Protein AF-A0A6P2AE71-F1 (afdb_monomer)

Secondary structure (DSSP, 8-state):
----PPP-----------------PPPPPPSS-SS-----TT--HHHHHHHT------TTHHHHHHHHHHHHHHH---HHHHHHHHHHHHHHH-TTSEEEEE-SSEE-----B-GGG-BPPPB-TTS-B-B-HHHHHHHHHHHHHHHHHHHH---HHHHHHHTHHHH--TT-SSGGGSS-SEEEPPBEEPS-SSTTEEEEEEEEEEEEETTEEEEEEEEEEEEEEES-EEEEEEEE-TT---HHHHHHHHHHHHHHHHH--SS-GGGTTT--EETT----PPEEEEEEEEEEES--EEEEEEEEEEEEGGGTEEEEEEEEEE---HHHHHHHHHHHHHHHHTTTS-HHHHHHHHHHHH-BTTTTB--SEEEEEEEEEEE---SSS--EEEEEEEEEE-TTS-GGGHHHHHHHHHHHHHHHHHH--SGGGTTSB-EE-SSSSSEESEEEEES-GGGSPPSSHHHHHHHHHHHHHHHHHHHHHHHSS---GGG----S--BTTB--S--STT-EEEEEE---SSSS-HHHHHHTSGGGEETTEE-HHHH-B-SSS-B--SEEEEE-SS-EEEEETTTTSTTHHHHHHHHHHH-SEEEE--

Nearest PDB structures (foldseek):
  6xn5-assembly1_H  TM=6.788E-01  e=1.755E-05  Lactococcus lactis subsp. lactis
  6mut-assembly1_D  TM=5.157E-01  e=2.675E-04  Thermococcus onnurineus
  5u0a-assembly1_D  TM=4.906E-01  e=8.165E-03  Thermobifida fusca YX
  9fsm-assembly1_A  TM=2.146E-01  e=4.485E-01  Klebsiella pneumoniae
  6nhj-assembly1_l  TM=3.425E-01  e=9.421E+00  Murine cytomegalovirus (strain Smith)

pLDDT: mean 85.98, std 15.95, range [23.61, 98.5]

Structure (mmCIF, N/CA/C/O backbone):
data_AF-A0A6P2AE71-F1
#
_entry.id   AF-A0A6P2AE71-F1
#
loop_
_atom_site.group_PDB
_atom_site.id
_atom_site.type_symbol
_atom_site.label_atom_id
_atom_site.label_alt_id
_atom_site.label_comp_id
_atom_site.label_asym_id
_atom_site.label_entity_id
_atom_site.label_seq_id
_atom_site.pdbx_PDB_ins_code
_atom_site.Cartn_x
_atom_site.Cartn_y
_atom_site.Cartn_z
_atom_site.occupancy
_atom_site.B_iso_or_equiv
_atom_site.auth_seq_id
_atom_site.auth_comp_id
_atom_site.auth_asym_id
_atom_site.auth_atom_id
_atom_site.pdbx_PDB_model_num
ATOM 1 N N . MET A 1 1 ? 74.178 -79.874 13.890 1.00 30.52 1 MET A N 1
ATOM 2 C CA . MET A 1 1 ? 74.142 -79.750 12.417 1.00 30.52 1 MET A CA 1
ATOM 3 C C . MET A 1 1 ? 72.837 -79.069 12.035 1.00 30.52 1 MET A C 1
ATOM 5 O O . MET A 1 1 ? 71.819 -79.560 12.491 1.00 30.52 1 MET A O 1
ATOM 9 N N . ARG A 1 2 ? 72.932 -77.932 11.316 1.00 27.02 2 ARG A N 1
ATOM 10 C CA . ARG A 1 2 ? 72.074 -77.404 10.220 1.00 27.02 2 ARG A CA 1
ATOM 11 C C . ARG A 1 2 ? 70.569 -77.739 10.261 1.00 27.02 2 ARG A C 1
ATOM 13 O O . ARG A 1 2 ? 70.217 -78.895 10.385 1.00 27.02 2 ARG A O 1
ATOM 20 N N . ASP A 1 3 ? 69.608 -76.858 10.015 1.00 23.61 3 ASP A N 1
ATOM 21 C CA . ASP A 1 3 ? 69.561 -75.462 9.588 1.00 23.61 3 ASP A CA 1
ATOM 22 C C . ASP A 1 3 ? 68.072 -75.042 9.630 1.00 23.61 3 ASP A C 1
ATOM 24 O O . ASP A 1 3 ? 67.204 -75.838 9.278 1.00 23.61 3 ASP A O 1
ATOM 28 N N . ARG A 1 4 ? 67.832 -73.760 9.939 1.00 24.44 4 ARG A N 1
ATOM 29 C CA . ARG A 1 4 ? 66.648 -72.927 9.613 1.00 24.44 4 ARG A CA 1
ATOM 30 C C . ARG A 1 4 ? 65.330 -73.092 10.399 1.00 24.44 4 ARG A C 1
ATOM 32 O O . ARG A 1 4 ? 64.983 -74.177 10.851 1.00 24.44 4 ARG A O 1
ATOM 39 N N . PRO A 1 5 ? 64.613 -71.966 10.620 1.00 25.52 5 PRO A N 1
ATOM 40 C CA . PRO A 1 5 ? 63.839 -71.759 11.832 1.00 25.52 5 PRO A CA 1
ATOM 41 C C . PRO A 1 5 ? 62.343 -72.024 11.672 1.00 25.52 5 PRO A C 1
ATOM 43 O O . PRO A 1 5 ? 61.733 -71.828 10.623 1.00 25.52 5 PRO A O 1
ATOM 46 N N . ILE A 1 6 ? 61.789 -72.434 12.807 1.00 25.22 6 ILE A N 1
ATOM 47 C CA . ILE A 1 6 ? 60.415 -72.842 13.072 1.00 25.22 6 ILE A CA 1
ATOM 48 C C . ILE A 1 6 ? 59.479 -71.616 13.097 1.00 25.22 6 ILE A C 1
ATOM 50 O O . ILE A 1 6 ? 59.783 -70.643 13.793 1.00 25.22 6 ILE A O 1
ATOM 54 N N . PRO A 1 7 ? 58.314 -71.663 12.426 1.00 24.38 7 PRO A N 1
ATOM 55 C CA . PRO A 1 7 ? 57.261 -70.667 12.572 1.00 24.38 7 PRO A CA 1
ATOM 56 C C . PRO A 1 7 ? 56.466 -70.938 13.858 1.00 24.38 7 PRO A C 1
ATOM 58 O O . PRO A 1 7 ? 56.039 -72.064 14.113 1.00 24.38 7 PRO A O 1
ATOM 61 N N . ARG A 1 8 ? 56.233 -69.905 14.675 1.00 25.14 8 ARG A N 1
ATOM 62 C CA . ARG A 1 8 ? 55.285 -69.988 15.793 1.00 25.14 8 ARG A CA 1
ATOM 63 C C . ARG A 1 8 ? 53.935 -69.446 15.364 1.00 25.14 8 ARG A C 1
ATOM 65 O O . ARG A 1 8 ? 53.761 -68.251 15.154 1.00 25.14 8 ARG A O 1
ATOM 72 N N . ASN A 1 9 ? 52.999 -70.375 15.269 1.00 24.73 9 ASN A N 1
ATOM 73 C CA . ASN A 1 9 ? 51.580 -70.123 15.188 1.00 24.73 9 ASN A CA 1
ATOM 74 C C . ASN A 1 9 ? 51.004 -70.185 16.610 1.00 24.73 9 ASN A C 1
ATOM 76 O O . ASN A 1 9 ? 51.245 -71.159 17.323 1.00 24.73 9 ASN A O 1
ATOM 80 N N . SER A 1 10 ? 50.216 -69.189 16.997 1.00 25.14 10 SER A N 1
ATOM 81 C CA . SER A 1 10 ? 49.169 -69.364 18.004 1.00 25.14 10 SER A CA 1
ATOM 82 C C . SER A 1 10 ? 48.076 -68.314 17.793 1.00 25.14 10 SER A C 1
ATOM 84 O O . SER A 1 10 ? 48.212 -67.167 18.215 1.00 25.14 10 SER A O 1
ATOM 86 N N . ASN A 1 11 ? 47.016 -68.728 17.088 1.00 24.11 11 ASN A N 1
ATOM 87 C CA . ASN A 1 11 ? 45.597 -68.612 17.467 1.00 24.11 11 ASN A CA 1
ATOM 88 C C . ASN A 1 11 ? 45.343 -67.919 18.825 1.00 24.11 11 ASN A C 1
ATOM 90 O O . ASN A 1 11 ? 46.024 -68.213 19.798 1.00 24.11 11 ASN A O 1
ATOM 94 N N . ASN A 1 12 ? 44.300 -67.130 19.062 1.00 25.11 12 ASN A N 1
ATOM 95 C CA . ASN A 1 12 ? 43.082 -66.793 18.334 1.00 25.11 12 ASN A CA 1
ATOM 96 C C . ASN A 1 12 ? 42.398 -65.712 19.191 1.00 25.11 12 ASN A C 1
ATOM 98 O O . ASN A 1 12 ? 42.308 -65.896 20.402 1.00 25.11 12 ASN A O 1
ATOM 102 N N . GLN A 1 13 ? 41.847 -64.658 18.588 1.00 25.47 13 GLN A N 1
ATOM 103 C CA . GLN A 1 13 ? 40.409 -64.362 18.675 1.00 25.47 13 GLN A CA 1
ATOM 104 C C . GLN A 1 13 ? 40.062 -63.146 17.790 1.00 25.47 13 GLN A C 1
ATOM 106 O O . GLN A 1 13 ? 40.727 -62.111 17.873 1.00 25.47 13 GLN A O 1
ATOM 111 N N . PRO A 1 14 ? 39.042 -63.257 16.920 1.00 25.36 14 PRO A N 1
ATOM 112 C CA . PRO A 1 14 ? 38.666 -62.205 15.987 1.00 25.36 14 PRO A CA 1
ATOM 113 C C . PRO A 1 14 ? 37.933 -61.079 16.719 1.00 25.36 14 PRO A C 1
ATOM 115 O O . PRO A 1 14 ? 36.871 -61.284 17.307 1.00 25.36 14 PRO A O 1
ATOM 118 N N . ARG A 1 15 ? 38.487 -59.863 16.646 1.00 24.81 15 ARG A N 1
ATOM 119 C CA . ARG A 1 15 ? 37.741 -58.648 16.974 1.00 24.81 15 ARG A CA 1
ATOM 120 C C . ARG A 1 15 ? 36.634 -58.493 15.938 1.00 24.81 15 ARG A C 1
ATOM 122 O O . ARG A 1 15 ? 36.887 -58.380 14.741 1.00 24.81 15 ARG A O 1
ATOM 129 N N . THR A 1 16 ? 35.420 -58.552 16.451 1.00 25.75 16 THR A N 1
ATOM 130 C CA . THR A 1 16 ? 34.153 -58.370 15.768 1.00 25.75 16 THR A CA 1
ATOM 131 C C . THR A 1 16 ? 34.168 -57.162 14.839 1.00 25.75 16 THR A C 1
ATOM 133 O O . THR A 1 16 ? 34.690 -56.092 15.149 1.00 25.75 16 THR A O 1
ATOM 136 N N . THR A 1 17 ? 33.560 -57.372 13.678 1.00 25.73 17 THR A N 1
ATOM 137 C CA . THR A 1 17 ? 33.103 -56.366 12.726 1.00 25.73 17 THR A CA 1
ATOM 138 C C . THR A 1 17 ? 32.528 -55.147 13.447 1.00 25.73 17 THR A C 1
ATOM 140 O O . THR A 1 17 ? 31.428 -55.216 13.998 1.00 25.73 17 THR A O 1
ATOM 143 N N . ASN A 1 18 ? 33.239 -54.017 13.410 1.00 26.31 18 ASN A N 1
ATOM 144 C CA . ASN A 1 18 ? 32.604 -52.727 13.642 1.00 26.31 18 ASN A CA 1
ATOM 145 C C . ASN A 1 18 ? 31.688 -52.469 12.448 1.00 26.31 18 ASN A C 1
ATOM 147 O O . ASN A 1 18 ? 32.121 -52.015 11.390 1.00 26.31 18 ASN A O 1
ATOM 151 N N . SER A 1 19 ? 30.419 -52.815 12.638 1.00 29.47 19 SER A N 1
ATOM 152 C CA . SER A 1 19 ? 29.299 -52.275 11.890 1.00 29.47 19 SER A CA 1
ATOM 153 C C . SER A 1 19 ? 29.471 -50.761 11.791 1.00 29.47 19 SER A C 1
ATOM 155 O O . SER A 1 19 ? 29.346 -50.047 12.790 1.00 29.47 19 SER A O 1
ATOM 157 N N . SER A 1 20 ? 29.772 -50.270 10.594 1.00 32.22 20 SER A N 1
ATOM 158 C CA . SER A 1 20 ? 29.526 -48.885 10.239 1.00 32.22 20 SER A CA 1
ATOM 159 C C . SER A 1 20 ? 28.033 -48.638 10.438 1.00 32.22 20 SER A C 1
ATOM 161 O O . SER A 1 20 ? 27.193 -49.106 9.672 1.00 32.22 20 SER A O 1
ATOM 163 N N . LEU A 1 21 ? 27.710 -47.957 11.539 1.00 31.47 21 LEU A N 1
ATOM 164 C CA . LEU A 1 21 ? 26.388 -47.404 11.797 1.00 31.47 21 LEU A CA 1
ATOM 165 C C . LEU A 1 21 ? 25.917 -46.667 10.531 1.00 31.47 21 LEU A C 1
ATOM 167 O O . LEU A 1 21 ? 26.726 -45.960 9.918 1.00 31.47 21 LEU A O 1
ATOM 171 N N . PRO A 1 22 ? 24.641 -46.802 10.125 1.00 35.44 22 PRO A N 1
ATOM 172 C CA . PRO A 1 22 ? 24.100 -45.983 9.051 1.00 35.44 22 PRO A CA 1
ATOM 173 C C . PRO A 1 22 ? 24.358 -44.521 9.415 1.00 35.44 22 PRO A C 1
ATOM 175 O O . PRO A 1 22 ? 24.043 -44.122 10.537 1.00 35.44 22 PRO A O 1
ATOM 178 N N . MET A 1 23 ? 24.939 -43.732 8.502 1.00 35.78 23 MET A N 1
ATOM 179 C CA . MET A 1 23 ? 24.963 -42.277 8.651 1.00 35.78 23 MET A CA 1
ATOM 180 C C . MET A 1 23 ? 23.518 -41.829 8.860 1.00 35.78 23 MET A C 1
ATOM 182 O O . MET A 1 23 ? 22.715 -41.825 7.927 1.00 35.78 23 MET A O 1
ATOM 186 N N . THR A 1 24 ? 23.169 -41.522 10.105 1.00 45.81 24 THR A N 1
ATOM 187 C CA . THR A 1 24 ? 21.868 -40.988 10.461 1.00 45.81 24 THR A CA 1
ATOM 188 C C . THR A 1 24 ? 21.757 -39.647 9.760 1.00 45.81 24 THR A C 1
ATOM 190 O O . THR A 1 24 ? 22.484 -38.702 10.063 1.00 45.81 24 THR A O 1
ATOM 193 N N . THR A 1 25 ? 20.872 -39.560 8.767 1.00 50.56 25 THR A N 1
ATOM 194 C CA . THR A 1 25 ? 20.444 -38.263 8.245 1.00 50.56 25 THR A CA 1
ATOM 195 C C . THR A 1 25 ? 20.054 -37.400 9.445 1.00 50.56 25 THR A C 1
ATOM 197 O O . THR A 1 25 ? 19.239 -37.864 10.252 1.00 50.56 25 THR A O 1
ATOM 200 N N . PRO A 1 26 ? 20.616 -36.189 9.604 1.00 62.56 26 PRO A N 1
ATOM 201 C CA . PRO A 1 26 ? 20.255 -35.315 10.710 1.00 62.56 26 PRO A CA 1
ATOM 202 C C . PRO A 1 26 ? 18.735 -35.146 10.773 1.00 62.56 26 PRO A C 1
ATOM 204 O O . PRO A 1 26 ? 18.074 -35.026 9.732 1.00 62.56 26 PRO A O 1
ATOM 207 N N . SER A 1 27 ? 18.172 -35.143 11.982 1.00 65.38 27 SER A N 1
ATOM 208 C CA . SER A 1 27 ? 16.741 -34.906 12.184 1.00 65.38 27 SER A CA 1
ATOM 209 C C . SER A 1 27 ? 16.332 -33.588 11.524 1.00 65.38 27 SER A C 1
ATOM 211 O O . SER A 1 27 ? 17.051 -32.591 11.629 1.00 65.38 27 SER A O 1
ATOM 213 N N . SER A 1 28 ? 15.186 -33.573 10.837 1.00 68.94 28 SER A N 1
ATOM 214 C CA . SER A 1 28 ? 14.637 -32.346 10.252 1.00 68.94 28 SER A CA 1
ATOM 215 C C . SER A 1 28 ? 14.516 -31.237 11.303 1.00 68.94 28 SER A C 1
ATOM 217 O O . SER A 1 28 ? 14.263 -31.563 12.466 1.00 68.94 28 SER A O 1
ATOM 219 N N . PRO A 1 29 ? 14.636 -29.949 10.924 1.00 75.88 29 PRO A N 1
ATOM 220 C CA . PRO A 1 29 ? 14.502 -28.847 11.867 1.00 75.88 29 PRO A CA 1
ATOM 221 C C . PRO A 1 29 ? 13.204 -28.973 12.667 1.00 75.88 29 PRO A C 1
ATOM 223 O O . PRO A 1 29 ? 12.122 -29.050 12.085 1.00 75.88 29 PRO A O 1
ATOM 226 N N . ASN A 1 30 ? 13.315 -29.018 13.995 1.00 71.25 30 ASN A N 1
ATOM 227 C CA . ASN A 1 30 ? 12.156 -29.070 14.874 1.00 71.25 30 ASN A CA 1
ATOM 228 C C . ASN A 1 30 ? 11.626 -27.643 15.074 1.00 71.25 30 ASN A C 1
ATOM 230 O O . ASN A 1 30 ? 12.385 -26.766 15.495 1.00 71.25 30 ASN A O 1
ATOM 234 N N . PRO A 1 31 ? 10.347 -27.368 14.768 1.00 68.94 31 PRO A N 1
ATOM 235 C CA . PRO A 1 31 ? 9.771 -26.064 15.045 1.00 68.94 31 PRO A CA 1
ATOM 236 C C . PRO A 1 31 ? 9.661 -25.737 16.540 1.00 68.94 31 PRO A C 1
ATOM 238 O O . PRO A 1 31 ? 9.607 -24.549 16.878 1.00 68.94 31 PRO A O 1
ATOM 241 N N . TRP A 1 32 ? 9.613 -26.762 17.392 1.00 68.00 32 TRP A N 1
ATOM 242 C CA . TRP A 1 32 ? 9.432 -26.677 18.839 1.00 68.00 32 TRP A CA 1
ATOM 243 C C . TRP A 1 32 ? 10.764 -26.702 19.592 1.00 68.00 32 TRP A C 1
ATOM 245 O O . TRP A 1 32 ? 11.802 -27.070 19.043 1.00 68.00 32 TRP A O 1
ATOM 255 N N . LEU A 1 33 ? 10.724 -26.332 20.872 1.00 63.41 33 LEU A N 1
ATOM 256 C CA . LEU A 1 33 ? 11.846 -26.528 21.782 1.00 63.41 33 LEU A CA 1
ATOM 257 C C . LEU A 1 33 ? 12.185 -28.011 21.945 1.00 63.41 33 LEU A C 1
ATOM 259 O O . LEU A 1 33 ? 11.301 -28.862 22.003 1.00 63.41 33 LEU A O 1
ATOM 263 N N . ASN A 1 34 ? 13.485 -28.296 22.021 1.00 58.34 34 ASN A N 1
ATOM 264 C CA . ASN A 1 34 ? 14.011 -29.651 22.196 1.00 58.34 34 ASN A CA 1
ATOM 265 C C . ASN A 1 34 ? 13.997 -30.116 23.666 1.00 58.34 34 ASN A C 1
ATOM 267 O O . ASN A 1 34 ? 14.315 -31.270 23.928 1.00 58.34 34 ASN A O 1
ATOM 271 N N . GLU A 1 35 ? 13.610 -29.248 24.605 1.00 58.88 35 GLU A N 1
ATOM 272 C CA . GLU A 1 35 ? 13.419 -29.583 26.019 1.00 58.88 35 GLU A CA 1
ATOM 273 C C . GLU A 1 35 ? 11.944 -29.416 26.410 1.00 58.88 35 GLU A C 1
ATOM 275 O O . GLU A 1 35 ? 11.287 -28.493 25.913 1.00 58.88 35 GLU A O 1
ATOM 280 N N . PRO A 1 36 ? 11.399 -30.281 27.286 1.00 53.72 36 PRO A N 1
ATOM 281 C CA . PRO A 1 36 ? 10.049 -30.110 27.793 1.00 53.72 36 PRO A CA 1
ATOM 282 C C . PRO A 1 36 ? 9.993 -28.829 28.620 1.00 53.72 36 PRO A C 1
ATOM 284 O O . PRO A 1 36 ? 10.553 -28.734 29.710 1.00 53.72 36 PRO A O 1
ATOM 287 N N . ILE A 1 37 ? 9.283 -27.834 28.104 1.00 57.59 37 ILE A N 1
ATOM 288 C CA . ILE A 1 37 ? 8.813 -26.741 28.941 1.00 57.59 37 ILE A CA 1
ATOM 289 C C . ILE A 1 37 ? 7.615 -27.293 29.694 1.00 57.59 37 ILE A C 1
ATOM 291 O O . ILE A 1 37 ? 6.676 -27.784 29.068 1.00 57.59 37 ILE A O 1
ATOM 295 N N . ASN A 1 38 ? 7.639 -27.183 31.015 1.00 60.19 38 ASN A N 1
ATOM 296 C CA . ASN A 1 38 ? 6.450 -27.322 31.841 1.00 60.19 38 ASN A CA 1
ATOM 297 C C . ASN A 1 38 ? 5.892 -25.911 32.058 1.00 60.19 38 ASN A C 1
ATOM 299 O O . ASN A 1 38 ? 6.269 -25.273 33.044 1.00 60.19 38 ASN A O 1
ATOM 303 N N . PRO A 1 39 ? 5.092 -25.360 31.118 1.00 57.53 39 PRO A N 1
ATOM 304 C CA . PRO A 1 39 ? 4.430 -24.090 31.358 1.00 57.53 39 PRO A CA 1
ATOM 305 C C . PRO A 1 39 ? 3.572 -24.227 32.613 1.00 57.53 39 PRO A C 1
ATOM 307 O O . PRO A 1 39 ? 2.950 -25.270 32.834 1.00 57.53 39 PRO A O 1
ATOM 310 N N . ASP A 1 40 ? 3.542 -23.177 33.427 1.00 60.19 40 ASP A N 1
ATOM 311 C CA . ASP A 1 40 ? 2.611 -23.108 34.547 1.00 60.19 40 ASP A CA 1
ATOM 312 C C . ASP A 1 40 ? 1.180 -23.328 34.020 1.00 60.19 40 ASP A C 1
ATOM 314 O O . ASP A 1 40 ? 0.819 -22.838 32.946 1.00 60.19 40 ASP A O 1
ATOM 318 N N . ASN A 1 41 ? 0.360 -24.091 34.740 1.00 63.19 41 ASN A N 1
ATOM 319 C CA . ASN A 1 41 ? -1.009 -24.401 34.317 1.00 63.19 41 ASN A CA 1
ATOM 320 C C . ASN A 1 41 ? -1.918 -23.157 34.264 1.00 63.19 41 ASN A C 1
ATOM 322 O O . ASN A 1 41 ? -2.997 -23.213 33.674 1.00 63.19 41 ASN A O 1
ATOM 326 N N . THR A 1 42 ? -1.481 -22.041 34.847 1.00 60.75 42 THR A N 1
ATOM 327 C CA . THR A 1 42 ? -2.138 -20.731 34.780 1.00 60.75 42 THR A CA 1
ATOM 328 C C . THR A 1 42 ? -1.640 -19.848 33.634 1.00 60.75 42 THR A C 1
ATOM 330 O O . THR A 1 42 ? -2.182 -18.761 33.422 1.00 60.75 42 THR A O 1
ATOM 333 N N . ALA A 1 43 ? -0.639 -20.299 32.875 1.00 56.97 43 ALA A N 1
ATOM 334 C CA . ALA A 1 43 ? -0.025 -19.498 31.832 1.00 56.97 43 ALA A CA 1
ATOM 335 C C . ALA A 1 43 ? -0.996 -19.154 30.698 1.00 56.97 43 ALA A C 1
ATOM 337 O O . ALA A 1 43 ? -1.683 -20.004 30.127 1.00 56.97 43 ALA A O 1
ATOM 338 N N . SER A 1 44 ? -0.995 -17.881 30.320 1.00 59.03 44 SER A N 1
ATOM 339 C CA . SER A 1 44 ? -1.756 -17.370 29.187 1.00 59.03 44 SER A CA 1
ATOM 340 C C . SER A 1 44 ? -1.196 -17.865 27.851 1.00 59.03 44 SER A C 1
ATOM 342 O O . SER A 1 44 ? -0.010 -18.174 27.711 1.00 59.03 44 SER A O 1
ATOM 344 N N . PHE A 1 45 ? -2.023 -17.840 26.802 1.00 64.31 45 PHE A N 1
ATOM 345 C CA . PHE A 1 45 ? -1.569 -18.129 25.435 1.00 64.31 45 PHE A CA 1
ATOM 346 C C . PHE A 1 45 ? -0.366 -17.265 25.006 1.00 64.31 45 PHE A C 1
ATOM 348 O O . PHE A 1 45 ? 0.525 -17.727 24.295 1.00 64.31 45 PHE A O 1
ATOM 355 N N . VAL A 1 46 ? -0.307 -16.008 25.453 1.00 59.34 46 VAL A N 1
ATOM 356 C CA . VAL A 1 46 ? 0.798 -15.091 25.135 1.00 59.34 46 VAL A CA 1
ATOM 357 C C . VAL A 1 46 ? 2.096 -15.515 25.834 1.00 59.34 46 VAL A C 1
ATOM 359 O O . VAL A 1 46 ? 3.170 -15.403 25.239 1.00 59.34 46 VAL A O 1
ATOM 362 N N . GLU A 1 47 ? 2.016 -16.033 27.059 1.00 59.34 47 GLU A N 1
ATOM 363 C CA . GLU A 1 47 ? 3.159 -16.620 27.774 1.00 59.34 47 GLU A CA 1
ATOM 364 C C . GLU A 1 47 ? 3.604 -17.930 27.126 1.00 59.34 47 GLU A C 1
ATOM 366 O O . GLU A 1 47 ? 4.795 -18.108 26.877 1.00 59.34 47 GLU A O 1
ATOM 371 N N . TYR A 1 48 ? 2.655 -18.767 26.701 1.00 63.62 48 TYR A N 1
ATOM 372 C CA . TYR A 1 48 ? 2.949 -19.957 25.908 1.00 63.62 48 TYR A CA 1
ATOM 373 C C . TYR A 1 48 ? 3.707 -19.612 24.618 1.00 63.62 48 TYR A C 1
ATOM 375 O O . TYR A 1 48 ? 4.736 -20.221 24.328 1.00 63.62 48 TYR A O 1
ATOM 383 N N . LEU A 1 49 ? 3.275 -18.577 23.878 1.00 62.59 49 LEU A N 1
ATOM 384 C CA . LEU A 1 49 ? 3.995 -18.095 22.696 1.00 62.59 49 LEU A CA 1
ATOM 385 C C . LEU A 1 49 ? 5.431 -17.678 23.037 1.00 62.59 49 LEU A C 1
ATOM 387 O O . LEU A 1 49 ? 6.342 -18.051 22.301 1.00 62.59 49 LEU A O 1
ATOM 391 N N . ARG A 1 50 ? 5.654 -16.941 24.137 1.00 57.97 50 ARG A N 1
ATOM 392 C CA . ARG A 1 50 ? 7.005 -16.531 24.575 1.00 57.97 50 ARG A CA 1
ATOM 393 C C . ARG A 1 50 ? 7.922 -17.720 24.810 1.00 57.97 50 ARG A C 1
ATOM 395 O O . ARG A 1 50 ? 9.107 -17.624 24.506 1.00 57.97 50 ARG A O 1
ATOM 402 N N . TRP A 1 51 ? 7.377 -18.817 25.318 1.00 56.84 51 TRP A N 1
ATOM 403 C CA . TRP A 1 51 ? 8.158 -20.002 25.613 1.00 56.84 51 TRP A CA 1
ATOM 404 C C . TRP A 1 51 ? 8.411 -20.879 24.408 1.00 56.84 51 TRP A C 1
ATOM 406 O O . TRP A 1 51 ? 9.343 -21.644 24.478 1.00 56.84 51 TRP A O 1
ATOM 416 N N . MET A 1 52 ? 7.715 -20.763 23.276 1.00 59.75 52 MET A N 1
ATOM 417 C CA . MET A 1 52 ? 7.917 -21.713 22.171 1.00 59.75 52 MET A CA 1
ATOM 418 C C . MET A 1 52 ? 9.349 -21.761 21.588 1.00 59.75 52 MET A C 1
ATOM 420 O O . MET A 1 52 ? 9.600 -22.666 20.789 1.00 59.75 52 MET A O 1
ATOM 424 N N . ARG A 1 53 ? 10.276 -20.829 21.917 1.00 58.09 53 ARG A N 1
ATOM 425 C CA . ARG A 1 53 ? 11.661 -20.800 21.381 1.00 58.09 53 ARG A CA 1
ATOM 426 C C . ARG A 1 53 ? 12.712 -20.175 22.314 1.00 58.09 53 ARG A C 1
ATOM 428 O O . ARG A 1 53 ? 12.444 -19.120 22.882 1.00 58.09 53 ARG A O 1
ATOM 435 N N . PRO A 1 54 ? 13.951 -20.709 22.363 1.00 49.03 54 PRO A N 1
ATOM 436 C CA . PRO A 1 54 ? 15.100 -20.000 22.925 1.00 49.03 54 PRO A CA 1
ATOM 437 C C . PRO A 1 54 ? 15.621 -18.971 21.904 1.00 49.03 54 PRO A C 1
ATOM 439 O O . PRO A 1 54 ? 15.412 -19.142 20.706 1.00 49.03 54 PRO A O 1
ATOM 442 N N . TYR A 1 55 ? 16.332 -17.920 22.312 1.00 45.56 55 TYR A N 1
ATOM 443 C CA . TYR A 1 55 ? 17.032 -16.995 21.397 1.00 45.56 55 TYR A CA 1
ATOM 444 C C . TYR A 1 55 ? 18.344 -17.626 20.865 1.00 45.56 55 TYR A C 1
ATOM 446 O O . TYR A 1 55 ? 19.100 -18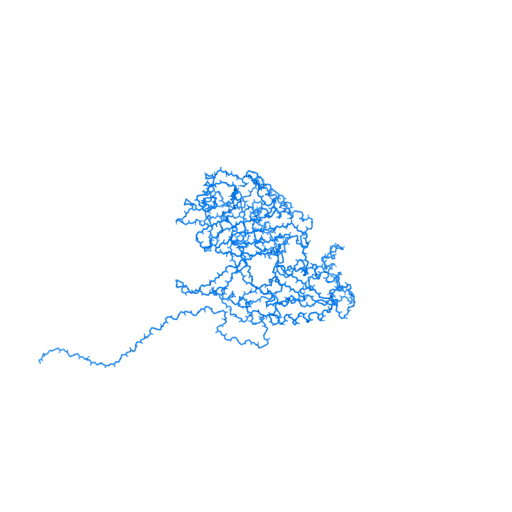.184 21.650 1.00 45.56 55 TYR A O 1
ATOM 454 N N . SER A 1 56 ? 18.616 -17.591 19.552 1.00 50.88 56 SER A N 1
ATOM 455 C CA . SER A 1 56 ? 19.892 -17.996 18.912 1.00 50.88 56 SER A CA 1
ATOM 456 C C . SER A 1 56 ? 19.982 -17.446 17.478 1.00 50.88 56 SER A C 1
ATOM 458 O O . SER A 1 56 ? 18.961 -17.196 16.845 1.00 50.88 56 SER A O 1
ATOM 460 N N . ASP A 1 57 ? 21.193 -17.279 16.948 1.00 51.88 57 ASP A N 1
ATOM 461 C CA . ASP A 1 57 ? 21.472 -16.641 15.644 1.00 51.88 57 ASP A CA 1
ATOM 462 C C . ASP A 1 57 ? 21.375 -17.587 14.418 1.00 51.88 57 ASP A C 1
ATOM 464 O O . ASP A 1 57 ? 22.014 -17.367 13.389 1.00 51.88 57 ASP A O 1
ATOM 468 N N . ASP A 1 58 ? 20.609 -18.683 14.494 1.00 56.78 58 ASP A N 1
ATOM 469 C CA . ASP A 1 58 ? 20.662 -19.740 13.469 1.00 56.78 58 ASP A CA 1
ATOM 470 C C . ASP A 1 58 ? 19.799 -19.472 12.209 1.00 56.78 58 ASP A C 1
ATOM 472 O O . ASP A 1 58 ? 18.652 -19.021 12.282 1.00 56.78 58 ASP A O 1
ATOM 476 N N . LYS A 1 59 ? 20.326 -19.851 11.033 1.00 53.00 59 LYS A N 1
ATOM 477 C CA . LYS A 1 59 ? 19.749 -19.640 9.687 1.00 53.00 59 LYS A CA 1
ATOM 478 C C . LYS A 1 59 ? 18.414 -20.364 9.457 1.00 53.00 59 LYS A C 1
ATOM 480 O O . LYS A 1 59 ? 17.677 -20.001 8.542 1.00 53.00 59 LYS A O 1
ATOM 485 N N . TYR A 1 60 ? 18.085 -21.386 10.252 1.00 50.91 60 TYR A N 1
ATOM 486 C CA . TYR A 1 60 ? 16.850 -22.174 10.102 1.00 50.91 60 TYR A CA 1
ATOM 487 C C . TYR A 1 60 ? 15.614 -21.552 10.779 1.00 50.91 60 TYR A C 1
ATOM 489 O O . TYR A 1 60 ? 14.489 -22.000 10.534 1.00 50.91 60 TYR A O 1
ATOM 497 N N . ARG A 1 61 ? 15.786 -20.510 11.604 1.00 59.19 61 ARG A N 1
ATOM 498 C CA . ARG A 1 61 ? 14.713 -19.952 12.448 1.00 59.19 61 ARG A CA 1
ATOM 499 C C . ARG A 1 61 ? 13.566 -19.316 11.679 1.00 59.19 61 ARG A C 1
ATOM 501 O O . ARG A 1 61 ? 12.413 -19.486 12.072 1.00 59.19 61 ARG A O 1
ATOM 508 N N . GLU A 1 62 ? 13.846 -18.651 10.559 1.00 68.31 62 GLU A N 1
ATOM 509 C CA . GLU A 1 62 ? 12.791 -18.050 9.732 1.00 68.31 62 GLU A CA 1
ATOM 510 C C . GLU A 1 62 ? 11.826 -19.112 9.183 1.00 68.31 62 GLU A C 1
ATOM 512 O O . GLU A 1 62 ? 10.608 -18.919 9.191 1.00 68.31 62 GLU A O 1
ATOM 517 N N . GLY A 1 63 ? 12.355 -20.268 8.770 1.00 78.06 63 GLY A N 1
ATOM 518 C CA . GLY A 1 63 ? 11.548 -21.359 8.229 1.00 78.06 63 GLY A CA 1
ATOM 519 C C . GLY A 1 63 ? 10.731 -22.084 9.287 1.00 78.06 63 GLY A C 1
ATOM 520 O O . GLY A 1 63 ? 9.541 -22.322 9.082 1.00 78.06 63 GLY A O 1
ATOM 521 N N . THR A 1 64 ? 11.320 -22.371 10.450 1.00 76.75 64 THR A N 1
ATOM 522 C CA . THR A 1 64 ? 10.573 -23.010 11.540 1.00 76.75 64 THR A CA 1
ATOM 523 C C . THR A 1 64 ? 9.511 -22.062 12.085 1.00 76.75 64 THR A C 1
ATOM 525 O O . THR A 1 64 ? 8.452 -22.507 12.525 1.00 76.75 64 THR A O 1
ATOM 528 N N . LYS A 1 65 ? 9.774 -20.748 12.101 1.00 78.56 65 LYS A N 1
ATOM 529 C CA . LYS A 1 65 ? 8.825 -19.720 12.558 1.00 78.56 65 LYS A CA 1
ATOM 530 C C . LYS A 1 65 ? 7.603 -19.708 11.660 1.00 78.56 65 LYS A C 1
ATOM 532 O O . LYS A 1 65 ? 6.481 -19.801 12.150 1.00 78.56 65 LYS A O 1
ATOM 537 N N . LEU A 1 66 ? 7.832 -19.672 10.349 1.00 83.25 66 LEU A N 1
ATOM 538 C CA . LEU A 1 66 ? 6.772 -19.773 9.357 1.00 83.25 66 LEU A CA 1
ATOM 539 C C . LEU A 1 66 ? 5.952 -21.063 9.527 1.00 83.25 66 LEU A C 1
ATOM 541 O O . LEU A 1 66 ? 4.724 -21.004 9.494 1.00 83.25 66 LEU A O 1
ATOM 545 N N . GLU A 1 67 ? 6.611 -22.201 9.763 1.00 85.62 67 GLU A N 1
ATOM 546 C CA . GLU A 1 67 ? 5.948 -23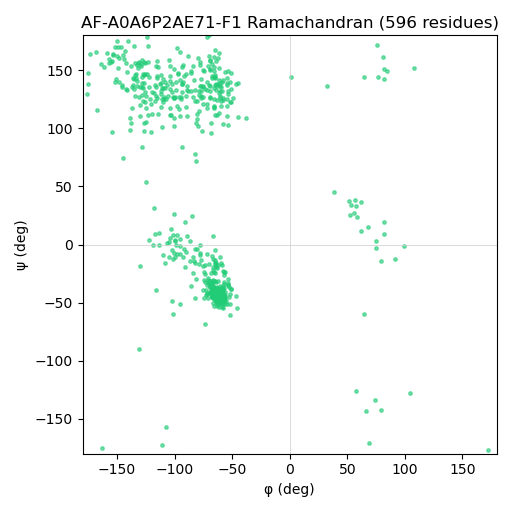.491 9.986 1.00 85.62 67 GLU A CA 1
ATOM 547 C C . GLU A 1 67 ? 4.988 -23.461 11.187 1.00 85.62 67 GLU A C 1
ATOM 549 O O . GLU A 1 67 ? 3.821 -23.834 11.043 1.00 85.62 67 GLU A O 1
ATOM 554 N N . ILE A 1 68 ? 5.440 -22.986 12.358 1.00 80.75 68 ILE A N 1
ATOM 555 C CA . ILE A 1 68 ? 4.578 -22.867 13.550 1.00 80.75 68 ILE A CA 1
ATOM 556 C C . ILE A 1 68 ? 3.428 -21.917 13.290 1.00 80.75 68 ILE A C 1
ATOM 558 O O . ILE A 1 68 ? 2.283 -22.235 13.610 1.00 80.75 68 ILE A O 1
ATOM 562 N N . MET A 1 69 ? 3.725 -20.751 12.717 1.00 84.12 69 MET A N 1
ATOM 563 C CA . MET A 1 69 ? 2.692 -19.752 12.513 1.00 84.12 69 MET A CA 1
ATOM 564 C C . MET A 1 69 ? 1.592 -20.274 11.587 1.00 84.12 69 MET A C 1
ATOM 566 O O . MET A 1 69 ? 0.402 -20.072 11.829 1.00 84.12 69 MET A O 1
ATOM 570 N N . GLN A 1 70 ? 1.981 -21.019 10.555 1.00 88.00 70 GLN A N 1
ATOM 571 C CA . GLN A 1 70 ? 1.045 -21.680 9.661 1.00 88.00 70 GLN A CA 1
ATOM 572 C C . GLN A 1 70 ? 0.248 -22.790 10.353 1.00 88.00 70 GLN A C 1
ATOM 574 O O . GLN A 1 70 ? -0.956 -22.892 10.123 1.00 88.00 70 GLN A O 1
ATOM 579 N N . LYS A 1 71 ? 0.887 -23.608 11.201 1.00 85.19 71 LYS A N 1
ATOM 580 C CA . LYS A 1 71 ? 0.202 -24.640 11.997 1.00 85.19 71 LYS A CA 1
ATOM 581 C C . LYS A 1 71 ? -0.861 -24.026 12.910 1.00 85.19 71 LYS A C 1
ATOM 583 O O . LYS A 1 71 ? -1.978 -24.531 12.944 1.00 85.19 71 LYS A O 1
ATOM 588 N N . ALA A 1 72 ? -0.552 -22.913 13.575 1.00 82.94 72 ALA A N 1
ATOM 589 C CA . ALA A 1 72 ? -1.502 -22.212 14.437 1.00 82.94 72 ALA A CA 1
ATOM 590 C C . ALA A 1 72 ? -2.735 -21.722 13.662 1.00 82.94 72 ALA A C 1
ATOM 592 O O . ALA A 1 72 ? -3.855 -21.931 14.110 1.00 82.94 72 ALA A O 1
ATOM 593 N N . VAL A 1 73 ? -2.549 -21.136 12.472 1.00 86.81 73 VAL A N 1
ATOM 594 C CA . VAL A 1 73 ? -3.671 -20.690 11.624 1.00 86.81 73 VAL A CA 1
ATOM 595 C C . VAL A 1 73 ? -4.494 -21.872 11.104 1.00 86.81 73 VAL A C 1
ATOM 597 O O . VAL A 1 73 ? -5.719 -21.815 11.144 1.00 86.81 73 VAL A O 1
ATOM 600 N N . LYS A 1 74 ? -3.842 -22.943 10.623 1.00 87.50 74 LYS A N 1
ATOM 601 C CA . LYS A 1 74 ? -4.526 -24.118 10.049 1.00 87.50 74 LYS A CA 1
ATOM 602 C C . LYS A 1 74 ? -5.342 -24.897 11.085 1.00 87.50 74 LYS A C 1
ATOM 604 O O . LYS A 1 74 ? -6.380 -25.446 10.730 1.00 87.50 74 LYS A O 1
ATOM 609 N N . ASN A 1 75 ? -4.888 -24.921 12.336 1.00 85.50 75 ASN A N 1
ATOM 610 C CA . ASN A 1 75 ? -5.511 -25.697 13.409 1.00 85.50 75 ASN A CA 1
ATOM 611 C C . ASN A 1 75 ? -6.432 -24.867 14.320 1.00 85.50 75 ASN A C 1
ATOM 613 O O . ASN A 1 75 ? -6.988 -25.419 15.266 1.00 85.50 75 ASN A O 1
ATOM 617 N N . ALA A 1 76 ? -6.584 -23.559 14.086 1.00 85.12 76 ALA A N 1
ATOM 618 C CA . ALA A 1 76 ? -7.448 -22.727 14.919 1.00 85.12 76 ALA A CA 1
ATOM 619 C C . ALA A 1 76 ? -8.929 -23.078 14.700 1.00 85.12 76 ALA A C 1
ATOM 621 O O . ALA A 1 76 ? -9.394 -23.126 13.560 1.00 85.12 76 ALA A O 1
ATOM 622 N N . ASP A 1 77 ? -9.676 -23.261 15.790 1.00 89.44 77 ASP A N 1
ATOM 623 C CA . ASP A 1 77 ? -11.138 -23.304 15.781 1.00 89.44 77 ASP A CA 1
ATOM 624 C C . ASP A 1 77 ? -11.704 -22.531 16.977 1.00 89.44 77 ASP A C 1
ATOM 626 O O . ASP A 1 77 ? -11.651 -22.979 18.121 1.00 89.44 77 ASP A O 1
ATOM 630 N N . TYR A 1 78 ? -12.229 -21.338 16.711 1.00 90.12 78 TYR A N 1
ATOM 631 C CA . TYR A 1 78 ? -12.768 -20.429 17.717 1.00 90.12 78 TYR A CA 1
ATOM 632 C C . TYR A 1 78 ? -14.301 -20.382 17.724 1.00 90.12 78 TYR A C 1
ATOM 634 O O . TYR A 1 78 ? -14.866 -19.627 18.513 1.00 90.12 78 TYR A O 1
ATOM 642 N N . ARG A 1 79 ? -14.999 -21.163 16.881 1.00 93.50 79 ARG A N 1
ATOM 643 C CA . ARG A 1 79 ? -16.453 -21.014 16.633 1.00 93.50 79 ARG A CA 1
ATOM 644 C C . ARG A 1 79 ? -17.286 -20.983 17.910 1.00 93.50 79 ARG A C 1
ATOM 646 O O . ARG A 1 79 ? -17.901 -19.962 18.205 1.00 93.50 79 ARG A O 1
ATOM 653 N N . GLN A 1 80 ? -17.228 -22.057 18.696 1.00 94.00 80 GLN A N 1
ATOM 654 C CA . GLN A 1 80 ? -18.030 -22.217 19.914 1.00 94.00 80 GLN A CA 1
ATOM 655 C C . GLN A 1 80 ? -17.774 -21.092 20.924 1.00 94.00 80 GLN A C 1
ATOM 657 O O . GLN A 1 80 ? -18.680 -20.582 21.585 1.00 94.00 80 GLN A O 1
ATOM 662 N N . ARG A 1 81 ? -16.513 -20.672 21.055 1.00 93.25 81 ARG A N 1
ATOM 663 C CA . ARG A 1 81 ? -16.156 -19.625 22.005 1.00 93.25 81 ARG A CA 1
ATOM 664 C C . ARG A 1 81 ? -16.579 -18.240 21.512 1.00 93.25 81 ARG A C 1
ATOM 666 O O . ARG A 1 81 ? -17.062 -17.445 22.318 1.00 93.25 81 ARG A O 1
ATOM 673 N N . LEU A 1 82 ? -16.442 -17.956 20.218 1.00 95.38 82 LEU A N 1
ATOM 674 C CA . LEU A 1 82 ? -16.920 -16.712 19.614 1.00 95.38 82 LEU A CA 1
ATOM 675 C C . LEU A 1 82 ? -18.452 -16.605 19.658 1.00 95.38 82 LEU A C 1
ATOM 677 O O . LEU A 1 82 ? -18.960 -15.493 19.801 1.00 95.38 82 LEU A O 1
ATOM 681 N N . GLU A 1 83 ? -19.191 -17.719 19.598 1.00 96.88 83 GLU A N 1
ATOM 682 C CA . GLU A 1 83 ? -20.650 -17.747 19.814 1.00 96.88 83 GLU A CA 1
ATOM 683 C C . GLU A 1 83 ? -20.989 -17.274 21.226 1.00 96.88 83 GLU A C 1
ATOM 685 O O . GLU A 1 83 ? -21.696 -16.280 21.400 1.00 96.88 83 GLU A O 1
ATOM 690 N N . LEU A 1 84 ? -20.374 -17.903 22.233 1.00 96.50 84 LEU A N 1
ATOM 691 C CA . LEU A 1 84 ? -20.549 -17.524 23.633 1.00 96.50 84 LEU A CA 1
ATOM 692 C C . LEU A 1 84 ? -20.207 -16.046 23.880 1.00 96.50 84 LEU A C 1
ATOM 694 O O . LEU A 1 84 ? -20.923 -15.352 24.604 1.00 96.50 84 LEU A O 1
ATOM 698 N N . LEU A 1 85 ? -19.105 -15.556 23.307 1.00 96.12 85 LEU A N 1
ATOM 699 C CA . LEU A 1 85 ? -18.686 -14.160 23.448 1.00 96.12 85 LEU A CA 1
ATOM 700 C C . LEU A 1 85 ? -19.643 -13.201 22.739 1.00 96.12 85 LEU A C 1
ATOM 702 O O . LEU A 1 85 ? -19.980 -12.162 23.303 1.00 96.12 85 LEU A O 1
ATOM 706 N N . SER A 1 86 ? -20.133 -13.563 21.554 1.00 96.56 86 SER A N 1
ATOM 707 C CA . SER A 1 86 ? -21.121 -12.768 20.821 1.00 96.56 86 SER A CA 1
ATOM 708 C C . SER A 1 86 ? -22.415 -12.621 21.620 1.00 96.56 86 SER A C 1
ATOM 710 O O . SER A 1 86 ? -22.936 -11.512 21.754 1.00 96.56 86 SER A O 1
ATOM 712 N N . ASP A 1 87 ? -22.905 -13.711 22.208 1.00 97.38 87 ASP A N 1
ATOM 713 C CA . ASP A 1 87 ? -24.116 -13.700 23.027 1.00 97.38 87 ASP A CA 1
ATOM 714 C C . ASP A 1 87 ? -23.934 -12.895 24.313 1.00 97.38 87 ASP A C 1
ATOM 716 O O . ASP A 1 87 ? -24.815 -12.119 24.692 1.00 97.38 87 ASP A O 1
ATOM 720 N N . ARG A 1 88 ? -22.771 -13.016 24.966 1.00 96.88 88 ARG A N 1
ATOM 721 C CA . ARG A 1 88 ? -22.419 -12.185 26.128 1.00 96.88 88 ARG A CA 1
ATOM 722 C C . ARG A 1 88 ? -22.396 -10.703 25.767 1.00 96.88 88 ARG A C 1
ATOM 724 O O . ARG A 1 88 ? -23.002 -9.910 26.482 1.00 96.88 88 ARG A O 1
ATOM 731 N N . THR A 1 89 ? -21.769 -10.327 24.654 1.00 97.62 89 THR A N 1
ATOM 732 C CA . THR A 1 89 ? -21.720 -8.932 24.191 1.00 97.62 89 THR A CA 1
ATOM 733 C C . THR A 1 89 ? -23.118 -8.371 23.949 1.00 97.62 89 THR A C 1
ATOM 735 O O . THR A 1 89 ? -23.415 -7.281 24.437 1.00 97.62 89 THR A O 1
ATOM 738 N N . LYS A 1 90 ? -24.007 -9.115 23.273 1.00 97.62 90 LYS A N 1
ATOM 739 C CA . LYS A 1 90 ? -25.405 -8.693 23.057 1.00 97.62 90 LYS A CA 1
ATOM 740 C C . LYS A 1 90 ? -26.153 -8.502 24.377 1.00 97.62 90 LYS A C 1
ATOM 742 O O . LYS A 1 90 ? -26.800 -7.475 24.560 1.00 97.62 90 LYS A O 1
ATOM 747 N N . LYS A 1 91 ? -26.029 -9.457 25.308 1.00 97.50 91 LYS A N 1
ATOM 748 C CA . LYS A 1 91 ? -26.683 -9.403 26.628 1.00 97.50 91 LYS A CA 1
ATOM 749 C C . LYS A 1 91 ? -26.198 -8.219 27.467 1.00 97.50 91 LYS A C 1
ATOM 751 O O . LYS A 1 91 ? -27.014 -7.543 28.078 1.00 97.50 91 LYS A O 1
ATOM 756 N N . ILE A 1 92 ? -24.889 -7.954 27.484 1.00 96.75 92 ILE A N 1
ATOM 757 C CA . ILE A 1 92 ? -24.307 -6.856 28.271 1.00 96.75 92 ILE A CA 1
ATOM 758 C C . ILE A 1 92 ? -24.644 -5.494 27.652 1.00 96.75 92 ILE A C 1
ATOM 760 O O . ILE A 1 92 ? -24.962 -4.562 28.388 1.00 96.75 92 ILE A O 1
ATOM 764 N N . ALA A 1 93 ? -24.558 -5.353 26.326 1.00 96.44 93 ALA A N 1
ATOM 765 C CA . ALA A 1 93 ? -24.859 -4.092 25.645 1.00 96.44 93 ALA A CA 1
ATOM 766 C C . ALA A 1 93 ? -26.356 -3.733 25.714 1.00 96.44 93 ALA A C 1
ATOM 768 O O . ALA A 1 93 ? -26.709 -2.557 25.838 1.00 96.44 93 ALA A O 1
ATOM 769 N N . GLY A 1 94 ? -27.226 -4.744 25.664 1.00 94.06 94 GLY A N 1
ATOM 770 C CA . GLY A 1 94 ? -28.665 -4.570 25.509 1.00 94.06 94 GLY A CA 1
ATOM 771 C C . GLY A 1 94 ? -29.066 -4.342 24.050 1.00 94.06 94 GLY A C 1
ATOM 772 O O . GLY A 1 94 ? -28.244 -4.011 23.188 1.00 94.06 94 GLY A O 1
ATOM 773 N N . GLU A 1 95 ? -30.347 -4.551 23.762 1.00 91.50 95 GLU A N 1
ATOM 774 C CA . GLU A 1 95 ? -30.909 -4.395 22.421 1.00 91.50 95 GLU A CA 1
ATOM 775 C C . GLU A 1 95 ? -30.704 -2.969 21.873 1.00 91.50 95 GLU A C 1
ATOM 777 O O . GLU A 1 95 ? -30.753 -1.988 22.612 1.00 91.50 95 GLU A O 1
ATOM 782 N N . GLY A 1 96 ? -30.386 -2.848 20.578 1.00 89.06 96 GLY A N 1
ATOM 783 C CA . GLY A 1 96 ? -30.104 -1.566 19.909 1.00 89.06 96 GLY A CA 1
ATOM 784 C C . GLY A 1 96 ? -28.701 -0.975 20.144 1.00 89.06 96 GLY A C 1
ATOM 785 O O . GLY A 1 96 ? -28.246 -0.114 19.373 1.00 89.06 96 GLY A O 1
ATOM 786 N N . ASN A 1 97 ? -27.959 -1.476 21.136 1.00 94.94 97 ASN A N 1
ATOM 787 C CA . ASN A 1 97 ? -26.662 -0.922 21.544 1.00 94.94 97 ASN A CA 1
ATOM 788 C C . ASN A 1 97 ? -25.444 -1.722 21.053 1.00 94.94 97 ASN A C 1
ATOM 790 O O . ASN A 1 97 ? -24.309 -1.490 21.479 1.00 94.94 97 ASN A O 1
ATOM 794 N N . TYR A 1 98 ? -25.662 -2.639 20.116 1.00 96.56 98 TYR A N 1
ATOM 795 C CA . TYR A 1 98 ? -24.604 -3.345 19.407 1.00 96.56 98 TYR A CA 1
ATOM 796 C C . TYR A 1 98 ? -24.765 -3.203 17.894 1.00 96.56 98 TYR A C 1
ATOM 798 O O . TYR A 1 98 ? -25.850 -2.918 17.386 1.00 96.56 98 TYR A O 1
ATOM 806 N N . PHE A 1 99 ? -23.667 -3.362 17.163 1.00 96.56 99 PHE A N 1
ATOM 807 C CA . PHE A 1 99 ? -23.649 -3.323 15.703 1.00 96.56 99 PHE A CA 1
ATOM 808 C C . PHE A 1 99 ? -22.460 -4.116 15.160 1.00 96.56 99 PHE A C 1
ATOM 810 O O . PHE A 1 99 ? -21.473 -4.345 15.862 1.00 96.56 99 PHE A O 1
ATOM 817 N N . GLN A 1 100 ? -22.568 -4.561 13.909 1.00 96.88 100 GLN A N 1
ATOM 818 C CA . GLN A 1 100 ? -21.502 -5.299 13.242 1.00 96.88 100 GLN A CA 1
ATOM 819 C C . GLN A 1 100 ? -20.689 -4.382 12.336 1.00 96.88 100 GLN A C 1
ATOM 821 O O . GLN A 1 100 ? -21.242 -3.553 11.611 1.00 96.88 100 GLN A O 1
ATOM 826 N N . VAL A 1 101 ? -19.376 -4.581 12.337 1.00 95.88 101 VAL A N 1
ATOM 827 C CA . VAL A 1 101 ? -18.450 -3.912 11.422 1.00 95.88 101 VAL A CA 1
ATOM 828 C C . VAL A 1 101 ? -17.569 -4.929 10.721 1.00 95.88 101 VAL A C 1
ATOM 830 O O . VAL A 1 101 ? -17.099 -5.884 11.331 1.00 95.88 101 VAL A O 1
ATOM 833 N N . LYS A 1 102 ? -17.328 -4.725 9.433 1.00 93.94 102 LYS A N 1
ATOM 834 C CA . LYS A 1 102 ? -16.542 -5.604 8.577 1.00 93.94 102 LYS A CA 1
ATOM 835 C C . LYS A 1 102 ? -15.248 -4.923 8.163 1.00 93.94 102 LYS A C 1
ATOM 837 O O . LYS A 1 102 ? -15.252 -3.788 7.687 1.00 93.94 102 LYS A O 1
ATOM 842 N N . CYS A 1 103 ? -14.145 -5.650 8.294 1.00 91.62 103 CYS A N 1
ATOM 843 C CA . CYS A 1 103 ? -12.880 -5.269 7.691 1.00 91.62 103 CYS A CA 1
ATOM 844 C C . CYS A 1 103 ? -12.883 -5.681 6.210 1.00 91.62 103 CYS A C 1
ATOM 846 O O . CYS A 1 103 ? -13.082 -6.863 5.920 1.00 91.62 103 CYS A O 1
ATOM 848 N N . PRO A 1 104 ? -12.670 -4.763 5.249 1.00 88.88 104 PRO A N 1
ATOM 849 C CA . PRO A 1 104 ? -12.678 -5.112 3.829 1.00 88.88 104 PRO A CA 1
ATOM 850 C C . PRO A 1 104 ? -11.421 -5.882 3.398 1.00 88.88 104 PRO A C 1
ATOM 852 O O . PRO A 1 104 ? -11.475 -6.655 2.439 1.00 88.88 104 PRO A O 1
ATOM 855 N N . TRP A 1 105 ? -10.303 -5.704 4.111 1.00 91.56 105 TRP A N 1
ATOM 856 C CA . TRP A 1 105 ? -9.024 -6.326 3.773 1.00 91.56 105 TRP A CA 1
ATOM 857 C C . TRP A 1 105 ? -8.369 -7.014 4.971 1.00 91.56 105 TRP A C 1
ATOM 859 O O . TRP A 1 105 ? -8.610 -8.203 5.183 1.00 91.56 105 TRP A O 1
ATOM 869 N N . ARG A 1 106 ? -7.538 -6.303 5.739 1.00 92.31 106 ARG A N 1
ATOM 870 C CA . ARG A 1 106 ? -6.806 -6.852 6.885 1.00 92.31 106 ARG A CA 1
ATOM 871 C C . ARG A 1 106 ? -6.755 -5.853 8.025 1.00 92.31 106 ARG A C 1
ATOM 873 O O . ARG A 1 106 ? -6.696 -4.650 7.798 1.00 92.31 106 ARG A O 1
ATOM 880 N N . ILE A 1 107 ? -6.733 -6.342 9.254 1.00 90.75 107 ILE A N 1
ATOM 881 C CA . ILE A 1 107 ? -6.631 -5.514 10.454 1.00 90.75 107 ILE A CA 1
ATOM 882 C C . ILE A 1 107 ? -5.590 -6.075 11.416 1.00 90.75 107 ILE A C 1
ATOM 884 O O . ILE A 1 107 ? -5.420 -7.288 11.554 1.00 90.75 107 ILE A O 1
ATOM 888 N N . ARG A 1 108 ? -4.874 -5.153 12.065 1.00 85.88 108 ARG A N 1
ATOM 889 C CA . ARG A 1 108 ? -3.906 -5.435 13.123 1.00 85.88 108 ARG A CA 1
ATOM 890 C C . ARG A 1 108 ? -4.056 -4.394 14.225 1.00 85.88 108 ARG A C 1
ATOM 892 O O . ARG A 1 108 ? -3.539 -3.282 14.103 1.00 85.88 108 ARG A O 1
ATOM 899 N N . VAL A 1 109 ? -4.774 -4.753 15.284 1.00 76.75 109 VAL A N 1
ATOM 900 C CA . VAL A 1 109 ? -5.043 -3.880 16.432 1.00 76.75 109 VAL A CA 1
ATOM 901 C C . VAL A 1 109 ? -4.387 -4.442 17.669 1.00 76.75 109 VAL A C 1
ATOM 903 O O . VAL A 1 109 ? -4.665 -5.583 18.022 1.00 76.75 109 VAL A O 1
ATOM 906 N N . GLY A 1 110 ? -3.575 -3.606 18.324 1.00 67.19 110 GLY A N 1
ATOM 907 C CA . GLY A 1 110 ? -2.841 -3.983 19.525 1.00 67.19 110 GLY A CA 1
ATOM 908 C C . GLY A 1 110 ? -1.819 -5.076 19.229 1.00 67.19 110 GLY A C 1
ATOM 909 O O . GLY A 1 110 ? -2.018 -5.930 18.377 1.00 67.19 110 GLY A O 1
ATOM 910 N N . GLY A 1 111 ? -0.677 -5.022 19.889 1.00 53.59 111 GLY A N 1
ATOM 911 C CA . GLY A 1 111 ? 0.313 -6.070 19.746 1.00 53.59 111 GLY A CA 1
ATOM 912 C C . GLY A 1 111 ? 1.355 -5.934 20.821 1.00 53.59 111 GLY A C 1
ATOM 913 O O . GLY A 1 111 ? 2.086 -4.946 20.862 1.00 53.59 111 GLY A O 1
ATOM 914 N N . HIS A 1 112 ? 1.428 -6.936 21.687 1.00 50.59 112 HIS A N 1
ATOM 915 C CA . HIS A 1 112 ? 2.652 -7.188 22.423 1.00 50.59 112 HIS A CA 1
ATOM 916 C C . HIS A 1 112 ? 3.722 -7.609 21.408 1.00 50.59 112 HIS A C 1
ATOM 918 O O . HIS A 1 112 ? 3.413 -8.295 20.427 1.00 50.59 112 HIS A O 1
ATOM 924 N N . ARG A 1 113 ? 4.985 -7.218 21.624 1.00 50.00 113 ARG A N 1
ATOM 925 C CA . ARG A 1 113 ? 6.082 -7.911 20.939 1.00 50.00 113 ARG A CA 1
ATOM 926 C C . ARG A 1 113 ? 6.034 -9.363 21.413 1.00 50.00 113 ARG A C 1
ATOM 928 O O . ARG A 1 113 ? 6.223 -9.627 22.600 1.00 50.00 113 ARG A O 1
ATOM 935 N N . GLY A 1 114 ? 5.706 -10.269 20.499 1.00 51.62 114 GLY A N 1
ATOM 936 C CA . GLY A 1 114 ? 5.835 -11.700 20.724 1.00 51.62 114 GLY A CA 1
ATOM 937 C C . GLY A 1 114 ? 7.311 -12.119 20.767 1.00 51.62 114 GLY A C 1
ATOM 938 O O . GLY A 1 114 ? 8.198 -11.275 20.579 1.00 51.62 114 GLY A O 1
ATOM 939 N N . PRO A 1 115 ? 7.598 -13.415 20.971 1.00 51.59 115 PRO A N 1
ATOM 940 C CA . PRO A 1 115 ? 8.953 -13.949 20.794 1.00 51.59 115 PRO A CA 1
ATOM 941 C C . PRO A 1 115 ? 9.522 -13.548 19.423 1.00 51.59 115 PRO A C 1
ATOM 943 O O . PRO A 1 115 ? 8.776 -13.400 18.452 1.00 51.59 115 PRO A O 1
ATOM 946 N N . GLU A 1 116 ? 10.840 -13.345 19.338 1.00 52.28 116 GLU A N 1
ATOM 947 C CA . GLU A 1 116 ? 11.538 -12.984 18.088 1.00 52.28 116 GLU A CA 1
ATOM 948 C C . GLU A 1 116 ? 10.942 -11.749 17.373 1.00 52.28 116 GLU A C 1
ATOM 950 O O . GLU A 1 116 ? 10.885 -11.684 16.142 1.00 52.28 116 GLU A O 1
ATOM 955 N N . SER A 1 117 ? 10.442 -10.776 18.147 1.00 55.69 117 SER A N 1
ATOM 956 C CA . SER A 1 117 ? 9.798 -9.551 17.648 1.00 55.69 117 SER A CA 1
ATOM 957 C C . SER A 1 117 ? 8.614 -9.795 16.697 1.00 55.69 117 SER A C 1
ATOM 959 O O . SER A 1 117 ? 8.303 -8.939 15.864 1.00 55.69 117 SER A O 1
ATOM 961 N N . ILE A 1 118 ? 7.924 -10.940 16.814 1.00 61.06 118 ILE A N 1
ATOM 962 C CA . ILE A 1 118 ? 6.684 -11.185 16.067 1.00 61.06 118 ILE A CA 1
ATOM 963 C C . ILE A 1 118 ? 5.656 -10.125 16.449 1.00 61.06 118 ILE A C 1
ATOM 965 O O . ILE A 1 118 ? 5.348 -9.918 17.623 1.00 61.06 118 ILE A O 1
ATOM 969 N N . LEU A 1 119 ? 5.100 -9.472 15.433 1.00 65.19 119 LEU A N 1
ATOM 970 C CA . LEU A 1 119 ? 3.984 -8.557 15.602 1.00 65.19 119 LEU A CA 1
ATOM 971 C C . LEU A 1 119 ? 2.697 -9.383 15.692 1.00 65.19 119 LEU A C 1
ATOM 973 O O . LEU A 1 119 ? 2.260 -9.972 14.704 1.00 65.19 119 LEU A O 1
ATOM 977 N N . LEU A 1 120 ? 2.115 -9.453 16.884 1.00 71.62 120 LEU A N 1
ATOM 978 C CA . LEU A 1 120 ? 0.856 -10.152 17.134 1.00 71.62 120 LEU A CA 1
ATOM 979 C C . LEU A 1 120 ? -0.310 -9.149 17.104 1.00 71.62 120 LEU A C 1
ATOM 981 O O . LEU A 1 120 ? -0.095 -7.998 17.484 1.00 71.62 120 LEU A O 1
ATOM 985 N N . PRO A 1 121 ? -1.523 -9.538 16.670 1.00 80.75 121 PRO A N 1
ATOM 986 C CA . PRO A 1 121 ? -2.736 -8.829 17.062 1.00 80.75 121 PRO A CA 1
ATOM 987 C C . PRO A 1 121 ? -2.960 -8.977 18.578 1.00 80.75 121 PRO A C 1
ATOM 989 O O . PRO A 1 121 ? -2.332 -9.816 19.229 1.00 80.75 121 PRO A O 1
ATOM 992 N N . ALA A 1 122 ? -3.868 -8.185 19.147 1.00 86.44 122 ALA A N 1
ATOM 993 C CA . ALA A 1 122 ? -4.303 -8.391 20.520 1.00 86.44 122 ALA A CA 1
ATOM 994 C C . ALA A 1 122 ? -4.999 -9.753 20.646 1.00 86.44 122 ALA A C 1
ATOM 996 O O . ALA A 1 122 ? -5.956 -10.036 19.923 1.00 86.44 122 ALA A O 1
ATOM 997 N N . PHE A 1 123 ? -4.500 -10.572 21.568 1.00 85.81 123 PHE A N 1
ATOM 998 C CA . PHE A 1 123 ? -5.086 -11.846 21.957 1.00 85.81 123 PHE A CA 1
ATOM 999 C C . PHE A 1 123 ? -5.588 -11.743 23.389 1.00 85.81 123 PHE A C 1
ATOM 1001 O O . PHE A 1 123 ? -4.908 -11.156 24.233 1.00 85.81 123 PHE A O 1
ATOM 1008 N N . ASP A 1 124 ? -6.769 -12.287 23.656 1.00 85.56 124 ASP A N 1
ATOM 1009 C CA . ASP A 1 124 ? -7.232 -12.446 25.028 1.00 85.56 124 ASP A CA 1
ATOM 1010 C C . ASP A 1 124 ? -6.435 -13.556 25.742 1.00 85.56 124 ASP A C 1
ATOM 1012 O O . ASP A 1 124 ? -5.557 -14.202 25.159 1.00 85.56 124 ASP A O 1
ATOM 1016 N N . ALA A 1 125 ? -6.736 -13.795 27.020 1.00 80.88 125 ALA A N 1
ATOM 1017 C CA . ALA A 1 125 ? -6.027 -14.796 27.820 1.00 80.88 125 ALA A CA 1
ATOM 1018 C C . ALA A 1 125 ? -6.075 -16.216 27.215 1.00 80.88 125 ALA A C 1
ATOM 1020 O O . ALA A 1 125 ? -5.157 -17.006 27.436 1.00 80.88 125 ALA A O 1
ATOM 1021 N N . LEU A 1 126 ? -7.112 -16.523 26.425 1.00 81.38 126 LEU A N 1
ATOM 1022 C CA . LEU A 1 126 ? -7.323 -17.819 25.776 1.00 81.38 126 LEU A CA 1
ATOM 1023 C C . LEU A 1 126 ? -6.790 -17.864 24.335 1.00 81.38 126 LEU A C 1
ATOM 1025 O O . LEU A 1 126 ? -6.986 -18.857 23.638 1.00 81.38 126 LEU A O 1
ATOM 1029 N N . GLY A 1 127 ? -6.121 -16.807 23.871 1.00 80.44 127 GLY A N 1
ATOM 1030 C CA . GLY A 1 127 ? -5.534 -16.760 22.536 1.00 80.44 127 GLY A CA 1
ATOM 1031 C C . GLY A 1 127 ? -6.513 -16.402 21.424 1.00 80.44 127 GLY A C 1
ATOM 1032 O O . GLY A 1 127 ? -6.222 -16.664 20.256 1.00 80.44 127 GLY A O 1
ATOM 1033 N N . MET A 1 128 ? -7.656 -15.788 21.742 1.00 86.06 128 MET A N 1
ATOM 1034 C CA . MET A 1 128 ? -8.584 -15.302 20.722 1.00 86.06 128 MET A CA 1
ATOM 1035 C C . MET A 1 128 ? -8.254 -13.883 20.295 1.00 86.06 128 MET A C 1
ATOM 1037 O O . MET A 1 128 ? -8.088 -13.005 21.146 1.00 86.06 128 MET A O 1
ATOM 1041 N N . PRO A 1 129 ? -8.192 -13.622 18.983 1.00 88.38 129 PRO A N 1
ATOM 1042 C CA . PRO A 1 129 ? -7.943 -12.281 18.505 1.00 88.38 129 PRO A CA 1
ATOM 1043 C C . PRO A 1 129 ? -9.148 -11.376 18.772 1.00 88.38 129 PRO A C 1
ATOM 1045 O O . PRO A 1 129 ? -10.291 -11.769 18.533 1.00 88.38 129 PRO A O 1
ATOM 1048 N N . TYR A 1 130 ? -8.901 -10.148 19.220 1.00 92.50 130 TYR A N 1
ATOM 1049 C CA . TYR A 1 130 ? -9.963 -9.188 19.522 1.00 92.50 130 TYR A CA 1
ATOM 1050 C C . TYR A 1 130 ? -9.507 -7.738 19.338 1.00 92.50 130 TYR A C 1
ATOM 1052 O O . TYR A 1 130 ? -8.330 -7.445 19.131 1.00 92.50 130 TYR A O 1
ATOM 1060 N N . ILE A 1 131 ? -10.461 -6.812 19.397 1.00 93.88 131 ILE A N 1
ATOM 1061 C CA . ILE A 1 131 ? -10.203 -5.377 19.486 1.00 93.88 131 ILE A CA 1
ATOM 1062 C C . ILE A 1 131 ? -10.476 -4.947 20.932 1.00 93.88 131 ILE A C 1
ATOM 1064 O O . ILE A 1 131 ? -11.628 -5.031 21.373 1.00 93.88 131 ILE A O 1
ATOM 1068 N N . PRO A 1 132 ? -9.465 -4.448 21.662 1.00 93.62 132 PRO A N 1
ATOM 1069 C CA . PRO A 1 132 ? -9.667 -3.964 23.018 1.00 93.62 132 PRO A CA 1
ATOM 1070 C C . PRO A 1 132 ? -10.660 -2.802 23.084 1.00 93.62 132 PRO A C 1
ATOM 1072 O O . PRO A 1 132 ? -10.593 -1.850 22.299 1.00 93.62 132 PRO A O 1
ATOM 1075 N N . SER A 1 133 ? -11.526 -2.827 24.091 1.00 95.19 133 SER A N 1
ATOM 1076 C CA . SER A 1 133 ? -12.457 -1.752 24.454 1.00 95.19 133 SER A CA 1
ATOM 1077 C C . SER A 1 133 ? -11.763 -0.396 24.595 1.00 95.19 133 SER A C 1
ATOM 1079 O O . SER A 1 133 ? -12.280 0.621 24.131 1.00 95.19 133 SER A O 1
ATOM 1081 N N . ALA A 1 134 ? -10.549 -0.371 25.154 1.00 93.25 134 ALA A N 1
ATOM 1082 C CA . ALA A 1 134 ? -9.722 0.830 25.247 1.00 93.25 134 ALA A CA 1
ATOM 1083 C C . ALA A 1 134 ? -9.361 1.410 23.866 1.00 93.25 134 ALA A C 1
ATOM 1085 O O . ALA A 1 134 ? -9.363 2.629 23.690 1.00 93.25 134 ALA A O 1
ATOM 1086 N N . THR A 1 135 ? -9.106 0.556 22.865 1.00 93.50 135 THR A N 1
ATOM 1087 C CA . THR A 1 135 ? -8.885 1.004 21.483 1.00 93.50 135 THR A CA 1
ATOM 1088 C C . THR A 1 135 ? -10.158 1.608 20.898 1.00 93.50 135 THR A C 1
ATOM 1090 O O . THR A 1 135 ? -10.097 2.701 20.339 1.00 93.50 135 THR A O 1
ATOM 1093 N N . LEU A 1 136 ? -11.315 0.960 21.071 1.00 96.19 136 LEU A N 1
ATOM 1094 C CA . LEU A 1 136 ? -12.601 1.496 20.601 1.00 96.19 136 LEU A CA 1
ATOM 1095 C C . LEU A 1 136 ? -12.915 2.852 21.246 1.00 96.19 136 LEU A C 1
ATOM 1097 O O . LEU A 1 136 ? -13.258 3.805 20.544 1.00 96.19 136 LEU A O 1
ATOM 1101 N N . LYS A 1 137 ? -12.714 2.968 22.566 1.00 96.44 137 LYS A N 1
ATOM 1102 C CA . LYS A 1 137 ? -12.848 4.232 23.299 1.00 96.44 137 LYS A CA 1
ATOM 1103 C C . LYS A 1 137 ? -11.921 5.300 22.723 1.00 96.44 137 LYS A C 1
ATOM 1105 O O . LYS A 1 137 ? -12.370 6.415 22.477 1.00 96.44 137 LYS A O 1
ATOM 1110 N N . GLY A 1 138 ? -10.649 4.971 22.493 1.00 93.94 138 GLY A N 1
ATOM 1111 C CA . GLY A 1 138 ? -9.660 5.897 21.935 1.00 93.94 138 GLY A CA 1
ATOM 1112 C C . GLY A 1 138 ? -10.033 6.411 20.543 1.00 93.94 138 GLY A C 1
ATOM 1113 O O . GLY A 1 138 ? -9.881 7.598 20.266 1.00 93.94 138 GLY A O 1
ATOM 1114 N N . ILE A 1 139 ? -10.587 5.548 19.690 1.00 93.69 139 ILE A N 1
ATOM 1115 C CA . ILE A 1 139 ? -11.055 5.925 18.350 1.00 93.69 139 ILE A CA 1
ATOM 1116 C C . ILE A 1 139 ? -12.248 6.875 18.427 1.00 93.69 139 ILE A C 1
ATOM 1118 O O . ILE A 1 139 ? -12.199 7.953 17.834 1.00 93.69 139 ILE A O 1
ATOM 1122 N N . ALA A 1 140 ? -13.273 6.528 19.208 1.00 96.94 140 ALA A N 1
ATOM 1123 C CA . ALA A 1 140 ? -14.431 7.398 19.402 1.00 96.94 140 ALA A CA 1
ATOM 1124 C C . ALA A 1 140 ? -14.022 8.755 20.003 1.00 96.94 140 ALA A C 1
ATOM 1126 O O . ALA A 1 140 ? -14.496 9.798 19.559 1.00 96.94 140 ALA A O 1
ATOM 1127 N N . ARG A 1 141 ? -13.093 8.750 20.968 1.00 96.62 141 ARG A N 1
ATOM 1128 C CA . ARG A 1 141 ? -12.545 9.957 21.598 1.00 96.62 141 ARG A CA 1
ATOM 1129 C C . ARG A 1 141 ? -11.824 10.848 20.586 1.00 96.62 141 ARG A C 1
ATOM 1131 O O . ARG A 1 141 ? -12.119 12.035 20.503 1.00 96.62 141 ARG A O 1
ATOM 1138 N N . ASN A 1 142 ? -10.913 10.284 19.794 1.00 94.06 142 ASN A N 1
ATOM 1139 C CA . ASN A 1 142 ? -10.168 11.033 18.781 1.00 94.06 142 ASN A CA 1
ATOM 1140 C C . ASN A 1 142 ? -11.088 11.603 17.698 1.00 94.06 142 ASN A C 1
ATOM 1142 O O . ASN A 1 142 ? -10.887 12.737 17.261 1.00 94.06 142 ASN A O 1
ATOM 1146 N N . GLN A 1 143 ? -12.108 10.850 17.283 1.00 95.12 143 GLN A N 1
ATOM 1147 C CA . GLN A 1 143 ? -13.096 11.349 16.332 1.00 95.12 143 GLN A CA 1
ATOM 1148 C C . GLN A 1 143 ? -13.928 12.491 16.928 1.00 95.12 143 GLN A C 1
ATOM 1150 O O . GLN A 1 143 ? -14.154 13.495 16.255 1.00 95.12 143 GLN A O 1
ATOM 1155 N N . ALA A 1 144 ? -14.307 12.398 18.205 1.00 96.69 144 ALA A N 1
ATOM 1156 C CA . ALA A 1 144 ? -14.997 13.475 18.909 1.00 96.69 144 ALA A CA 1
ATOM 1157 C C . ALA A 1 144 ? -14.158 14.764 18.965 1.00 96.69 144 ALA A C 1
ATOM 1159 O O . ALA A 1 144 ? -14.673 15.842 18.670 1.00 96.69 144 ALA A O 1
ATOM 1160 N N . ILE A 1 145 ? -12.859 14.656 19.277 1.00 95.44 145 ILE A N 1
ATOM 1161 C CA . ILE A 1 145 ? -11.924 15.796 19.277 1.00 95.44 145 ILE A CA 1
ATOM 1162 C C . ILE A 1 145 ? -11.882 16.442 17.892 1.00 95.44 145 ILE A C 1
ATOM 1164 O O . ILE A 1 145 ? -12.092 17.646 17.765 1.00 95.44 145 ILE A O 1
ATOM 1168 N N . ARG A 1 146 ? -11.688 15.645 16.835 1.00 91.62 146 ARG A N 1
ATOM 1169 C CA . ARG A 1 146 ? -11.669 16.142 15.449 1.00 91.62 146 ARG A CA 1
ATOM 1170 C C . ARG A 1 146 ? -12.972 16.842 15.069 1.00 91.62 146 ARG A C 1
ATOM 1172 O O . ARG A 1 146 ? -12.932 17.918 14.476 1.00 91.62 146 ARG A O 1
ATOM 1179 N N . ALA A 1 147 ? -14.116 16.268 15.441 1.00 93.50 147 ALA A N 1
ATOM 1180 C CA . ALA A 1 147 ? -15.418 16.875 15.202 1.00 93.50 147 ALA A CA 1
ATOM 1181 C C . ALA A 1 147 ? -15.545 18.234 15.910 1.00 93.50 147 ALA A C 1
ATOM 1183 O O . ALA A 1 147 ? -16.046 19.188 15.315 1.00 93.50 147 ALA A O 1
ATOM 1184 N N . LYS A 1 148 ? -15.047 18.361 17.148 1.00 94.44 148 LYS A N 1
ATOM 1185 C CA . LYS A 1 148 ? -15.040 19.627 17.899 1.00 94.44 148 LYS A CA 1
ATOM 1186 C C . LYS A 1 148 ? -14.109 20.673 17.293 1.00 94.44 148 LYS A C 1
ATOM 1188 O O . LYS A 1 148 ? -14.542 21.805 17.117 1.00 94.44 148 LYS A O 1
ATOM 1193 N N . ILE A 1 149 ? -12.896 20.294 16.893 1.00 92.69 149 ILE A N 1
ATOM 1194 C CA . ILE A 1 149 ? -11.975 21.187 16.169 1.00 92.69 149 ILE A CA 1
ATOM 1195 C C . ILE A 1 149 ? -12.662 21.738 14.916 1.00 92.69 149 ILE A C 1
ATOM 1197 O O . ILE A 1 149 ? -12.693 22.944 14.714 1.00 92.69 149 ILE A O 1
ATOM 1201 N N . LYS A 1 150 ? -13.283 20.867 14.111 1.00 89.00 150 LYS A N 1
ATOM 1202 C CA . LYS A 1 150 ? -13.923 21.272 12.854 1.00 89.00 150 LYS A CA 1
ATOM 1203 C C . LYS A 1 150 ? -15.156 22.156 13.054 1.00 89.00 150 LYS A C 1
ATOM 1205 O O . LYS A 1 150 ? -15.337 23.125 12.331 1.00 89.00 150 LYS A O 1
ATOM 1210 N N . THR A 1 151 ? -16.028 21.805 13.997 1.00 92.19 151 THR A N 1
ATOM 1211 C CA . THR A 1 151 ? -17.321 22.493 14.177 1.00 92.19 151 THR A CA 1
ATOM 1212 C C . THR A 1 151 ? -17.225 23.761 15.017 1.00 92.19 151 THR A C 1
ATOM 1214 O O . THR A 1 151 ? -18.074 24.634 14.883 1.00 92.19 151 THR A O 1
ATOM 1217 N N . GLN A 1 152 ? -16.219 23.863 15.888 1.00 92.44 152 GLN A N 1
ATOM 1218 C CA . GLN A 1 152 ? -16.085 24.953 16.861 1.00 92.44 152 GLN A CA 1
ATOM 1219 C C . GLN A 1 152 ? -14.759 25.720 16.725 1.00 92.44 152 GLN A C 1
ATOM 1221 O O . GLN A 1 152 ? -14.489 26.599 17.535 1.00 92.44 152 GLN A O 1
ATOM 1226 N N . ASN A 1 153 ? -13.932 25.391 15.724 1.00 90.12 153 ASN A N 1
ATOM 1227 C CA . ASN A 1 153 ? -12.615 25.990 15.478 1.00 90.12 153 ASN A CA 1
ATOM 1228 C C . ASN A 1 153 ? -11.697 25.998 16.719 1.00 90.12 153 ASN A C 1
ATOM 1230 O O . ASN A 1 153 ? -10.983 26.962 16.991 1.00 90.12 153 ASN A O 1
ATOM 1234 N N . LEU A 1 154 ? -11.760 24.926 17.513 1.00 93.06 154 LEU A N 1
ATOM 1235 C CA . LEU A 1 154 ? -10.984 24.788 18.745 1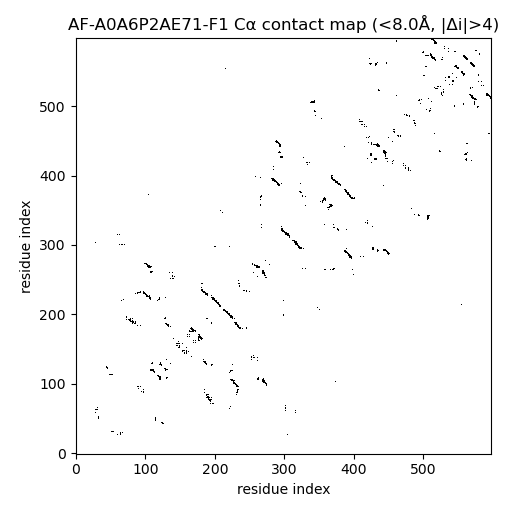.00 93.06 154 LEU A CA 1
ATOM 1236 C C . LEU A 1 154 ? -9.570 24.271 18.469 1.00 93.06 154 LEU A C 1
ATOM 1238 O O . LEU A 1 154 ? -9.344 23.509 17.529 1.00 93.06 154 LEU A O 1
ATOM 1242 N N . SER A 1 155 ? -8.631 24.598 19.360 1.00 93.69 155 SER A N 1
ATOM 1243 C CA . SER A 1 155 ? -7.364 23.867 19.449 1.00 93.69 155 SER A CA 1
ATOM 1244 C C . SER A 1 155 ? -7.606 22.425 19.912 1.00 93.69 155 SER A C 1
ATOM 1246 O O . SER A 1 155 ? -8.643 22.112 20.503 1.00 93.69 155 SER A O 1
ATOM 1248 N N . TRP A 1 156 ? -6.636 21.534 19.682 1.00 92.25 156 TRP A N 1
ATOM 1249 C CA . TRP A 1 156 ? -6.736 20.139 20.130 1.00 92.25 156 TRP A CA 1
ATOM 1250 C C . TRP A 1 156 ? -6.974 20.030 21.641 1.00 92.25 156 TRP A C 1
ATOM 1252 O O . TRP A 1 156 ? -7.863 19.301 22.073 1.00 92.25 156 TRP A O 1
ATOM 1262 N N . GLU A 1 157 ? -6.234 20.805 22.437 1.00 93.12 157 GLU A N 1
ATOM 1263 C CA . GLU A 1 157 ? -6.357 20.818 23.898 1.00 93.12 157 GLU A CA 1
ATOM 1264 C C . GLU A 1 157 ? -7.745 21.298 24.357 1.00 93.12 157 GLU A C 1
ATOM 1266 O O . GLU A 1 157 ? -8.374 20.688 25.224 1.00 93.12 157 GLU A O 1
ATOM 1271 N N . ALA A 1 158 ? -8.271 22.364 23.742 1.00 93.94 158 ALA A N 1
ATOM 1272 C CA . ALA A 1 158 ? -9.603 22.869 24.061 1.00 93.94 158 ALA A CA 1
ATOM 1273 C C . ALA A 1 158 ? -10.702 21.872 23.653 1.00 93.94 158 ALA A C 1
ATOM 1275 O O . ALA A 1 158 ? -11.651 21.645 24.405 1.00 93.94 158 ALA A O 1
ATOM 1276 N N . ALA A 1 159 ? -10.555 21.225 22.494 1.00 94.81 159 ALA A N 1
ATOM 1277 C CA . ALA A 1 159 ? -11.463 20.181 22.034 1.00 94.81 159 ALA A CA 1
ATOM 1278 C C . ALA A 1 159 ? -11.439 18.942 22.948 1.00 94.81 159 ALA A C 1
ATOM 1280 O O . ALA A 1 159 ? -12.491 18.358 23.210 1.00 94.81 159 ALA A O 1
ATOM 1281 N N . GLU A 1 160 ? -10.275 18.563 23.481 1.00 94.00 160 GLU A N 1
ATOM 1282 C CA . GLU A 1 160 ? -10.149 17.476 24.454 1.00 94.00 160 GLU A CA 1
ATOM 1283 C C . GLU A 1 160 ? -10.885 17.785 25.766 1.00 94.00 160 GLU A C 1
ATOM 1285 O O . GLU A 1 160 ? -11.605 16.927 26.283 1.00 94.00 160 GLU A O 1
ATOM 1290 N N . LYS A 1 161 ? -10.802 19.025 26.263 1.00 93.88 161 LYS A N 1
ATOM 1291 C CA . LYS A 1 161 ? -11.594 19.475 27.422 1.00 93.88 161 LYS A CA 1
ATOM 1292 C C . LYS A 1 161 ? -13.098 19.473 27.111 1.00 93.88 161 LYS A C 1
ATOM 1294 O O . LYS A 1 161 ? -13.899 19.031 27.935 1.00 93.88 161 LYS A O 1
ATOM 1299 N N . ALA A 1 162 ? -13.490 19.880 25.902 1.00 94.56 162 ALA A N 1
ATOM 1300 C CA . ALA A 1 162 ? -14.892 19.960 25.477 1.00 94.56 162 ALA A CA 1
ATOM 1301 C C . ALA A 1 162 ? -15.606 18.596 25.368 1.00 94.56 162 ALA A C 1
ATOM 1303 O O . ALA A 1 162 ? -16.838 18.544 25.383 1.00 94.56 162 ALA A O 1
ATOM 1304 N N . ILE A 1 163 ? -14.867 17.487 25.260 1.00 96.56 163 ILE A N 1
ATOM 1305 C CA . ILE A 1 163 ? -15.442 16.132 25.195 1.00 96.56 163 ILE A CA 1
ATOM 1306 C C . ILE A 1 163 ? -15.492 15.415 26.555 1.00 96.56 163 ILE A C 1
ATOM 1308 O O . ILE A 1 163 ? -16.005 14.292 26.630 1.00 96.56 163 ILE A O 1
ATOM 1312 N N . ALA A 1 164 ? -15.006 16.045 27.631 1.00 95.56 164 ALA A N 1
ATOM 1313 C CA . ALA A 1 164 ? -15.057 15.495 28.988 1.00 95.56 164 ALA A CA 1
ATOM 1314 C C . ALA A 1 164 ? -16.461 15.007 29.415 1.00 95.56 164 ALA A C 1
ATOM 1316 O O . ALA A 1 164 ? -16.531 13.918 29.990 1.00 95.56 164 ALA A O 1
ATOM 1317 N N . PRO A 1 165 ? -17.582 15.681 29.058 1.00 95.56 165 PRO A N 1
ATOM 1318 C CA . PRO A 1 165 ? -18.929 15.198 29.384 1.00 95.56 165 PRO A CA 1
ATOM 1319 C C . PRO A 1 165 ? -19.283 13.809 28.831 1.00 95.56 165 PRO A C 1
ATOM 1321 O O . PRO A 1 165 ? -20.230 13.190 29.302 1.00 95.56 165 PRO A O 1
ATOM 1324 N N . TYR A 1 166 ? -18.539 13.305 27.843 1.00 96.81 166 TYR A N 1
ATOM 1325 C CA . TYR A 1 166 ? -18.774 12.002 27.217 1.00 96.81 166 TYR A CA 1
ATOM 1326 C C . TYR A 1 166 ? -17.784 10.944 27.725 1.00 96.81 166 TYR A C 1
ATOM 1328 O O . TYR A 1 166 ? -18.179 9.837 28.101 1.00 96.81 166 TYR A O 1
ATOM 1336 N N . PHE A 1 167 ? -16.487 11.275 27.741 1.00 96.31 167 PHE A N 1
ATOM 1337 C CA . PHE A 1 167 ? -15.402 10.302 27.942 1.00 96.31 167 PHE A CA 1
ATOM 1338 C C . PHE A 1 167 ? -14.750 10.330 29.330 1.00 96.31 167 PHE A C 1
ATOM 1340 O O . PHE A 1 167 ? -14.014 9.385 29.654 1.00 96.31 167 PHE A O 1
ATOM 1347 N N . GLY A 1 168 ? -15.060 11.348 30.137 1.00 94.38 168 GLY A N 1
ATOM 1348 C CA . GLY A 1 168 ? -14.412 11.622 31.416 1.00 94.38 168 GLY A CA 1
ATOM 1349 C C . GLY A 1 168 ? -13.117 12.426 31.257 1.00 94.38 168 GLY A C 1
ATOM 1350 O O . GLY A 1 168 ? -12.429 12.28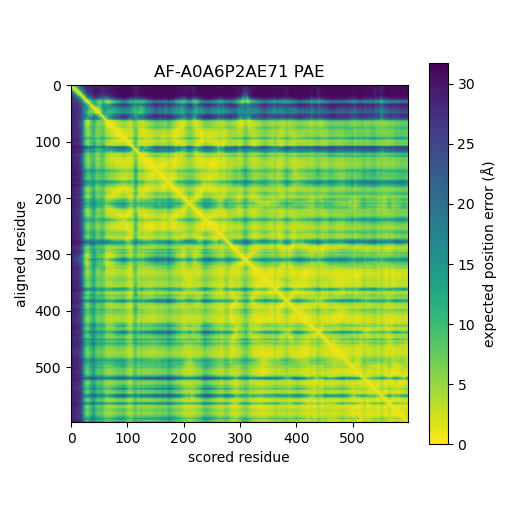8 30.243 1.00 94.38 168 GLY A O 1
ATOM 1351 N N . SER A 1 169 ? -12.771 13.243 32.253 1.00 93.00 169 SER A N 1
ATOM 1352 C CA . SER A 1 169 ? -11.451 13.878 32.386 1.00 93.00 169 SER A CA 1
ATOM 1353 C C . SER A 1 169 ? -11.123 14.145 33.856 1.00 93.00 169 SER A C 1
ATOM 1355 O O . SER A 1 169 ? -12.001 14.568 34.599 1.00 93.00 169 SER A O 1
ATOM 1357 N N . LEU A 1 170 ? -9.875 13.928 34.277 1.00 90.06 170 LEU A N 1
ATOM 1358 C CA . LEU A 1 170 ? -9.443 14.231 35.649 1.00 90.06 170 LEU A CA 1
ATOM 1359 C C . LEU A 1 170 ? -9.373 15.745 35.904 1.00 90.06 170 LEU A C 1
ATOM 1361 O O . LEU A 1 170 ? -9.710 16.198 36.992 1.00 90.06 170 LEU A O 1
ATOM 1365 N N . ASP A 1 171 ? -9.045 16.523 34.873 1.00 87.69 171 ASP A N 1
ATOM 1366 C CA . ASP A 1 171 ? -8.776 17.966 34.970 1.00 87.69 171 ASP A CA 1
ATOM 1367 C C . ASP A 1 171 ? -10.030 18.832 34.755 1.00 87.69 171 ASP A C 1
ATOM 1369 O O . ASP A 1 171 ? -9.954 20.003 34.377 1.00 87.69 171 ASP A O 1
ATOM 1373 N N . THR A 1 172 ? -11.223 18.254 34.912 1.00 87.75 172 THR A N 1
ATOM 1374 C CA . THR A 1 172 ? -12.483 18.979 34.722 1.00 87.75 172 THR A CA 1
ATOM 1375 C C . THR A 1 172 ? -12.954 19.638 36.018 1.00 87.75 172 THR A C 1
ATOM 1377 O O . THR A 1 172 ? -12.981 19.015 37.076 1.00 87.75 172 THR A O 1
ATOM 1380 N N . ALA A 1 173 ? -13.409 20.889 35.918 1.00 86.38 173 ALA A N 1
ATOM 1381 C CA . ALA A 1 173 ? -13.993 21.619 37.044 1.00 86.38 173 ALA A CA 1
ATOM 1382 C C . ALA A 1 173 ? -15.370 21.079 37.474 1.00 86.38 173 ALA A C 1
ATOM 1384 O O . ALA A 1 173 ? -15.832 21.393 38.565 1.00 86.38 173 ALA A O 1
ATOM 1385 N N . ASN A 1 174 ? -16.043 20.286 36.629 1.00 89.19 174 ASN A N 1
ATOM 1386 C CA . ASN A 1 174 ? -17.343 19.701 36.948 1.00 89.19 174 ASN A CA 1
ATOM 1387 C C . ASN A 1 174 ? -17.174 18.232 37.380 1.00 89.19 174 ASN A C 1
ATOM 1389 O O . ASN A 1 174 ? -16.957 17.385 36.507 1.00 89.19 174 ASN A O 1
ATOM 1393 N N . PRO A 1 175 ? -17.354 17.889 38.671 1.00 88.62 175 PRO A N 1
ATOM 1394 C CA . PRO A 1 175 ? -17.194 16.519 39.167 1.00 88.62 175 PRO A CA 1
ATOM 1395 C C . PRO A 1 175 ? -18.030 15.480 38.406 1.00 88.62 175 PRO A C 1
ATOM 1397 O O . PRO A 1 175 ? -17.602 14.340 38.227 1.00 88.62 175 PRO A O 1
ATOM 1400 N N . ALA A 1 176 ? -19.191 15.872 37.865 1.00 88.69 176 ALA A N 1
ATOM 1401 C CA . ALA A 1 176 ? -20.034 14.982 37.071 1.00 88.69 176 ALA A CA 1
ATOM 1402 C C . ALA A 1 176 ? -19.353 14.492 35.778 1.00 88.69 176 ALA A C 1
ATOM 1404 O O . ALA A 1 176 ? -19.761 13.461 35.242 1.00 88.69 176 ALA A O 1
ATOM 1405 N N . ASN A 1 177 ? -18.322 15.186 35.289 1.00 92.50 177 ASN A N 1
ATOM 1406 C CA . ASN A 1 177 ? -17.589 14.866 34.063 1.00 92.50 177 ASN A CA 1
ATOM 1407 C C . ASN A 1 177 ? -16.248 14.163 34.323 1.00 92.50 177 ASN A C 1
ATOM 1409 O O . ASN A 1 177 ? -15.468 13.989 33.388 1.00 92.50 177 ASN A O 1
ATOM 1413 N N . GLN A 1 178 ? -15.953 13.757 35.562 1.00 92.50 178 GLN A N 1
ATOM 1414 C CA . GLN A 1 178 ? -14.710 13.038 35.865 1.00 92.50 178 GLN A CA 1
ATOM 1415 C C . GLN A 1 178 ? -14.733 11.599 35.338 1.00 92.50 178 GLN A C 1
ATOM 1417 O O . GLN A 1 178 ? -13.753 11.114 34.772 1.00 92.50 178 GLN A O 1
ATOM 1422 N N . ALA A 1 179 ? -15.883 10.931 35.447 1.00 93.00 179 ALA A N 1
ATOM 1423 C CA . ALA A 1 179 ? -16.094 9.588 34.922 1.00 93.00 179 ALA A CA 1
ATOM 1424 C C . ALA A 1 179 ? -16.735 9.612 33.525 1.00 93.00 179 ALA A C 1
ATOM 1426 O O . ALA A 1 179 ? -17.652 10.390 33.250 1.00 93.00 179 ALA A O 1
ATOM 1427 N N . GLY A 1 180 ? -16.291 8.705 32.651 1.00 94.44 180 GLY A N 1
ATOM 1428 C CA . GLY A 1 180 ? -16.900 8.514 31.334 1.00 94.44 180 GLY A CA 1
ATOM 1429 C C . GLY A 1 180 ? -18.342 8.007 31.422 1.00 94.44 180 GLY A C 1
ATOM 1430 O O . GLY A 1 180 ? -18.689 7.226 32.306 1.00 94.44 180 GLY A O 1
ATOM 1431 N N . LYS A 1 181 ? -19.183 8.437 30.477 1.00 96.69 181 LYS A N 1
ATOM 1432 C CA . LYS A 1 181 ? -20.625 8.133 30.457 1.00 96.69 181 LYS A CA 1
ATOM 1433 C C . LYS A 1 181 ? -20.990 6.897 29.639 1.00 96.69 181 LYS A C 1
ATOM 1435 O O . LYS A 1 181 ? -22.121 6.425 29.724 1.00 96.69 181 LYS A O 1
ATOM 1440 N N . VAL A 1 182 ? -20.042 6.368 28.866 1.00 97.50 182 VAL A N 1
ATOM 1441 C CA . VAL A 1 182 ? -20.227 5.207 27.986 1.00 97.50 182 VAL A CA 1
ATOM 1442 C C . VAL A 1 182 ? -19.187 4.137 28.300 1.00 97.50 182 VAL A C 1
ATOM 1444 O O . VAL A 1 182 ? -17.989 4.415 28.379 1.00 97.50 182 VAL A O 1
ATOM 1447 N N . VAL A 1 183 ? -19.659 2.903 28.451 1.00 97.62 183 VAL A N 1
ATOM 1448 C CA . VAL A 1 183 ? -18.853 1.690 28.586 1.00 97.62 183 VAL A CA 1
ATOM 1449 C C . VAL A 1 183 ? -18.704 1.055 27.207 1.00 97.62 183 VAL A C 1
ATOM 1451 O O . VAL A 1 183 ? -19.696 0.786 26.529 1.00 97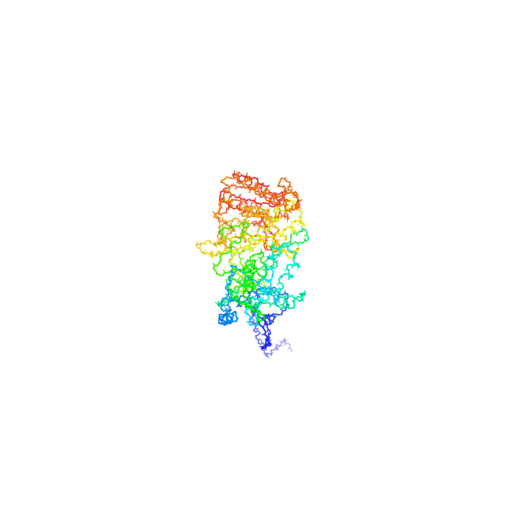.62 183 VAL A O 1
ATOM 1454 N N . PHE A 1 184 ? -17.461 0.800 26.812 1.00 98.12 184 PHE A N 1
ATOM 1455 C CA . PHE A 1 184 ? -17.111 0.072 25.595 1.00 98.12 184 PHE A CA 1
ATOM 1456 C C . PHE A 1 184 ? -16.801 -1.374 25.971 1.00 98.12 184 PHE A C 1
ATOM 1458 O O . PHE A 1 184 ? -16.061 -1.604 26.926 1.00 98.12 184 PHE A O 1
ATOM 1465 N N . LEU A 1 185 ? -17.355 -2.335 25.237 1.00 98.06 185 LEU A N 1
ATOM 1466 C CA . LEU A 1 185 ? -17.010 -3.746 25.394 1.00 98.06 185 LEU A CA 1
ATOM 1467 C C . LEU A 1 185 ? -15.884 -4.118 24.430 1.00 98.06 185 LEU A C 1
ATOM 1469 O O . LEU A 1 185 ? -15.715 -3.489 23.386 1.00 98.06 185 LEU A O 1
ATOM 1473 N N . ASP A 1 186 ? -15.116 -5.142 24.785 1.00 96.19 186 ASP A N 1
ATOM 1474 C CA . ASP A 1 186 ? -14.162 -5.752 23.864 1.00 96.19 186 ASP A CA 1
ATOM 1475 C C . ASP A 1 186 ? -14.909 -6.318 22.649 1.00 96.19 186 ASP A C 1
ATOM 1477 O O . ASP A 1 186 ? -15.965 -6.942 22.788 1.00 96.19 186 ASP A O 1
ATOM 1481 N N . ALA A 1 187 ? -14.372 -6.092 21.451 1.00 96.31 187 ALA A N 1
ATOM 1482 C CA . ALA A 1 187 ? -15.006 -6.540 20.219 1.00 96.31 187 ALA A CA 1
ATOM 1483 C C . ALA A 1 187 ? -14.285 -7.765 19.661 1.00 96.31 187 ALA A C 1
ATOM 1485 O O . ALA A 1 187 ? -13.154 -7.688 19.175 1.00 96.31 187 ALA A O 1
ATOM 1486 N N . TYR A 1 188 ? -14.978 -8.897 19.712 1.00 96.00 188 TYR A N 1
ATOM 1487 C CA . TYR A 1 188 ? -14.521 -10.161 19.153 1.00 96.00 188 TYR A CA 1
ATOM 1488 C C . TYR A 1 188 ? -15.052 -10.340 17.723 1.00 96.00 188 TYR A C 1
ATOM 1490 O O . TYR A 1 188 ? -16.112 -9.791 17.381 1.00 96.00 188 TYR A O 1
ATOM 1498 N N . PRO A 1 189 ? -14.336 -11.092 16.868 1.00 95.81 189 PRO A N 1
ATOM 1499 C CA . PRO A 1 189 ? -14.871 -11.530 15.590 1.00 95.81 189 PRO A CA 1
ATOM 1500 C C . PRO A 1 189 ? -16.181 -12.305 15.774 1.00 95.81 189 PRO A C 1
ATOM 1502 O O . PRO A 1 189 ? -16.362 -13.013 16.763 1.00 95.81 189 PRO A O 1
ATOM 1505 N N . ILE A 1 190 ? -17.087 -12.213 14.805 1.00 95.50 190 ILE A N 1
ATOM 1506 C CA . ILE A 1 190 ? -18.266 -13.082 14.765 1.00 95.50 190 ILE A CA 1
ATOM 1507 C C . ILE A 1 190 ? -17.840 -14.553 14.574 1.00 95.50 190 ILE A C 1
ATOM 1509 O O . ILE A 1 190 ? -16.747 -14.806 14.045 1.00 95.50 190 ILE A O 1
ATOM 1513 N N . PRO A 1 191 ? -18.690 -15.527 14.953 1.00 95.19 191 PRO A N 1
ATOM 1514 C CA . PRO A 1 191 ? -18.354 -16.946 14.891 1.00 95.19 191 PRO A CA 1
ATOM 1515 C C . PRO A 1 191 ? -17.898 -17.398 13.504 1.00 95.19 191 PRO A C 1
ATOM 1517 O O . PRO A 1 191 ? -18.662 -17.448 12.545 1.00 95.19 191 PRO A O 1
ATOM 1520 N N . THR A 1 192 ? -16.615 -17.725 13.411 1.00 92.06 192 THR A N 1
ATOM 1521 C CA . THR A 1 192 ? -15.953 -18.323 12.249 1.00 92.06 192 THR A CA 1
ATOM 1522 C C . THR A 1 192 ? -14.833 -19.216 12.767 1.00 92.06 192 THR A C 1
ATOM 1524 O O . THR A 1 192 ? -14.388 -19.039 13.901 1.00 92.06 192 THR A O 1
ATOM 1527 N N . GLN A 1 193 ? -14.363 -20.161 11.950 1.00 88.94 193 GLN A N 1
ATOM 1528 C CA . GLN A 1 193 ? -13.319 -21.105 12.359 1.00 88.94 193 GLN A CA 1
ATOM 1529 C C . GLN A 1 193 ? -12.090 -20.392 12.944 1.00 88.94 193 GLN A C 1
ATOM 1531 O O . GLN A 1 193 ? -11.699 -20.678 14.063 1.00 88.94 193 GLN A O 1
ATOM 1536 N N . THR A 1 194 ? -11.528 -19.393 12.265 1.00 89.81 194 THR A N 1
ATOM 1537 C CA . THR A 1 194 ? -10.291 -18.740 12.734 1.00 89.81 194 THR A CA 1
ATOM 1538 C C . THR A 1 194 ? -10.501 -17.340 13.315 1.00 89.81 194 THR A C 1
ATOM 1540 O O . THR A 1 194 ? -9.529 -16.657 13.630 1.00 89.81 194 THR A O 1
ATOM 1543 N N . GLY A 1 195 ? -11.738 -16.828 13.393 1.00 89.44 195 GLY A N 1
ATOM 1544 C CA . GLY A 1 195 ? -11.974 -15.397 13.667 1.00 89.44 195 GLY A CA 1
ATOM 1545 C C . GLY A 1 195 ? -11.387 -14.464 12.589 1.00 89.44 195 GLY A C 1
ATOM 1546 O O . GLY A 1 195 ? -11.281 -13.251 12.785 1.00 89.44 195 GLY A O 1
ATOM 1547 N N . GLY A 1 196 ? -10.965 -15.034 11.454 1.00 92.12 196 GLY A N 1
ATOM 1548 C CA . GLY A 1 196 ? -10.193 -14.392 10.393 1.00 92.12 196 GLY A CA 1
ATOM 1549 C C . GLY A 1 196 ? -8.684 -14.315 10.646 1.00 92.12 196 GLY A C 1
ATOM 1550 O O . GLY A 1 196 ? -7.993 -13.670 9.862 1.00 92.12 196 GLY A O 1
ATOM 1551 N N . LEU A 1 197 ? -8.146 -14.967 11.685 1.00 91.44 197 LEU A N 1
ATOM 1552 C CA . LEU A 1 197 ? -6.698 -15.094 11.881 1.00 91.44 197 LEU A CA 1
ATOM 1553 C C . LEU A 1 197 ? -6.041 -15.685 10.630 1.00 91.44 197 LEU A C 1
ATOM 1555 O O . LEU A 1 197 ? -6.442 -16.744 10.147 1.00 91.44 197 LEU A O 1
ATOM 1559 N N . ASN A 1 198 ? -5.041 -14.984 10.100 1.00 91.75 198 ASN A N 1
ATOM 1560 C CA . ASN A 1 198 ? -4.287 -15.412 8.934 1.00 91.75 198 ASN A CA 1
ATOM 1561 C C . ASN A 1 198 ? -2.841 -14.890 8.977 1.00 91.75 198 ASN A C 1
ATOM 1563 O O . ASN A 1 198 ? -2.514 -13.943 9.697 1.00 91.75 198 ASN A O 1
ATOM 1567 N N . LEU A 1 199 ? -1.973 -15.503 8.176 1.00 90.25 199 LEU A N 1
ATOM 1568 C CA . LEU A 1 199 ? -0.618 -15.031 7.940 1.00 90.25 199 LEU A CA 1
ATOM 1569 C C . LEU A 1 199 ? -0.608 -13.816 7.020 1.00 90.25 199 LEU A C 1
ATOM 1571 O O . LEU A 1 199 ? -1.448 -13.646 6.126 1.00 90.25 199 LEU A O 1
ATOM 1575 N N . ASP A 1 200 ? 0.393 -12.982 7.243 1.00 90.69 200 ASP A N 1
ATOM 1576 C CA . ASP A 1 200 ? 0.741 -11.846 6.413 1.00 90.69 200 ASP A CA 1
ATOM 1577 C C . ASP A 1 200 ? 2.250 -11.606 6.476 1.00 90.69 200 ASP A C 1
ATOM 1579 O O . ASP A 1 200 ? 2.959 -12.201 7.290 1.00 90.69 200 ASP A O 1
ATOM 1583 N N . MET A 1 201 ? 2.756 -10.732 5.615 1.00 86.81 201 MET A N 1
ATOM 1584 C CA . MET A 1 201 ? 4.178 -10.424 5.539 1.00 86.81 201 MET A CA 1
ATOM 1585 C C . MET A 1 201 ? 4.408 -8.942 5.261 1.00 86.81 201 MET A C 1
ATOM 1587 O O . MET A 1 201 ? 3.843 -8.371 4.327 1.00 86.81 201 MET A O 1
ATOM 1591 N N . ALA A 1 202 ? 5.318 -8.335 6.014 1.00 82.94 202 ALA A N 1
ATOM 1592 C CA . ALA A 1 202 ? 5.858 -7.015 5.728 1.00 82.94 202 ALA A CA 1
ATOM 1593 C C . ALA A 1 202 ? 7.274 -7.195 5.192 1.00 82.94 202 ALA A C 1
ATOM 1595 O O . ALA A 1 202 ? 8.080 -7.863 5.822 1.00 82.94 202 ALA A O 1
ATOM 1596 N N . ASN A 1 203 ? 7.592 -6.606 4.045 1.00 79.19 203 ASN A N 1
ATOM 1597 C CA . ASN A 1 203 ? 8.944 -6.656 3.503 1.00 79.19 203 ASN A CA 1
ATOM 1598 C C . ASN A 1 203 ? 9.452 -5.234 3.301 1.00 79.19 203 ASN A C 1
ATOM 1600 O O . ASN A 1 203 ? 8.944 -4.517 2.435 1.00 79.19 203 ASN A O 1
ATOM 1604 N N . ASN A 1 204 ? 10.439 -4.826 4.098 1.00 77.56 204 ASN A N 1
ATOM 1605 C CA . ASN A 1 204 ? 11.116 -3.565 3.847 1.00 77.56 204 ASN A CA 1
ATOM 1606 C C . ASN A 1 204 ? 12.147 -3.773 2.734 1.00 77.56 204 ASN A C 1
ATOM 1608 O O . ASN A 1 204 ? 13.199 -4.354 2.968 1.00 77.56 204 ASN A O 1
ATOM 1612 N N . ILE A 1 205 ? 11.821 -3.355 1.510 1.00 79.00 205 ILE A N 1
ATOM 1613 C CA . ILE A 1 205 ? 12.675 -3.588 0.333 1.00 79.00 205 ILE A CA 1
ATOM 1614 C C . ILE A 1 205 ? 13.913 -2.681 0.365 1.00 79.00 205 ILE A C 1
ATOM 1616 O O . ILE A 1 205 ? 14.976 -3.061 -0.132 1.00 79.00 205 ILE A O 1
ATOM 1620 N N . TRP A 1 206 ? 13.777 -1.479 0.924 1.00 81.50 206 TRP A N 1
ATOM 1621 C CA . TRP A 1 206 ? 14.813 -0.456 0.915 1.00 81.50 206 TRP A CA 1
ATOM 1622 C C . TRP A 1 206 ? 14.658 0.505 2.097 1.00 81.50 206 TRP A C 1
ATOM 1624 O O . TRP A 1 206 ? 13.568 0.672 2.634 1.00 81.50 206 TRP A O 1
ATOM 1634 N N . GLN A 1 207 ? 15.738 1.179 2.476 1.00 84.69 207 GLN A N 1
ATOM 1635 C CA . GLN A 1 207 ? 15.720 2.229 3.495 1.00 84.69 207 GLN A CA 1
ATOM 1636 C C . GLN A 1 207 ? 16.672 3.368 3.132 1.00 84.69 207 GLN A C 1
ATOM 1638 O O . GLN A 1 207 ? 17.623 3.168 2.373 1.00 84.69 207 GLN A O 1
ATOM 1643 N N . TRP A 1 208 ? 16.406 4.556 3.674 1.00 86.19 208 TRP A N 1
ATOM 1644 C CA . TRP A 1 208 ? 17.327 5.686 3.603 1.00 86.19 208 TRP A CA 1
ATOM 1645 C C . TRP A 1 208 ? 18.484 5.472 4.585 1.00 86.19 208 TRP A C 1
ATOM 1647 O O . TRP A 1 208 ? 18.250 5.245 5.769 1.00 86.19 208 TRP A O 1
ATOM 1657 N N . GLU A 1 209 ? 19.717 5.567 4.098 1.00 85.38 209 GLU A N 1
ATOM 1658 C CA . GLU A 1 209 ? 20.945 5.629 4.896 1.00 85.38 209 GLU A CA 1
ATOM 1659 C C . GLU A 1 209 ? 21.637 6.952 4.538 1.00 85.38 209 GLU A C 1
ATOM 1661 O O . GLU A 1 209 ? 22.242 7.100 3.474 1.00 85.38 209 GLU A O 1
ATOM 1666 N N . GLY A 1 210 ? 21.412 7.976 5.369 1.00 84.62 210 GLY A N 1
ATOM 1667 C CA . GLY A 1 210 ? 21.694 9.364 4.998 1.00 84.62 210 GLY A CA 1
ATOM 1668 C C . GLY A 1 210 ? 20.939 9.772 3.725 1.00 84.62 210 GLY A C 1
ATOM 1669 O O . GLY A 1 210 ? 19.724 9.596 3.630 1.00 84.62 210 GLY A O 1
ATOM 1670 N N . ASN A 1 211 ? 21.682 10.274 2.735 1.00 84.62 211 ASN A N 1
ATOM 1671 C CA . ASN A 1 211 ? 21.168 10.693 1.423 1.00 84.62 211 ASN A CA 1
ATOM 1672 C C . ASN A 1 211 ? 21.139 9.568 0.373 1.00 84.62 211 ASN A C 1
ATOM 1674 O O . ASN A 1 211 ? 20.889 9.834 -0.804 1.00 84.62 211 ASN A O 1
ATOM 1678 N N . GLN A 1 212 ? 21.421 8.322 0.765 1.00 82.56 212 GLN A N 1
ATOM 1679 C CA . GLN A 1 212 ? 21.478 7.182 -0.147 1.00 82.56 212 GLN A CA 1
ATOM 1680 C C . GLN A 1 212 ? 20.403 6.138 0.159 1.00 82.56 212 GLN A C 1
ATOM 1682 O O . GLN A 1 212 ? 19.925 6.001 1.284 1.00 82.56 212 GLN A O 1
ATOM 1687 N N . LEU A 1 213 ? 20.022 5.386 -0.874 1.00 83.88 213 LEU A N 1
ATOM 1688 C CA . LEU A 1 213 ? 19.090 4.268 -0.765 1.00 83.88 213 LEU A CA 1
ATOM 1689 C C . LEU A 1 213 ? 19.858 2.960 -0.635 1.00 83.88 213 LEU A C 1
ATOM 1691 O O . LEU A 1 213 ? 20.657 2.610 -1.505 1.00 83.88 213 LEU A O 1
ATOM 1695 N N . LYS A 1 214 ? 19.534 2.193 0.402 1.00 84.31 214 LYS A N 1
ATOM 1696 C CA . LYS A 1 214 ? 20.053 0.843 0.604 1.00 84.31 214 LYS A CA 1
ATOM 1697 C C . LYS A 1 214 ? 18.956 -0.178 0.395 1.00 84.31 214 LYS A C 1
ATOM 1699 O O . LYS A 1 214 ? 17.934 -0.144 1.075 1.00 84.31 214 LYS A O 1
ATOM 1704 N N . TYR A 1 215 ? 19.190 -1.102 -0.527 1.00 80.56 215 TYR A N 1
ATOM 1705 C CA . TYR A 1 215 ? 18.308 -2.236 -0.776 1.00 80.56 215 TYR A CA 1
ATOM 1706 C C . TYR A 1 215 ? 18.716 -3.401 0.120 1.00 80.56 215 TYR A C 1
ATOM 1708 O O . TYR A 1 215 ? 19.775 -3.992 -0.070 1.00 80.56 215 TYR A O 1
ATOM 1716 N N . SER A 1 216 ? 17.873 -3.721 1.098 1.00 79.25 216 SER A N 1
ATOM 1717 C CA . SER A 1 216 ? 18.078 -4.845 2.013 1.00 79.25 216 SER A CA 1
ATOM 1718 C C . SER A 1 216 ? 16.726 -5.474 2.355 1.00 79.25 216 SER A C 1
ATOM 1720 O O . SER A 1 216 ? 16.212 -5.229 3.448 1.00 79.25 216 SER A O 1
ATOM 1722 N N . PRO A 1 217 ? 16.121 -6.234 1.416 1.00 76.62 217 PRO A N 1
ATOM 1723 C CA . PRO A 1 217 ? 14.841 -6.894 1.640 1.00 76.62 217 PRO A CA 1
ATOM 1724 C C . PRO A 1 217 ? 14.847 -7.706 2.936 1.00 76.62 217 PRO A C 1
ATOM 1726 O O . PRO A 1 217 ? 15.674 -8.599 3.099 1.00 76.62 217 PRO A O 1
ATOM 1729 N N . ASN A 1 218 ? 13.915 -7.396 3.833 1.00 77.19 218 ASN A N 1
ATOM 1730 C CA . ASN A 1 218 ? 13.743 -8.074 5.115 1.00 77.19 218 ASN A CA 1
ATOM 1731 C C . ASN A 1 218 ? 12.274 -8.522 5.272 1.00 77.19 218 ASN A C 1
ATOM 1733 O O . ASN A 1 218 ? 11.455 -7.769 5.823 1.00 77.19 218 ASN A O 1
ATOM 1737 N N . PRO A 1 219 ? 11.898 -9.689 4.713 1.00 78.44 219 PRO A N 1
ATOM 1738 C CA . PRO A 1 219 ? 10.544 -10.215 4.808 1.00 78.44 219 PRO A CA 1
ATOM 1739 C C . PRO A 1 219 ? 10.252 -10.717 6.228 1.00 78.44 219 PRO A C 1
ATOM 1741 O O . PRO A 1 219 ? 10.842 -11.672 6.710 1.00 78.44 219 PRO A O 1
ATOM 1744 N N . ASN A 1 220 ? 9.279 -10.096 6.883 1.00 80.25 220 ASN A N 1
ATOM 1745 C CA . ASN A 1 220 ? 8.838 -10.420 8.231 1.00 80.25 220 ASN A CA 1
ATOM 1746 C C . ASN A 1 220 ? 7.407 -10.948 8.196 1.00 80.25 220 ASN A C 1
ATOM 1748 O O . ASN A 1 220 ? 6.473 -10.192 7.914 1.00 80.25 220 ASN A O 1
ATOM 1752 N N . THR A 1 221 ? 7.237 -12.232 8.501 1.00 83.44 221 THR A N 1
ATOM 1753 C CA . THR A 1 221 ? 5.919 -12.863 8.647 1.00 83.44 221 THR A CA 1
ATOM 1754 C C . THR A 1 221 ? 5.301 -12.508 9.998 1.00 83.44 221 THR A C 1
ATOM 1756 O O . THR A 1 221 ? 5.978 -12.533 11.029 1.00 83.44 221 THR A O 1
ATOM 1759 N N . PHE A 1 222 ? 4.012 -12.177 9.995 1.00 84.62 222 PHE A N 1
ATOM 1760 C CA . PHE A 1 222 ? 3.244 -11.817 11.186 1.00 84.62 222 PHE A CA 1
ATOM 1761 C C . PHE A 1 222 ? 1.779 -12.278 11.063 1.00 84.62 222 PHE A C 1
ATOM 1763 O O . PHE A 1 222 ? 1.352 -12.712 9.992 1.00 84.62 222 PHE A O 1
ATOM 1770 N N . TYR A 1 223 ? 1.006 -12.199 12.151 1.00 87.44 223 TYR A N 1
ATOM 1771 C CA . TYR A 1 223 ? -0.432 -12.495 12.121 1.00 87.44 223 TYR A CA 1
ATOM 1772 C C . TYR A 1 223 ? -1.265 -11.239 11.872 1.00 87.44 223 TYR A C 1
ATOM 1774 O O . TYR A 1 223 ? -1.027 -10.184 12.463 1.00 87.44 223 TYR A O 1
ATOM 1782 N N . SER A 1 224 ? -2.304 -11.370 11.058 1.00 91.06 224 SER A N 1
ATOM 1783 C CA . SER A 1 224 ? -3.356 -10.366 10.920 1.00 91.06 224 SER A CA 1
ATOM 1784 C C . SER A 1 224 ? -4.732 -11.018 10.929 1.00 91.06 224 SER A C 1
ATOM 1786 O O . SER A 1 224 ? -4.860 -12.241 10.898 1.00 91.06 224 SER A O 1
ATOM 1788 N N . LEU A 1 225 ? -5.769 -10.190 11.001 1.00 92.38 225 LEU A N 1
ATOM 1789 C CA . LEU A 1 225 ? -7.149 -10.627 10.851 1.00 92.38 225 LEU A CA 1
ATOM 1790 C C . LEU A 1 225 ? -7.623 -10.229 9.455 1.00 92.38 225 LEU A C 1
ATOM 1792 O O . LEU A 1 225 ? -7.720 -9.043 9.143 1.00 92.38 225 LEU A O 1
ATOM 1796 N N . GLN A 1 226 ? -7.842 -11.211 8.587 1.00 92.62 226 GLN A N 1
ATOM 1797 C CA . GLN A 1 226 ? -8.226 -11.012 7.197 1.00 92.62 226 GLN A CA 1
ATOM 1798 C C . GLN A 1 226 ? -9.746 -11.085 7.046 1.00 92.62 226 GLN A C 1
ATOM 1800 O O . GLN A 1 226 ? -10.369 -12.082 7.394 1.00 92.62 226 GLN A O 1
ATOM 1805 N N . LYS A 1 227 ? -10.336 -10.031 6.470 1.00 91.88 227 LYS A N 1
ATOM 1806 C CA . LYS A 1 227 ? -11.767 -9.924 6.139 1.00 91.88 227 LYS A CA 1
ATOM 1807 C C . LYS A 1 227 ? -12.727 -10.237 7.307 1.00 91.88 227 LYS A C 1
ATOM 1809 O O . LYS A 1 227 ? -13.879 -10.605 7.077 1.00 91.88 227 LYS A O 1
ATOM 1814 N N . SER A 1 228 ? -12.271 -10.068 8.552 1.00 93.25 228 SER A N 1
ATOM 1815 C CA . SER A 1 228 ? -13.056 -10.341 9.760 1.00 93.25 228 SER A CA 1
ATOM 1816 C C . SER A 1 228 ? -14.223 -9.370 9.921 1.00 93.25 228 SER A C 1
ATOM 1818 O O . SER A 1 228 ? -14.114 -8.181 9.614 1.00 93.25 228 SER A O 1
ATOM 1820 N N . THR A 1 229 ? -15.332 -9.876 10.456 1.00 95.94 229 THR A N 1
ATOM 1821 C CA . THR A 1 229 ? -16.458 -9.064 10.933 1.00 95.94 229 THR A CA 1
ATOM 1822 C C . THR A 1 229 ? -16.473 -9.118 12.452 1.00 95.94 229 THR A C 1
ATOM 1824 O O . THR A 1 229 ? -16.314 -10.197 13.010 1.00 95.94 229 THR A O 1
ATOM 1827 N N . PHE A 1 230 ? -16.642 -7.979 13.113 1.00 96.69 230 PHE A N 1
ATOM 1828 C CA . PHE A 1 230 ? -16.639 -7.846 14.568 1.00 96.69 230 PHE A CA 1
ATOM 1829 C C . PHE A 1 230 ? -18.008 -7.405 15.058 1.00 96.69 230 PHE A C 1
ATOM 1831 O O . PHE A 1 230 ? -18.671 -6.593 14.406 1.00 96.69 230 PHE A O 1
ATOM 1838 N N . LEU A 1 231 ? -18.394 -7.898 16.231 1.00 97.50 231 LEU A N 1
ATOM 1839 C CA . LEU A 1 231 ? -19.548 -7.395 16.961 1.00 97.50 231 LEU A CA 1
ATOM 1840 C C . LEU A 1 231 ? -19.076 -6.381 18.005 1.00 97.50 231 LEU A C 1
ATOM 1842 O O . LEU A 1 231 ? -18.348 -6.729 18.932 1.00 97.50 231 LEU A O 1
ATOM 1846 N N . ILE A 1 232 ? -19.505 -5.130 17.859 1.00 98.00 232 ILE A N 1
ATOM 1847 C CA . ILE A 1 232 ? -19.200 -4.057 18.804 1.00 98.00 232 ILE A CA 1
ATOM 1848 C C . ILE A 1 232 ? -20.414 -3.832 19.694 1.00 98.00 232 ILE A C 1
ATOM 1850 O O . ILE A 1 232 ? -21.511 -3.603 19.187 1.00 98.00 232 ILE A O 1
ATOM 1854 N N . GLY A 1 233 ? -20.202 -3.860 21.011 1.00 98.06 233 GLY A N 1
ATOM 1855 C CA . GLY A 1 233 ? -21.195 -3.489 22.016 1.00 98.06 233 GLY A CA 1
ATOM 1856 C C . GLY A 1 233 ? -20.750 -2.265 22.812 1.00 98.06 233 GLY A C 1
ATOM 1857 O O . GLY A 1 233 ? -19.602 -2.178 23.251 1.00 98.06 233 GLY A O 1
ATOM 1858 N N . ILE A 1 234 ? -21.668 -1.327 23.012 1.00 97.88 234 ILE A N 1
ATOM 1859 C CA . ILE A 1 234 ? -21.498 -0.165 23.890 1.00 97.88 234 ILE A CA 1
ATOM 1860 C C . ILE A 1 234 ? -22.719 -0.058 24.801 1.00 97.88 234 ILE A C 1
ATOM 1862 O O . ILE A 1 234 ? -23.774 -0.578 24.471 1.00 97.88 234 ILE A O 1
ATOM 1866 N N . ARG A 1 235 ? -22.608 0.602 25.951 1.00 96.94 235 ARG A N 1
ATOM 1867 C CA . ARG A 1 235 ? -23.767 0.907 26.807 1.00 96.94 235 ARG A CA 1
ATOM 1868 C C . ARG A 1 235 ? -23.505 2.139 27.653 1.00 96.94 235 ARG A C 1
ATOM 1870 O O . ARG A 1 235 ? -22.352 2.526 27.836 1.00 96.94 235 ARG A O 1
ATOM 1877 N N . LEU A 1 236 ? -24.554 2.735 28.205 1.00 96.94 236 LEU A N 1
ATOM 1878 C CA . LEU A 1 236 ? -24.380 3.777 29.213 1.00 96.94 236 LEU A CA 1
ATOM 1879 C C . LEU A 1 236 ? -23.732 3.204 30.479 1.00 96.94 236 LEU A C 1
ATOM 1881 O O . LEU A 1 236 ? -23.998 2.068 30.886 1.00 96.94 236 LEU A O 1
ATOM 1885 N N . ALA A 1 237 ? -22.865 4.002 31.096 1.00 94.44 237 ALA A N 1
ATOM 1886 C CA . ALA A 1 237 ? -22.418 3.751 32.457 1.00 94.44 237 ALA A CA 1
ATOM 1887 C C . ALA A 1 237 ? -23.622 3.810 33.409 1.00 94.44 237 ALA A C 1
ATOM 1889 O O . ALA A 1 237 ? -24.576 4.541 33.1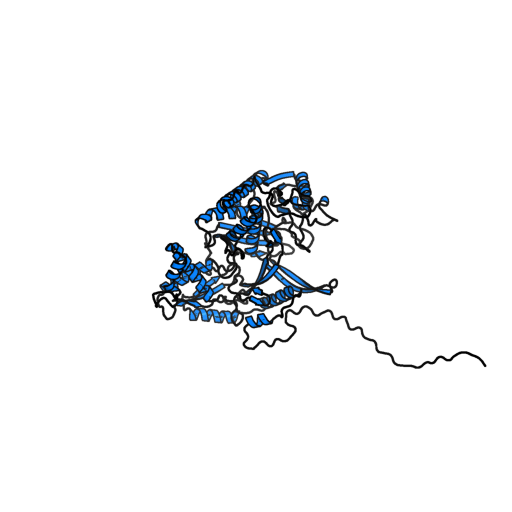57 1.00 94.44 237 ALA A O 1
ATOM 1890 N N . SER A 1 238 ? -23.565 3.088 34.530 1.00 89.38 238 SER A N 1
ATOM 1891 C CA . SER A 1 238 ? -24.649 3.069 35.530 1.00 89.38 238 SER A CA 1
ATOM 1892 C C . SER A 1 238 ? -25.010 4.461 36.067 1.00 89.38 238 SER A C 1
ATOM 1894 O O . SER A 1 238 ? -26.131 4.680 36.514 1.00 89.38 238 SER A O 1
ATOM 1896 N N . THR A 1 239 ? -24.077 5.411 35.988 1.00 87.38 239 THR A N 1
ATOM 1897 C CA . THR A 1 239 ? -24.228 6.806 36.416 1.00 87.38 239 THR A CA 1
ATOM 1898 C C . THR A 1 239 ? -24.830 7.729 35.347 1.00 87.38 239 THR A C 1
ATOM 1900 O O . THR A 1 239 ? -24.932 8.933 35.575 1.00 87.38 239 THR A O 1
ATOM 1903 N N . CYS A 1 240 ? -25.214 7.210 34.175 1.00 92.12 240 CYS A N 1
ATOM 1904 C CA . CYS A 1 240 ? -25.770 7.986 33.067 1.00 92.12 240 CYS A CA 1
ATOM 1905 C C . CYS A 1 240 ? -27.066 7.357 32.538 1.00 92.12 240 CYS A C 1
ATOM 1907 O O . CYS A 1 240 ? -27.130 6.151 32.316 1.00 92.12 240 CYS A O 1
ATOM 1909 N N . LYS A 1 241 ? -28.085 8.186 32.284 1.00 92.69 241 LYS A N 1
ATOM 1910 C CA . LYS A 1 241 ? -29.358 7.773 31.661 1.00 92.69 241 LYS A CA 1
ATOM 1911 C C . LYS A 1 241 ? -29.642 8.480 30.329 1.00 92.69 241 LYS A C 1
ATOM 1913 O O . LYS A 1 241 ? -30.668 8.223 29.711 1.00 92.69 241 LYS A O 1
ATOM 1918 N N . ASP A 1 242 ? -28.749 9.363 29.885 1.00 94.25 242 ASP A N 1
ATOM 1919 C CA . ASP A 1 242 ? -28.945 10.144 28.665 1.00 94.25 242 ASP A CA 1
ATOM 1920 C C . ASP A 1 242 ? -28.585 9.326 27.415 1.00 94.25 242 ASP A C 1
ATOM 1922 O O . ASP A 1 242 ? -27.415 9.112 27.086 1.00 94.25 242 ASP A O 1
ATOM 1926 N N . LEU A 1 243 ? -29.611 8.875 26.695 1.00 93.94 243 LEU A N 1
ATOM 1927 C CA . LEU A 1 243 ? -29.458 8.104 25.461 1.00 93.94 243 LEU A CA 1
ATOM 1928 C C . LEU A 1 243 ? -28.844 8.919 24.312 1.00 93.94 243 LEU A C 1
ATOM 1930 O O . LEU A 1 243 ? -28.243 8.329 23.409 1.00 93.94 243 LEU A O 1
ATOM 1934 N N . ASN A 1 244 ? -28.924 10.254 24.340 1.00 96.12 244 ASN A N 1
ATOM 1935 C CA . ASN A 1 244 ? -28.311 11.094 23.310 1.00 96.12 244 ASN A CA 1
ATOM 1936 C C . ASN A 1 244 ? -26.783 11.031 23.380 1.00 96.12 244 ASN A C 1
ATOM 1938 O O . ASN A 1 244 ? -26.127 10.967 22.339 1.00 96.12 244 ASN A O 1
ATOM 1942 N N . ILE A 1 245 ? -26.214 10.946 24.589 1.00 96.44 245 ILE A N 1
ATOM 1943 C CA . ILE A 1 245 ? -24.776 10.717 24.787 1.00 96.44 245 ILE A CA 1
ATOM 1944 C C . ILE A 1 245 ? -24.355 9.401 24.129 1.00 96.44 245 ILE A C 1
ATOM 1946 O O . ILE A 1 245 ? -23.367 9.367 23.393 1.00 96.44 245 ILE A O 1
ATOM 1950 N N . LEU A 1 246 ? -25.114 8.322 24.351 1.00 96.38 246 LEU A N 1
ATOM 1951 C CA . LEU A 1 246 ? -24.807 7.020 23.757 1.00 96.38 246 LEU A CA 1
ATOM 1952 C C . LEU A 1 246 ? -24.866 7.076 22.227 1.00 96.38 246 LEU A C 1
ATOM 1954 O O . LEU A 1 246 ? -23.953 6.588 21.562 1.00 96.38 246 LEU A O 1
ATOM 1958 N N . LYS A 1 247 ? -25.907 7.708 21.671 1.00 96.38 247 LYS A N 1
ATOM 1959 C CA . LYS A 1 247 ? -26.079 7.885 20.223 1.00 96.38 247 LYS A CA 1
ATOM 1960 C C . LYS A 1 247 ? -24.924 8.677 19.608 1.00 96.38 247 LYS A C 1
ATOM 1962 O O . LYS A 1 247 ? -24.370 8.251 18.595 1.00 96.38 247 LYS A O 1
ATOM 1967 N N . GLN A 1 248 ? -24.517 9.776 20.242 1.00 97.62 248 GLN A N 1
ATOM 1968 C CA . GLN A 1 248 ? -23.414 10.610 19.768 1.00 97.62 248 GLN A CA 1
ATOM 1969 C C . GLN A 1 248 ? -22.076 9.861 19.801 1.00 97.62 248 GLN A C 1
ATOM 1971 O O . GLN A 1 248 ? -21.321 9.886 18.828 1.00 97.62 248 GLN A O 1
ATOM 1976 N N . VAL A 1 249 ? -21.791 9.140 20.890 1.00 97.81 249 VAL A N 1
ATOM 1977 C CA . VAL A 1 249 ? -20.571 8.328 21.009 1.00 97.81 249 VAL A CA 1
ATOM 1978 C C . VAL A 1 249 ? -20.570 7.175 20.005 1.00 97.81 249 VAL A C 1
ATOM 1980 O O . VAL A 1 249 ? -19.531 6.900 19.405 1.00 97.81 249 VAL A O 1
ATOM 1983 N N . LYS A 1 250 ? -21.725 6.538 19.761 1.00 97.19 250 LYS A N 1
ATOM 1984 C CA . LYS A 1 250 ? -21.890 5.522 18.709 1.00 97.19 250 LYS A CA 1
ATOM 1985 C C . LYS A 1 250 ? -21.544 6.091 17.335 1.00 97.19 250 LYS A C 1
ATOM 1987 O O . LYS A 1 250 ? -20.822 5.445 16.582 1.00 97.19 250 LYS A O 1
ATOM 1992 N N . GLN A 1 251 ? -22.020 7.296 17.024 1.00 96.00 251 GLN A N 1
ATOM 1993 C CA . GLN A 1 251 ? -21.731 7.957 15.755 1.00 96.00 251 GLN A CA 1
ATOM 1994 C C . GLN A 1 251 ? -20.236 8.264 15.599 1.00 96.00 251 GLN A C 1
ATOM 1996 O O . GLN A 1 251 ? -19.646 7.878 14.591 1.00 96.00 251 GLN A O 1
ATOM 2001 N N . TRP A 1 252 ? -19.597 8.864 16.610 1.00 97.12 252 TRP A N 1
ATOM 2002 C CA . TRP A 1 252 ? -18.148 9.101 16.581 1.00 97.12 252 TRP A CA 1
ATOM 2003 C C . TRP A 1 252 ? -17.346 7.806 16.458 1.00 97.12 252 TRP A C 1
ATOM 2005 O O . TRP A 1 252 ? -16.339 7.769 15.756 1.00 97.12 252 TRP A O 1
ATOM 2015 N N . LEU A 1 253 ? -17.790 6.726 17.106 1.00 97.31 253 LEU A N 1
ATOM 2016 C CA . LEU A 1 253 ? -17.160 5.422 16.953 1.00 97.31 253 LEU A CA 1
ATOM 2017 C C . LEU A 1 253 ? -17.274 4.924 15.506 1.00 97.31 253 LEU A C 1
ATOM 2019 O O . LEU A 1 253 ? -16.259 4.578 14.915 1.00 97.31 253 LEU A O 1
ATOM 2023 N N . ILE A 1 254 ? -18.474 4.917 14.919 1.00 94.94 254 ILE A N 1
ATOM 2024 C CA . ILE A 1 254 ? -18.697 4.456 13.538 1.00 94.94 254 ILE A CA 1
ATOM 2025 C C . ILE A 1 254 ? -17.858 5.263 12.540 1.00 94.94 254 ILE A C 1
ATOM 2027 O O . ILE A 1 254 ? -17.211 4.679 11.673 1.00 94.94 254 ILE A O 1
ATOM 2031 N N . GLU A 1 255 ? -17.832 6.589 12.669 1.00 92.00 255 GLU A N 1
ATOM 2032 C CA . GLU A 1 255 ? -17.023 7.458 11.810 1.00 92.00 255 GLU A CA 1
ATOM 2033 C C . GLU A 1 255 ? -15.522 7.178 11.973 1.00 92.00 255 GLU A C 1
ATOM 2035 O O . GLU A 1 255 ? -14.829 6.943 10.984 1.00 92.00 255 GLU A O 1
ATOM 2040 N N . GLY A 1 256 ? -15.025 7.097 13.211 1.00 92.25 256 GLY A N 1
ATOM 2041 C CA . GLY A 1 256 ? -13.613 6.810 13.471 1.00 92.25 256 GLY A CA 1
ATOM 2042 C C . GLY A 1 256 ? -13.174 5.413 13.007 1.00 92.25 256 GLY A C 1
ATOM 2043 O O . GLY A 1 256 ? -12.039 5.227 12.572 1.00 92.25 256 GLY A O 1
ATOM 2044 N N . LEU A 1 257 ? -14.069 4.421 13.042 1.00 93.38 257 LEU A N 1
ATOM 2045 C CA . LEU A 1 257 ? -13.804 3.073 12.529 1.00 93.38 257 LEU A CA 1
ATOM 2046 C C . LEU A 1 257 ? -13.631 3.050 10.999 1.00 93.38 257 LEU A C 1
ATOM 2048 O O . LEU A 1 257 ? -12.770 2.318 10.496 1.00 93.38 257 LEU A O 1
ATOM 2052 N N . LYS A 1 258 ? -14.383 3.884 10.262 1.00 89.75 258 LYS A N 1
ATOM 2053 C CA . LYS A 1 258 ? -14.245 4.034 8.798 1.00 89.75 258 LYS A CA 1
ATOM 2054 C C . LYS A 1 258 ? -12.877 4.596 8.412 1.00 89.75 258 LYS A C 1
ATOM 2056 O O . LYS A 1 258 ? -12.326 4.226 7.371 1.00 89.75 258 LYS A O 1
ATOM 2061 N N . ASP A 1 259 ? -12.313 5.437 9.276 1.00 84.75 259 ASP A N 1
ATOM 2062 C CA . ASP A 1 259 ? -10.985 6.015 9.099 1.00 84.75 259 ASP A CA 1
ATOM 2063 C C . ASP A 1 259 ? -9.836 5.050 9.359 1.00 84.75 259 ASP A C 1
ATOM 2065 O O . ASP A 1 259 ? -8.756 5.250 8.793 1.00 84.75 259 ASP A O 1
ATOM 2069 N N . GLY A 1 260 ? -10.103 4.014 10.150 1.00 88.56 260 GLY A N 1
ATOM 2070 C CA . GLY A 1 260 ? -9.254 2.860 10.382 1.00 88.56 260 GLY A CA 1
ATOM 2071 C C . GLY A 1 260 ? -8.608 2.821 11.764 1.00 88.56 260 GLY A C 1
ATOM 2072 O O . GLY A 1 260 ? -8.359 3.843 12.401 1.00 88.56 260 GLY A O 1
ATOM 2073 N N . ILE A 1 261 ? -8.340 1.601 12.232 1.00 89.06 261 ILE A N 1
ATOM 2074 C CA . ILE A 1 261 ? -7.863 1.326 13.588 1.00 89.06 261 ILE A CA 1
ATOM 2075 C C . ILE A 1 261 ? -6.614 0.442 13.606 1.00 89.06 261 ILE A C 1
ATOM 2077 O O . ILE A 1 261 ? -6.386 -0.385 12.724 1.00 89.06 261 ILE A O 1
ATOM 2081 N N . GLY A 1 262 ? -5.809 0.574 14.657 1.00 86.25 262 GLY A N 1
ATOM 2082 C CA . GLY A 1 262 ? -4.586 -0.207 14.806 1.00 86.25 262 GLY A CA 1
ATOM 2083 C C . GLY A 1 262 ? -3.430 0.350 13.977 1.00 86.25 262 GLY A C 1
ATOM 2084 O O . GLY A 1 262 ? -3.234 1.561 13.899 1.00 86.25 262 GLY A O 1
ATOM 2085 N N . ALA A 1 263 ? -2.610 -0.531 13.411 1.00 81.62 263 ALA A N 1
ATOM 2086 C CA . ALA A 1 263 ? -1.367 -0.141 12.752 1.00 81.62 263 ALA A CA 1
ATOM 2087 C C . ALA A 1 263 ? -1.459 -0.169 11.221 1.00 81.62 263 ALA A C 1
ATOM 2089 O O . ALA A 1 263 ? -2.205 -0.954 10.649 1.00 81.62 263 ALA A O 1
ATOM 2090 N N . GLN A 1 264 ? -0.625 0.647 10.563 1.00 85.50 264 GLN A N 1
ATOM 2091 C CA . GLN A 1 264 ? -0.543 0.757 9.096 1.00 85.50 264 GLN A CA 1
ATOM 2092 C C . GLN A 1 264 ? -1.870 1.148 8.424 1.00 85.50 264 GLN A C 1
ATOM 2094 O O . GLN A 1 264 ? -2.133 0.770 7.281 1.00 85.50 264 GLN A O 1
ATOM 2099 N N . VAL A 1 265 ? -2.682 1.958 9.111 1.00 87.94 265 VAL A N 1
ATOM 2100 C CA . VAL A 1 265 ? -3.984 2.432 8.613 1.00 87.94 265 VAL A CA 1
ATOM 2101 C C . VAL A 1 265 ? -3.860 3.152 7.271 1.00 87.94 265 VAL A C 1
ATOM 2103 O O . VAL A 1 265 ? -4.608 2.894 6.334 1.00 87.94 265 VAL A O 1
ATOM 2106 N N . ASN A 1 266 ? -2.816 3.965 7.117 1.00 88.69 266 ASN A N 1
ATOM 2107 C CA . ASN A 1 266 ? -2.490 4.640 5.862 1.00 88.69 266 ASN A CA 1
ATOM 2108 C C . ASN A 1 266 ? -2.098 3.697 4.709 1.00 88.69 266 ASN A C 1
ATOM 2110 O O . ASN A 1 266 ? -1.794 4.160 3.618 1.00 88.69 266 ASN A O 1
ATOM 2114 N N . SER A 1 267 ? -1.990 2.394 4.949 1.00 90.38 267 SER A N 1
ATOM 2115 C CA . SER A 1 267 ? -1.653 1.379 3.948 1.00 90.38 267 SER A CA 1
ATOM 2116 C C . SER A 1 267 ? -2.828 0.436 3.684 1.00 90.38 267 SER A C 1
ATOM 2118 O O . SER A 1 267 ? -2.637 -0.575 3.016 1.00 90.38 267 SER A O 1
ATOM 2120 N N . GLY A 1 268 ? -4.011 0.760 4.215 1.00 89.94 268 GLY A N 1
ATOM 2121 C CA . GLY A 1 268 ? -5.267 0.037 4.015 1.00 89.94 268 GLY A CA 1
ATOM 2122 C C . GLY A 1 268 ? -5.636 -0.917 5.144 1.00 89.94 268 GLY A C 1
ATOM 2123 O O . GLY A 1 268 ? -6.683 -1.560 5.076 1.00 89.94 268 GLY A O 1
ATOM 2124 N N . TYR A 1 269 ? -4.798 -1.040 6.177 1.00 91.31 269 TYR A N 1
ATOM 2125 C CA . TYR A 1 269 ? -5.128 -1.884 7.322 1.00 91.31 269 TYR A CA 1
ATOM 2126 C C . TYR A 1 269 ? -6.181 -1.230 8.209 1.00 91.31 269 TYR A C 1
ATOM 2128 O O . TYR A 1 269 ? -6.232 -0.015 8.368 1.00 91.31 269 TYR A O 1
ATOM 2136 N N . GLY A 1 270 ? -6.990 -2.058 8.858 1.00 90.94 270 GLY A N 1
ATOM 2137 C CA . GLY A 1 270 ? -7.778 -1.633 10.005 1.00 90.94 270 GLY A CA 1
ATOM 2138 C C . GLY A 1 270 ? -8.989 -0.771 9.698 1.00 90.94 270 GLY A C 1
ATOM 2139 O O . GLY A 1 270 ? -9.675 -0.376 10.634 1.00 90.94 270 GLY A O 1
ATOM 2140 N N . GLN A 1 271 ? -9.290 -0.512 8.428 1.00 91.25 271 GLN A N 1
ATOM 2141 C CA . GLN A 1 271 ? -10.575 0.054 8.044 1.00 91.25 271 GLN A CA 1
ATOM 2142 C C . GLN A 1 271 ? -11.702 -0.894 8.467 1.00 91.25 271 GLN A C 1
ATOM 2144 O O . GLN A 1 271 ? -11.641 -2.098 8.207 1.00 91.25 271 GLN A O 1
ATOM 2149 N N . LEU A 1 272 ? -12.723 -0.343 9.116 1.00 92.31 272 LEU A N 1
ATOM 2150 C CA . LEU A 1 272 ? -13.908 -1.067 9.555 1.00 92.31 272 LEU A CA 1
ATOM 2151 C C . LEU A 1 272 ? -15.150 -0.306 9.094 1.00 92.31 272 LEU A C 1
ATOM 2153 O O . LEU A 1 272 ? -15.350 0.854 9.437 1.00 92.31 272 LEU A O 1
ATOM 2157 N N . ILE A 1 273 ? -15.977 -0.969 8.292 1.00 91.50 273 ILE A N 1
ATOM 2158 C CA . ILE A 1 273 ? -17.198 -0.399 7.714 1.00 91.50 273 ILE A CA 1
ATOM 2159 C C . ILE A 1 273 ? -18.384 -1.109 8.358 1.00 91.50 273 ILE A C 1
ATOM 2161 O O . ILE A 1 273 ? -18.327 -2.325 8.544 1.00 91.50 273 ILE A O 1
ATOM 2165 N N . THR A 1 274 ? -19.453 -0.393 8.708 1.00 89.88 274 THR A N 1
ATOM 2166 C CA . THR A 1 274 ? -20.696 -1.021 9.181 1.00 89.88 274 THR A CA 1
ATOM 2167 C C . THR A 1 274 ? -21.133 -2.109 8.199 1.00 89.88 274 THR A C 1
ATOM 2169 O O . THR A 1 274 ? -21.101 -1.908 6.984 1.00 89.88 274 THR A O 1
ATOM 2172 N N . ALA A 1 275 ? -21.501 -3.286 8.704 1.00 81.81 275 ALA A N 1
ATOM 2173 C CA . ALA A 1 275 ? -21.902 -4.396 7.848 1.00 81.81 275 ALA A CA 1
ATOM 2174 C C . ALA A 1 275 ? -23.097 -3.988 6.962 1.00 81.81 275 ALA A C 1
ATOM 2176 O O . ALA A 1 275 ? -24.118 -3.535 7.469 1.00 81.81 275 ALA A O 1
ATOM 2177 N N . GLY A 1 276 ? -22.949 -4.134 5.642 1.00 74.19 276 GLY A N 1
ATOM 2178 C CA . GLY A 1 276 ? -23.957 -3.733 4.651 1.00 74.19 276 GLY A CA 1
ATOM 2179 C C . GLY A 1 276 ? -23.805 -2.307 4.104 1.00 74.19 276 GLY A C 1
ATOM 2180 O O . GLY A 1 276 ? -24.399 -1.999 3.076 1.00 74.19 276 GLY A O 1
ATOM 2181 N N . GLU A 1 277 ? -22.975 -1.454 4.712 1.00 79.81 277 GLU A N 1
ATOM 2182 C CA . GLU A 1 277 ? -22.680 -0.121 4.177 1.00 79.81 277 GLU A CA 1
ATOM 2183 C C . GLU A 1 277 ? -21.534 -0.149 3.155 1.00 79.81 277 GLU A C 1
ATOM 2185 O O . GLU A 1 277 ? -20.585 -0.931 3.258 1.00 79.81 277 GLU A O 1
ATOM 2190 N N . LYS A 1 278 ? -21.592 0.770 2.184 1.00 71.06 278 LYS A N 1
ATOM 2191 C CA . LYS A 1 278 ? -20.445 1.126 1.341 1.00 71.06 278 LYS A CA 1
ATOM 2192 C C . LYS A 1 278 ? -19.701 2.300 1.969 1.00 71.06 278 LYS A C 1
ATOM 2194 O O . LYS A 1 278 ? -20.311 3.191 2.560 1.00 71.06 278 LYS A O 1
ATOM 2199 N N . ASN A 1 279 ? -18.376 2.310 1.837 1.00 70.44 279 ASN A N 1
ATOM 2200 C CA . ASN A 1 279 ? -17.604 3.471 2.250 1.00 70.44 279 ASN A CA 1
ATOM 2201 C C . ASN A 1 279 ? -17.660 4.554 1.161 1.00 70.44 279 ASN A C 1
ATOM 2203 O O . ASN A 1 279 ? -17.096 4.369 0.086 1.00 70.44 279 ASN A O 1
ATOM 2207 N N . ASN A 1 280 ? -18.317 5.676 1.460 1.00 67.88 280 ASN A N 1
ATOM 2208 C CA . ASN A 1 280 ? -18.520 6.795 0.534 1.00 67.88 280 ASN A CA 1
ATOM 2209 C C . ASN A 1 280 ? -17.541 7.960 0.784 1.00 67.88 280 ASN A C 1
ATOM 2211 O O . ASN A 1 280 ? -17.876 9.114 0.523 1.00 67.88 280 ASN A O 1
ATOM 2215 N N . THR A 1 281 ? -16.350 7.706 1.341 1.00 72.50 281 THR A N 1
ATOM 2216 C CA . THR A 1 281 ? -15.346 8.768 1.525 1.00 72.50 281 THR A CA 1
ATOM 2217 C C . THR A 1 281 ? -14.960 9.376 0.176 1.00 72.50 281 THR A C 1
ATOM 2219 O O . THR A 1 281 ? -14.693 8.643 -0.777 1.00 72.50 281 THR A O 1
ATOM 2222 N N . ALA A 1 282 ? -14.879 10.708 0.109 1.00 81.31 282 ALA A N 1
ATOM 2223 C CA . ALA A 1 282 ? -14.396 11.411 -1.073 1.00 81.31 282 ALA A CA 1
ATOM 2224 C C . ALA A 1 282 ? -13.001 10.897 -1.469 1.00 81.31 282 ALA A C 1
ATOM 2226 O O . ALA A 1 282 ? -12.044 10.958 -0.689 1.00 81.31 282 ALA A O 1
ATOM 2227 N N . SER A 1 283 ? -12.900 10.353 -2.680 1.00 88.12 283 SER A N 1
ATOM 2228 C CA . SER A 1 283 ? -11.672 9.759 -3.196 1.00 88.12 283 SER A CA 1
ATOM 2229 C C . SER A 1 283 ? -10.860 10.766 -4.003 1.00 88.12 283 SER A C 1
ATOM 2231 O O . SER A 1 283 ? -11.407 11.459 -4.856 1.00 88.12 283 SER A O 1
ATOM 2233 N N . ILE A 1 284 ? -9.541 10.755 -3.810 1.00 92.69 284 ILE A N 1
ATOM 2234 C CA . ILE A 1 284 ? -8.565 11.339 -4.742 1.00 92.69 284 ILE A CA 1
ATOM 2235 C C . ILE A 1 284 ? -8.733 10.691 -6.121 1.00 92.69 284 ILE A C 1
ATOM 2237 O O . ILE A 1 284 ? -8.809 11.375 -7.142 1.00 92.69 284 ILE A O 1
ATOM 2241 N N . LEU A 1 285 ? -8.792 9.357 -6.137 1.00 94.00 285 LEU A N 1
ATOM 2242 C CA . LEU A 1 285 ? -9.098 8.557 -7.316 1.00 94.00 285 LEU A CA 1
ATOM 2243 C C . LEU A 1 285 ? -9.638 7.184 -6.915 1.00 94.00 285 LEU A C 1
ATOM 2245 O O . LEU A 1 285 ? -9.339 6.674 -5.829 1.00 94.00 285 LEU A O 1
ATOM 2249 N N . LYS A 1 286 ? -10.386 6.590 -7.843 1.00 94.50 286 LYS A N 1
ATOM 2250 C CA . LYS A 1 286 ? -10.844 5.204 -7.833 1.00 94.50 286 LYS A CA 1
ATOM 2251 C C . LYS A 1 286 ? -10.386 4.568 -9.146 1.00 94.50 286 LYS A C 1
ATOM 2253 O O . LYS A 1 286 ? -10.617 5.142 -10.204 1.00 94.50 286 LYS A O 1
ATOM 2258 N N . LEU A 1 287 ? -9.706 3.430 -9.065 1.00 94.00 287 LEU A N 1
ATOM 2259 C CA . LEU A 1 287 ? -9.157 2.711 -10.212 1.00 94.00 287 LEU A CA 1
ATOM 2260 C C . LEU A 1 287 ? -9.582 1.250 -10.131 1.00 94.00 287 LEU A C 1
ATOM 2262 O O . LEU A 1 287 ? -9.116 0.515 -9.257 1.00 94.00 287 LEU A O 1
ATOM 2266 N N . GLU A 1 288 ? -10.457 0.845 -11.040 1.00 95.56 288 GLU A N 1
ATOM 2267 C CA . GLU A 1 288 ? -10.804 -0.558 -11.253 1.00 95.56 288 GLU A CA 1
ATOM 2268 C C . GLU A 1 288 ? -9.754 -1.169 -12.174 1.00 95.56 288 GLU A C 1
ATOM 2270 O O . GLU A 1 288 ? -9.410 -0.593 -13.210 1.00 95.56 288 GLU A O 1
ATOM 2275 N N . PHE A 1 289 ? -9.164 -2.277 -11.734 1.00 95.00 289 PHE A N 1
ATOM 2276 C CA . PHE A 1 289 ? -8.055 -2.896 -12.437 1.00 95.00 289 PHE A CA 1
ATOM 2277 C C . PHE A 1 289 ? -8.189 -4.408 -12.492 1.00 95.00 289 PHE A C 1
ATOM 2279 O O . PHE A 1 289 ? -8.707 -5.078 -11.591 1.00 95.00 289 PHE A O 1
ATOM 2286 N N . GLU A 1 290 ? -7.561 -4.926 -13.528 1.00 95.56 290 GLU A N 1
ATOM 2287 C CA . GLU A 1 290 ? -7.224 -6.311 -13.728 1.00 95.56 290 GLU A CA 1
ATOM 2288 C C . GLU A 1 290 ? -5.725 -6.420 -14.018 1.00 95.56 290 GLU A C 1
ATOM 2290 O O . GLU A 1 290 ? -5.149 -5.590 -14.715 1.00 95.56 290 GLU A O 1
ATOM 2295 N N . LEU A 1 291 ? -5.080 -7.427 -13.439 1.00 94.00 291 LEU A N 1
ATOM 2296 C CA . LEU A 1 291 ? -3.658 -7.710 -13.568 1.00 94.00 291 LEU A CA 1
ATOM 2297 C C . LEU A 1 291 ? -3.482 -9.166 -13.990 1.00 94.00 291 LEU A C 1
ATOM 2299 O O . LEU A 1 291 ? -3.901 -10.064 -13.258 1.00 94.00 291 LEU A O 1
ATOM 2303 N N . GLU A 1 292 ? -2.796 -9.399 -15.104 1.00 92.88 292 GLU A N 1
ATOM 2304 C CA . GLU A 1 292 ? -2.447 -10.740 -15.582 1.00 92.88 292 GLU A CA 1
ATOM 2305 C C . GLU A 1 292 ? -0.931 -10.980 -15.575 1.00 92.88 292 GLU A C 1
ATOM 2307 O O . GLU A 1 292 ? -0.123 -10.053 -15.692 1.00 92.88 292 GLU A O 1
ATOM 2312 N N . GLY A 1 293 ? -0.533 -12.249 -15.434 1.00 90.12 293 GLY A N 1
ATOM 2313 C CA . GLY A 1 293 ? 0.863 -12.691 -15.463 1.00 90.12 293 GLY A CA 1
ATOM 2314 C C . GLY A 1 293 ? 1.417 -13.023 -14.077 1.00 90.12 293 GLY A C 1
ATOM 2315 O O . GLY A 1 293 ? 0.852 -13.829 -13.339 1.00 90.12 293 GLY A O 1
ATOM 2316 N N . GLN A 1 294 ? 2.562 -12.438 -13.715 1.00 88.38 294 GLN A N 1
ATOM 2317 C CA . GLN A 1 294 ? 3.165 -12.612 -12.392 1.00 88.38 294 GLN A 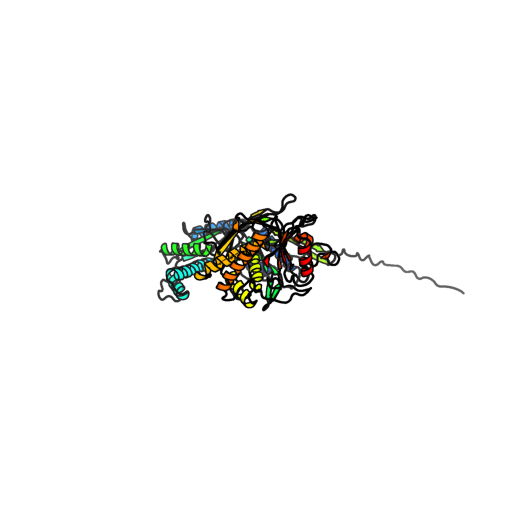CA 1
ATOM 2318 C C . GLN A 1 294 ? 2.429 -11.776 -11.346 1.00 88.38 294 GLN A C 1
ATOM 2320 O O . GLN A 1 294 ? 2.693 -10.586 -11.171 1.00 88.38 294 GLN A O 1
ATOM 2325 N N . LEU A 1 295 ? 1.531 -12.451 -10.635 1.00 90.25 295 LEU A N 1
ATOM 2326 C CA . LEU A 1 295 ? 0.641 -11.869 -9.639 1.00 90.25 295 LEU A CA 1
ATOM 2327 C C . LEU A 1 295 ? 1.363 -11.240 -8.437 1.00 90.25 295 LEU A C 1
ATOM 2329 O O . LEU A 1 295 ? 2.504 -11.564 -8.096 1.00 90.25 295 LEU A O 1
ATOM 2333 N N . ILE A 1 296 ? 0.646 -10.361 -7.738 1.00 90.75 296 ILE A N 1
ATOM 2334 C CA . ILE A 1 296 ? 1.055 -9.825 -6.439 1.00 90.75 296 ILE A CA 1
ATOM 2335 C C . ILE A 1 296 ? 0.987 -10.949 -5.399 1.00 90.75 296 ILE A C 1
ATOM 2337 O O . ILE A 1 296 ? 0.003 -11.692 -5.342 1.00 90.75 296 ILE A O 1
ATOM 2341 N N . HIS A 1 297 ? 2.006 -11.052 -4.542 1.00 87.62 297 HIS A N 1
ATOM 2342 C CA . HIS A 1 297 ? 2.057 -12.049 -3.471 1.00 87.62 297 HIS A CA 1
ATOM 2343 C C . HIS A 1 297 ? 1.823 -11.450 -2.074 1.00 87.62 297 HIS A C 1
ATOM 2345 O O . HIS A 1 297 ? 2.362 -10.397 -1.715 1.00 87.62 297 HIS A O 1
ATOM 2351 N N . GLY A 1 298 ? 1.029 -12.168 -1.277 1.00 85.12 298 GLY A N 1
ATOM 2352 C CA . GLY A 1 298 ? 0.764 -11.956 0.148 1.00 85.12 298 GLY A CA 1
ATOM 2353 C C . GLY A 1 298 ? 1.938 -12.363 1.016 1.00 85.12 298 GLY A C 1
ATOM 2354 O O . GLY A 1 298 ? 2.610 -11.527 1.615 1.00 85.12 298 GLY A O 1
ATOM 2355 N N . TYR A 1 299 ? 2.198 -13.660 1.053 1.00 87.00 299 TYR A N 1
ATOM 2356 C CA . TYR A 1 299 ? 3.210 -14.279 1.897 1.00 87.00 299 TYR A CA 1
ATOM 2357 C C . TYR A 1 299 ? 3.757 -15.536 1.210 1.00 87.00 299 TYR A C 1
ATOM 2359 O O . TYR A 1 299 ? 3.312 -15.919 0.124 1.00 87.00 299 TYR A O 1
ATOM 2367 N N . GLN A 1 300 ? 4.763 -16.146 1.827 1.00 87.69 300 GLN A N 1
ATOM 2368 C CA . GLN A 1 300 ? 5.299 -17.445 1.437 1.00 87.69 300 GLN A CA 1
ATOM 2369 C C . GLN A 1 300 ? 4.675 -18.508 2.346 1.00 87.69 300 GLN A C 1
ATOM 2371 O O . GLN A 1 300 ? 4.844 -18.424 3.556 1.00 87.69 300 GLN A O 1
ATOM 2376 N N . GLU A 1 301 ? 3.938 -19.469 1.796 1.00 90.69 301 GLU A N 1
ATOM 2377 C CA . GLU A 1 301 ? 3.410 -20.620 2.537 1.00 90.69 301 GLU A CA 1
ATOM 2378 C C . GLU A 1 301 ? 4.526 -21.642 2.770 1.00 90.69 301 GLU A C 1
ATOM 2380 O O . GLU A 1 301 ? 5.297 -21.930 1.854 1.00 90.69 301 GLU A O 1
ATOM 2385 N N . PHE A 1 302 ? 4.612 -22.199 3.978 1.00 90.62 302 PHE A N 1
ATOM 2386 C CA . PHE A 1 302 ? 5.488 -23.330 4.272 1.00 90.62 302 PHE A CA 1
ATOM 2387 C C . PHE A 1 302 ? 4.964 -24.588 3.573 1.00 90.62 302 PHE A C 1
ATOM 2389 O O . PHE A 1 302 ? 3.813 -24.976 3.791 1.00 90.62 302 PHE A O 1
ATOM 2396 N N . GLU A 1 303 ? 5.819 -25.256 2.796 1.00 91.44 303 GLU A N 1
ATOM 2397 C CA . GLU A 1 303 ? 5.508 -26.568 2.219 1.00 91.44 303 GLU A CA 1
ATOM 2398 C C . GLU A 1 303 ? 6.176 -27.695 3.007 1.00 91.44 303 GLU A C 1
ATOM 2400 O O . GLU A 1 303 ? 5.498 -28.587 3.511 1.00 91.44 303 GLU A O 1
ATOM 2405 N N . ARG A 1 304 ? 7.512 -27.671 3.091 1.00 89.69 304 ARG A N 1
ATOM 2406 C CA . ARG A 1 304 ? 8.314 -28.705 3.760 1.00 89.69 304 ARG A CA 1
ATOM 2407 C C . ARG A 1 304 ? 9.765 -28.275 3.950 1.00 89.69 304 ARG A C 1
ATOM 2409 O O . ARG A 1 304 ? 10.264 -27.377 3.269 1.00 89.69 304 ARG A O 1
ATOM 2416 N N . TRP A 1 305 ? 10.471 -29.017 4.793 1.00 89.00 305 TRP A N 1
ATOM 2417 C CA . TRP A 1 305 ? 11.929 -29.053 4.800 1.00 89.00 305 TRP A CA 1
ATOM 2418 C C . TRP A 1 305 ? 12.434 -30.020 3.729 1.00 89.00 305 TRP A C 1
ATOM 2420 O O . TRP A 1 305 ? 11.933 -31.136 3.607 1.00 89.00 305 TRP A O 1
ATOM 2430 N N . GLN A 1 306 ? 13.418 -29.597 2.935 1.00 89.06 306 GLN A N 1
ATOM 2431 C CA . GLN A 1 306 ? 14.070 -30.449 1.944 1.00 89.06 306 GLN A CA 1
ATOM 2432 C C . GLN A 1 306 ? 15.562 -30.549 2.240 1.00 89.06 306 GLN A C 1
ATOM 2434 O O . GLN A 1 306 ? 16.258 -29.538 2.216 1.00 89.06 306 GLN A O 1
ATOM 2439 N N . TRP A 1 307 ? 16.059 -31.761 2.469 1.00 85.25 307 TRP A N 1
ATOM 2440 C CA . TRP A 1 307 ? 17.493 -32.008 2.591 1.00 85.25 307 TRP A CA 1
ATOM 2441 C C . TRP A 1 307 ? 18.230 -31.657 1.289 1.00 85.25 307 TRP A C 1
ATOM 2443 O O . TRP A 1 307 ? 17.734 -31.923 0.191 1.00 85.25 307 TRP A O 1
ATOM 2453 N N . HIS A 1 308 ? 19.388 -31.010 1.407 1.00 83.06 308 HIS A N 1
ATOM 2454 C CA . HIS A 1 308 ? 20.217 -30.602 0.279 1.00 83.06 308 HIS A CA 1
ATOM 2455 C C . HIS A 1 308 ? 21.647 -31.117 0.468 1.00 83.06 308 HIS A C 1
ATOM 2457 O O . HIS A 1 308 ? 22.453 -30.470 1.144 1.00 83.06 308 HIS A O 1
ATOM 2463 N N . ASP A 1 309 ? 21.957 -32.249 -0.175 1.00 81.56 309 ASP A N 1
ATOM 2464 C CA . ASP A 1 309 ? 23.235 -32.964 -0.027 1.00 81.56 309 ASP A CA 1
ATOM 2465 C C . ASP A 1 309 ? 24.470 -32.080 -0.252 1.00 81.56 309 ASP A C 1
ATOM 2467 O O . ASP A 1 309 ? 25.351 -32.088 0.604 1.00 81.56 309 ASP A O 1
ATOM 2471 N N . PRO A 1 310 ? 24.549 -31.225 -1.298 1.00 83.94 310 PRO A N 1
ATOM 2472 C CA . PRO A 1 310 ? 25.758 -30.429 -1.530 1.00 83.94 310 PRO A CA 1
ATOM 2473 C C . PRO A 1 310 ? 26.070 -29.401 -0.438 1.00 83.94 310 PRO A C 1
ATOM 2475 O O . PRO A 1 310 ? 27.164 -28.852 -0.413 1.00 83.94 310 PRO A O 1
ATOM 2478 N N . SER A 1 311 ? 25.100 -29.070 0.421 1.00 75.31 311 SER A N 1
ATOM 2479 C CA . SER A 1 311 ? 25.324 -28.173 1.558 1.00 75.31 311 SER A CA 1
ATOM 2480 C C . SER A 1 311 ? 25.097 -28.856 2.902 1.00 75.31 311 SER A C 1
ATOM 2482 O O . SER A 1 311 ? 25.026 -28.144 3.902 1.00 75.31 311 SER A O 1
ATOM 2484 N N . SER A 1 312 ? 24.920 -30.184 2.918 1.00 81.69 312 SER A N 1
ATOM 2485 C CA . SER A 1 312 ? 24.613 -31.011 4.094 1.00 81.69 312 SER A CA 1
ATOM 2486 C C . SER A 1 312 ? 23.638 -30.345 5.071 1.00 81.69 312 SER A C 1
ATOM 2488 O O . SER A 1 312 ? 23.878 -30.281 6.275 1.00 81.69 312 SER A O 1
ATOM 2490 N N . SER A 1 313 ? 22.568 -29.754 4.536 1.00 81.75 313 SER A N 1
ATOM 2491 C CA . SER A 1 313 ? 21.636 -28.915 5.297 1.00 81.75 313 SER A CA 1
ATOM 2492 C C . SER A 1 313 ? 20.219 -28.981 4.749 1.00 81.75 313 SER A C 1
ATOM 2494 O O . SER A 1 313 ? 20.002 -29.159 3.548 1.00 81.75 313 SER A O 1
ATOM 2496 N N . TYR A 1 314 ? 19.235 -28.774 5.624 1.00 82.50 314 TYR A N 1
ATOM 2497 C CA . TYR A 1 314 ? 17.845 -28.619 5.212 1.00 82.50 314 TYR A CA 1
ATOM 2498 C C . TYR A 1 314 ? 17.602 -27.239 4.605 1.00 82.50 314 TYR A C 1
ATOM 2500 O O . TYR A 1 314 ? 18.013 -26.214 5.133 1.00 82.50 314 TYR A O 1
ATOM 2508 N N . ARG A 1 315 ? 16.872 -27.187 3.498 1.00 84.12 315 ARG A N 1
ATOM 2509 C CA . ARG A 1 315 ? 16.390 -25.949 2.892 1.00 84.12 315 ARG A CA 1
ATOM 2510 C C . ARG A 1 315 ? 14.890 -25.854 3.065 1.00 84.12 315 ARG A C 1
ATOM 2512 O O . ARG A 1 315 ? 14.159 -26.812 2.813 1.00 84.12 315 ARG A O 1
ATOM 2519 N N . LEU A 1 316 ? 14.441 -24.674 3.466 1.00 84.69 316 LEU A N 1
ATOM 2520 C CA . LEU A 1 316 ? 13.029 -24.347 3.508 1.00 84.69 316 LEU A CA 1
ATOM 2521 C C . LEU A 1 316 ? 12.473 -24.324 2.078 1.00 84.69 316 LEU A C 1
ATOM 2523 O O . LEU A 1 316 ? 12.984 -23.598 1.219 1.00 84.69 316 LEU A O 1
ATOM 2527 N N . ARG A 1 317 ? 11.415 -25.098 1.822 1.00 88.88 317 ARG A N 1
ATOM 2528 C CA . ARG A 1 317 ? 10.595 -24.955 0.616 1.00 88.88 317 ARG A CA 1
ATOM 2529 C C . ARG A 1 317 ? 9.330 -24.187 0.944 1.00 88.88 317 ARG A C 1
ATOM 2531 O O . ARG A 1 317 ? 8.588 -24.558 1.854 1.00 88.88 317 ARG A O 1
ATOM 2538 N N . THR A 1 318 ? 9.110 -23.125 0.178 1.00 88.94 318 THR A N 1
ATOM 2539 C CA . THR A 1 318 ? 7.919 -22.294 0.277 1.00 88.94 318 THR A CA 1
ATOM 2540 C C . THR A 1 318 ? 7.224 -22.142 -1.062 1.00 88.94 318 THR A C 1
ATOM 2542 O O . THR A 1 318 ? 7.849 -22.227 -2.125 1.00 88.94 318 THR A O 1
ATOM 2545 N N . LYS A 1 319 ? 5.933 -21.828 -0.989 1.00 89.00 319 LYS A N 1
ATOM 2546 C CA . LYS A 1 319 ? 5.097 -21.497 -2.136 1.00 89.00 319 LYS A CA 1
ATOM 2547 C C . LYS A 1 319 ? 4.575 -20.064 -2.014 1.00 89.00 319 LYS A C 1
ATOM 2549 O O . LYS A 1 319 ? 4.028 -19.708 -0.973 1.00 89.00 319 LYS A O 1
ATOM 2554 N N . PRO A 1 320 ? 4.702 -19.218 -3.047 1.00 87.38 320 PRO A N 1
ATOM 2555 C CA . PRO A 1 320 ? 4.144 -17.875 -2.997 1.00 87.38 320 PRO A CA 1
ATOM 2556 C C . PRO A 1 320 ? 2.609 -17.918 -3.033 1.00 87.38 320 PRO A C 1
ATOM 2558 O O . PRO A 1 320 ? 2.018 -18.465 -3.966 1.00 87.38 320 PRO A O 1
ATOM 2561 N N . CYS A 1 321 ? 1.958 -17.280 -2.061 1.00 89.25 321 CYS A N 1
ATOM 2562 C CA . CYS A 1 321 ? 0.509 -17.091 -2.054 1.00 89.25 321 CYS A CA 1
ATOM 2563 C C . CYS A 1 321 ? 0.151 -15.782 -2.752 1.00 89.25 321 CYS A C 1
ATOM 2565 O O . CYS A 1 321 ? 0.567 -14.708 -2.316 1.00 89.25 321 CYS A O 1
ATOM 2567 N N . ALA A 1 322 ? -0.613 -15.853 -3.842 1.00 91.00 322 ALA A N 1
ATOM 2568 C CA . ALA A 1 322 ? -1.101 -14.666 -4.531 1.00 91.00 322 ALA A CA 1
ATOM 2569 C C . ALA A 1 322 ? -2.189 -13.960 -3.703 1.00 91.00 322 ALA A C 1
ATOM 2571 O O . ALA A 1 322 ? -3.116 -14.593 -3.207 1.00 91.00 322 ALA A O 1
ATOM 2572 N N . GLU A 1 323 ? -2.082 -12.641 -3.566 1.00 92.19 323 GLU A N 1
ATOM 2573 C CA . GLU A 1 323 ? -3.058 -11.802 -2.872 1.00 92.19 323 GLU A CA 1
ATOM 2574 C C . GLU A 1 323 ? -3.096 -10.419 -3.518 1.00 92.19 323 GLU A C 1
ATOM 2576 O O . GLU A 1 323 ? -2.054 -9.852 -3.844 1.00 92.19 323 GLU A O 1
ATOM 2581 N N . VAL A 1 324 ? -4.293 -9.854 -3.656 1.00 92.31 324 VAL A N 1
ATOM 2582 C CA . VAL A 1 324 ? -4.465 -8.457 -4.050 1.00 92.31 324 VAL A CA 1
ATOM 2583 C C . VAL A 1 324 ? -4.224 -7.568 -2.828 1.00 92.31 324 VAL A C 1
ATOM 2585 O O . VAL A 1 324 ? -4.963 -7.653 -1.849 1.00 92.31 324 VAL A O 1
ATOM 2588 N N . ARG A 1 325 ? -3.174 -6.736 -2.860 1.00 91.50 325 ARG A N 1
ATOM 2589 C CA . ARG A 1 325 ? -2.701 -5.995 -1.678 1.00 91.50 325 ARG A CA 1
ATOM 2590 C C . ARG A 1 325 ? -2.550 -4.514 -1.944 1.00 91.50 325 ARG A C 1
ATOM 2592 O O . ARG A 1 325 ? -1.788 -4.105 -2.818 1.00 91.50 325 ARG A O 1
ATOM 2599 N N . THR A 1 326 ? -3.147 -3.713 -1.077 1.00 91.50 326 THR A N 1
ATOM 2600 C CA . THR A 1 326 ? -2.998 -2.256 -1.067 1.00 91.50 326 THR A CA 1
ATOM 2601 C C . THR A 1 326 ? -1.541 -1.815 -0.918 1.00 91.50 326 THR A C 1
ATOM 2603 O O . THR A 1 326 ? -1.091 -0.873 -1.571 1.00 91.50 326 THR A O 1
ATOM 2606 N N . THR A 1 327 ? -0.765 -2.530 -0.097 1.00 92.06 327 THR A N 1
ATOM 2607 C CA . THR A 1 327 ? 0.656 -2.238 0.130 1.00 92.06 327 THR A CA 1
ATOM 2608 C C . THR A 1 327 ? 1.495 -2.362 -1.138 1.00 92.06 327 THR A C 1
ATOM 2610 O O . THR A 1 327 ? 2.438 -1.596 -1.290 1.00 92.06 327 THR A O 1
ATOM 2613 N N . ALA A 1 328 ? 1.144 -3.249 -2.077 1.00 92.62 328 ALA A N 1
ATOM 2614 C CA . ALA A 1 328 ? 1.869 -3.378 -3.341 1.00 92.62 328 ALA A CA 1
ATOM 2615 C C . ALA A 1 328 ? 1.732 -2.113 -4.205 1.00 92.62 328 ALA A C 1
ATOM 2617 O O . ALA A 1 328 ? 2.736 -1.590 -4.689 1.00 92.62 328 ALA A O 1
ATOM 2618 N N . PHE A 1 329 ? 0.513 -1.576 -4.328 1.00 94.69 329 PHE A N 1
ATOM 2619 C CA . PHE A 1 329 ? 0.253 -0.319 -5.036 1.00 94.69 329 PHE A CA 1
ATOM 2620 C C . PHE A 1 329 ? 0.900 0.869 -4.331 1.00 94.69 329 PHE A C 1
ATOM 2622 O O . PHE A 1 329 ? 1.609 1.649 -4.963 1.00 94.69 329 PHE A O 1
ATOM 2629 N N . LYS A 1 330 ? 0.736 0.973 -3.006 1.00 95.06 330 LYS A N 1
ATOM 2630 C CA . LYS A 1 330 ? 1.378 2.026 -2.212 1.00 95.06 330 LYS A CA 1
ATOM 2631 C C . LYS A 1 330 ? 2.896 2.027 -2.392 1.00 95.06 330 LYS A C 1
ATOM 2633 O O . LYS A 1 330 ? 3.480 3.083 -2.614 1.00 95.06 330 LYS A O 1
ATOM 2638 N N . SER A 1 331 ? 3.537 0.860 -2.314 1.00 92.88 331 SER A N 1
ATOM 2639 C CA . SER A 1 331 ? 4.983 0.727 -2.507 1.00 92.88 331 SER A CA 1
ATOM 2640 C C . SER A 1 331 ? 5.424 1.141 -3.909 1.00 92.88 331 SER A C 1
ATOM 2642 O O . SER A 1 331 ? 6.468 1.778 -4.032 1.00 92.88 331 SER A O 1
ATOM 2644 N N . MET A 1 332 ? 4.644 0.825 -4.946 1.00 95.00 332 MET A N 1
ATOM 2645 C CA . MET A 1 332 ? 4.957 1.219 -6.322 1.00 95.00 332 MET A CA 1
ATOM 2646 C C . MET A 1 332 ? 4.755 2.712 -6.581 1.00 95.00 332 MET A C 1
ATOM 2648 O O . MET A 1 332 ? 5.625 3.339 -7.181 1.00 95.00 332 MET A O 1
ATOM 2652 N N . LEU A 1 333 ? 3.676 3.307 -6.070 1.00 97.19 333 LEU A N 1
ATOM 2653 C CA . LEU A 1 333 ? 3.456 4.756 -6.133 1.00 97.19 333 LEU A CA 1
ATOM 2654 C C . LEU A 1 333 ? 4.556 5.507 -5.379 1.00 97.19 333 LEU A C 1
ATOM 2656 O O . LEU A 1 333 ? 5.126 6.458 -5.902 1.00 97.19 333 LEU A O 1
ATOM 2660 N N . ARG A 1 334 ? 4.919 5.029 -4.185 1.00 96.25 334 ARG A N 1
ATOM 2661 C CA . ARG A 1 334 ? 6.030 5.570 -3.393 1.00 96.25 334 ARG A CA 1
ATOM 2662 C C . ARG A 1 334 ? 7.367 5.466 -4.133 1.00 96.25 334 ARG A C 1
ATOM 2664 O O . ARG A 1 334 ? 8.135 6.424 -4.144 1.00 96.25 334 ARG A O 1
ATOM 2671 N N . TYR A 1 335 ? 7.639 4.323 -4.767 1.00 95.62 335 TYR A N 1
ATOM 2672 C CA . TYR A 1 335 ? 8.835 4.124 -5.587 1.00 95.62 335 TYR A CA 1
ATOM 2673 C C . TYR A 1 335 ? 8.897 5.140 -6.731 1.00 95.62 335 TYR A C 1
ATOM 2675 O O . TYR A 1 335 ? 9.885 5.862 -6.835 1.00 95.62 335 TYR A O 1
ATOM 2683 N N . TRP A 1 336 ? 7.844 5.244 -7.547 1.00 97.75 336 TRP A N 1
ATOM 2684 C CA . TRP A 1 336 ? 7.838 6.163 -8.684 1.00 97.75 336 TRP A CA 1
ATOM 2685 C C . TRP A 1 336 ? 7.858 7.627 -8.252 1.00 97.75 336 TRP A C 1
ATOM 2687 O O . TRP A 1 336 ? 8.585 8.406 -8.858 1.00 97.75 336 TRP A O 1
ATOM 2697 N N . PHE A 1 337 ? 7.180 7.990 -7.159 1.00 98.19 337 PHE A N 1
ATOM 2698 C CA . PHE A 1 337 ? 7.291 9.328 -6.578 1.00 98.19 337 PHE A CA 1
ATOM 2699 C C . PHE A 1 337 ? 8.751 9.670 -6.297 1.00 98.19 337 PHE A C 1
ATOM 2701 O O . PHE A 1 337 ? 9.240 10.702 -6.738 1.00 98.19 337 PHE A O 1
ATOM 2708 N N . ARG A 1 338 ? 9.474 8.784 -5.607 1.00 96.44 338 ARG A N 1
ATOM 2709 C CA . ARG A 1 338 ? 10.884 9.006 -5.289 1.00 96.44 338 ARG A CA 1
ATOM 2710 C C . ARG A 1 338 ? 11.744 9.110 -6.548 1.00 96.44 338 ARG A C 1
ATOM 2712 O O . ARG A 1 338 ? 12.532 10.041 -6.659 1.00 96.44 338 ARG A O 1
ATOM 2719 N N . VAL A 1 339 ? 11.595 8.166 -7.475 1.00 95.94 339 VAL A N 1
ATOM 2720 C CA . VAL A 1 339 ? 12.363 8.105 -8.731 1.00 95.94 339 VAL A CA 1
ATOM 2721 C C . VAL A 1 339 ? 12.208 9.394 -9.543 1.00 95.94 339 VAL A C 1
ATOM 2723 O O . VAL A 1 339 ? 13.198 9.917 -10.051 1.00 95.94 339 VAL A O 1
ATOM 2726 N N . ILE A 1 340 ? 10.977 9.900 -9.661 1.00 97.62 340 ILE A N 1
ATOM 2727 C CA . ILE A 1 340 ? 10.650 11.108 -10.428 1.00 97.62 340 ILE A CA 1
ATOM 2728 C C . ILE A 1 340 ? 11.117 12.364 -9.678 1.00 97.62 340 ILE A C 1
ATOM 2730 O O . ILE A 1 340 ? 11.755 13.235 -10.269 1.00 97.62 340 ILE A O 1
ATOM 2734 N N . SER A 1 341 ? 10.837 12.452 -8.374 1.00 97.44 341 SER A N 1
ATOM 2735 C CA . SER A 1 341 ? 11.140 13.633 -7.557 1.00 97.44 341 SER A CA 1
ATOM 2736 C C . SER A 1 341 ? 12.637 13.843 -7.338 1.00 97.44 341 SER A C 1
ATOM 2738 O O . SER A 1 341 ? 13.078 14.984 -7.313 1.00 97.44 341 SER A O 1
ATOM 2740 N N . LEU A 1 342 ? 13.446 12.781 -7.235 1.00 96.06 342 LEU A N 1
ATOM 2741 C CA . LEU A 1 342 ? 14.912 12.901 -7.128 1.00 96.06 342 LEU A CA 1
ATOM 2742 C C . LEU A 1 342 ? 15.563 13.510 -8.383 1.00 96.06 342 LEU A C 1
ATOM 2744 O O . LEU A 1 342 ? 16.707 13.951 -8.322 1.00 96.06 342 LEU A O 1
ATOM 2748 N N . GLY A 1 343 ? 14.841 13.550 -9.506 1.00 95.94 343 GLY A N 1
ATOM 2749 C CA . GLY A 1 343 ? 15.273 14.239 -10.719 1.00 95.94 343 GLY A CA 1
ATOM 2750 C C . GLY A 1 343 ? 15.312 15.759 -10.590 1.00 95.94 343 GLY A C 1
ATOM 2751 O O . GLY A 1 343 ? 16.061 16.408 -11.311 1.00 95.94 343 GLY A O 1
ATOM 2752 N N . VAL A 1 344 ? 14.529 16.327 -9.668 1.00 96.12 344 VAL A N 1
ATOM 2753 C CA . VAL A 1 344 ? 14.331 17.783 -9.531 1.00 96.12 344 VAL A CA 1
ATOM 2754 C C . VAL A 1 344 ? 14.517 18.292 -8.096 1.00 96.12 344 VAL A C 1
ATOM 2756 O O . VAL A 1 344 ? 14.790 19.468 -7.895 1.00 96.12 344 VAL A O 1
ATOM 2759 N N . LEU A 1 345 ? 14.456 17.414 -7.092 1.00 95.88 345 LEU A N 1
ATOM 2760 C CA . LEU A 1 345 ? 14.642 17.732 -5.674 1.00 95.88 345 LEU A CA 1
ATOM 2761 C C . LEU A 1 345 ? 15.884 17.049 -5.088 1.00 95.88 345 LEU A C 1
ATOM 2763 O O . LEU A 1 345 ? 16.333 16.001 -5.554 1.00 95.88 345 LEU A O 1
ATOM 2767 N N . THR A 1 346 ? 16.393 17.601 -3.986 1.00 94.12 346 THR A N 1
ATOM 2768 C CA . THR A 1 346 ? 17.469 16.983 -3.200 1.00 94.12 346 THR A CA 1
ATOM 2769 C C . THR A 1 346 ? 16.979 15.737 -2.438 1.00 94.12 346 THR A C 1
ATOM 2771 O O . THR A 1 346 ? 15.799 15.665 -2.074 1.00 94.12 346 THR A O 1
ATOM 2774 N N . PRO A 1 347 ? 17.866 14.769 -2.114 1.00 93.75 347 PRO A N 1
ATOM 2775 C CA . PRO A 1 347 ? 17.493 13.572 -1.354 1.00 93.75 347 PRO A CA 1
ATOM 2776 C C . PRO A 1 347 ? 16.753 13.872 -0.044 1.00 93.75 347 PRO A C 1
ATOM 2778 O O . PRO A 1 347 ? 15.741 13.238 0.248 1.00 93.75 347 PRO A O 1
ATOM 2781 N N . ASN A 1 348 ? 17.211 14.879 0.708 1.00 93.12 348 ASN A N 1
ATOM 2782 C CA . ASN A 1 348 ? 16.583 15.301 1.961 1.00 93.12 348 ASN A CA 1
ATOM 2783 C C . ASN A 1 348 ? 15.128 15.735 1.756 1.00 93.12 348 ASN A C 1
ATOM 2785 O O . ASN A 1 348 ? 14.244 15.288 2.488 1.00 93.12 348 ASN A O 1
ATOM 2789 N N . LYS A 1 349 ? 14.863 16.553 0.728 1.00 94.75 349 LYS A N 1
ATOM 2790 C CA . LYS A 1 349 ? 13.507 17.036 0.452 1.00 94.75 349 LYS A CA 1
ATOM 2791 C C . LYS A 1 349 ? 12.600 15.909 -0.035 1.00 94.75 349 LYS A C 1
ATOM 2793 O O . LYS A 1 349 ? 11.438 15.846 0.357 1.00 94.75 349 LYS A O 1
ATOM 2798 N N . VAL A 1 350 ? 13.131 14.968 -0.818 1.00 95.38 350 VAL A N 1
ATOM 2799 C CA . VAL A 1 350 ? 12.374 13.773 -1.214 1.00 95.38 350 VAL A CA 1
ATOM 2800 C C . VAL A 1 350 ? 12.047 12.895 -0.007 1.00 95.38 350 VAL A C 1
ATOM 2802 O O . VAL A 1 350 ? 10.901 12.473 0.110 1.00 95.38 350 VAL A O 1
ATOM 2805 N N . LYS A 1 351 ? 12.994 12.652 0.912 1.00 93.88 351 LYS A N 1
ATOM 2806 C CA . LYS A 1 351 ? 12.750 11.882 2.148 1.00 93.88 351 LYS A CA 1
ATOM 2807 C C . LYS A 1 351 ? 11.645 12.520 3.000 1.00 93.88 351 LYS A C 1
ATOM 2809 O O . LYS A 1 351 ? 10.751 11.812 3.462 1.00 93.88 351 LYS A O 1
ATOM 2814 N N . GLU A 1 352 ? 11.685 13.841 3.171 1.00 94.38 352 GLU A N 1
ATOM 2815 C CA . GLU A 1 352 ? 10.663 14.618 3.885 1.00 94.38 352 GLU A CA 1
ATOM 2816 C C . GLU A 1 352 ? 9.275 14.436 3.250 1.00 94.38 352 GLU A C 1
ATOM 2818 O O . GLU A 1 352 ? 8.335 13.996 3.913 1.00 94.38 352 GLU A O 1
ATOM 2823 N N . TRP A 1 353 ? 9.144 14.700 1.948 1.00 96.06 353 TRP A N 1
ATOM 2824 C CA . TRP A 1 353 ? 7.850 14.622 1.266 1.00 96.06 353 TRP A CA 1
ATOM 2825 C C . TRP A 1 353 ? 7.334 13.198 1.100 1.00 96.06 353 TRP A C 1
ATOM 2827 O O . TRP A 1 353 ? 6.129 12.959 1.158 1.00 96.06 353 TRP A O 1
ATOM 2837 N N . GLU A 1 354 ? 8.227 12.225 0.964 1.00 95.06 354 GLU A N 1
ATOM 2838 C CA . GLU A 1 354 ? 7.859 10.817 0.981 1.00 95.06 354 GLU A CA 1
ATOM 2839 C C . GLU A 1 354 ? 7.230 10.434 2.333 1.00 95.06 354 GLU A C 1
ATOM 2841 O O . GLU A 1 354 ? 6.195 9.762 2.361 1.00 95.06 354 GLU A O 1
ATOM 2846 N N . ALA A 1 355 ? 7.794 10.914 3.449 1.00 93.69 355 ALA A N 1
ATOM 2847 C CA . ALA A 1 355 ? 7.216 10.734 4.778 1.00 93.69 355 ALA A CA 1
ATOM 2848 C C . ALA A 1 355 ? 5.881 11.482 4.934 1.00 93.69 355 ALA A C 1
ATOM 2850 O O . ALA A 1 355 ? 4.922 10.909 5.453 1.00 93.69 355 ALA A O 1
ATOM 2851 N N . ILE A 1 356 ? 5.772 12.725 4.461 1.00 95.94 356 ILE A N 1
ATOM 2852 C CA . ILE A 1 356 ? 4.533 13.518 4.533 1.00 95.94 356 ILE A CA 1
ATOM 2853 C C . ILE A 1 356 ? 3.397 12.856 3.744 1.00 95.94 356 ILE A C 1
ATOM 2855 O O . ILE A 1 356 ? 2.293 12.719 4.262 1.00 95.94 356 ILE A O 1
ATOM 2859 N N . LEU A 1 357 ? 3.649 12.400 2.516 1.00 96.88 357 LEU A N 1
ATOM 2860 C CA . LEU A 1 357 ? 2.601 11.884 1.630 1.00 96.88 357 LEU A CA 1
ATOM 2861 C C . LEU A 1 357 ? 2.239 10.425 1.934 1.00 96.88 357 LEU A C 1
ATOM 2863 O O . LEU A 1 357 ? 1.058 10.091 2.034 1.00 96.88 357 LEU A O 1
ATOM 2867 N N . PHE A 1 358 ? 3.238 9.554 2.116 1.00 95.25 358 PHE A N 1
ATOM 2868 C CA . PHE A 1 358 ? 3.036 8.105 2.259 1.00 95.25 358 PHE A CA 1
ATOM 2869 C C . PHE A 1 358 ? 3.103 7.611 3.709 1.00 95.25 358 PHE A C 1
ATOM 2871 O O . PHE A 1 358 ? 2.713 6.469 3.979 1.00 95.25 358 PHE A O 1
ATOM 2878 N N . GLY A 1 359 ? 3.580 8.442 4.635 1.00 92.00 359 GLY A N 1
ATOM 2879 C CA . GLY A 1 359 ? 3.871 8.078 6.019 1.00 92.00 359 GLY A CA 1
ATOM 2880 C C . GLY A 1 359 ? 5.233 7.402 6.186 1.00 92.00 359 GLY A C 1
ATOM 2881 O O . GLY A 1 359 ? 5.730 6.711 5.292 1.00 92.00 359 GLY A O 1
ATOM 2882 N N . ALA A 1 360 ? 5.829 7.574 7.362 1.00 87.12 360 ALA A N 1
ATOM 2883 C CA . ALA A 1 360 ? 7.111 6.986 7.734 1.00 87.12 360 ALA A CA 1
ATOM 2884 C C . ALA A 1 360 ? 7.218 6.817 9.257 1.00 87.12 360 ALA A C 1
ATOM 2886 O O . ALA A 1 360 ? 6.427 7.376 10.016 1.00 87.12 360 ALA A O 1
ATOM 2887 N N . ILE A 1 361 ? 8.184 6.004 9.690 1.00 77.75 361 ILE A N 1
ATOM 2888 C CA . ILE A 1 361 ? 8.543 5.859 11.109 1.00 77.75 361 ILE A CA 1
ATOM 2889 C C . ILE A 1 361 ? 9.560 6.937 11.504 1.00 77.75 361 ILE A C 1
ATOM 2891 O O . ILE A 1 361 ? 9.482 7.456 12.610 1.00 77.75 361 ILE A O 1
ATOM 2895 N N . ASP A 1 362 ? 10.467 7.290 10.590 1.00 74.38 362 ASP A N 1
ATOM 2896 C CA . ASP A 1 362 ? 11.513 8.289 10.804 1.00 74.38 362 ASP A CA 1
ATOM 2897 C C . ASP A 1 362 ? 11.694 9.191 9.554 1.00 74.38 362 ASP A C 1
ATOM 2899 O O . ASP A 1 362 ? 12.179 8.707 8.519 1.00 74.38 362 ASP A O 1
ATOM 2903 N N . PRO A 1 363 ? 11.282 10.476 9.602 1.00 76.38 363 PRO A N 1
ATOM 2904 C CA . PRO A 1 363 ? 10.524 11.096 10.693 1.00 76.38 363 PRO A CA 1
ATOM 2905 C C . PRO A 1 363 ? 9.121 10.480 10.815 1.00 76.38 363 PRO A C 1
ATOM 2907 O O . PRO A 1 363 ? 8.537 10.034 9.822 1.00 76.38 363 PRO A O 1
ATOM 2910 N N . GLN A 1 364 ? 8.567 10.445 12.030 1.00 81.75 364 GLN A N 1
ATOM 2911 C CA . GLN A 1 364 ? 7.246 9.861 12.253 1.00 81.75 364 GLN A CA 1
ATOM 2912 C C . GLN A 1 364 ? 6.171 10.690 11.540 1.00 81.75 364 GLN A C 1
ATOM 2914 O O . GLN A 1 364 ? 5.956 11.860 11.844 1.00 81.75 364 GLN A O 1
ATOM 2919 N N . SER A 1 365 ? 5.460 10.063 10.605 1.00 87.31 365 SER A N 1
ATOM 2920 C CA . SER A 1 365 ? 4.354 10.680 9.874 1.00 87.31 365 SER A CA 1
ATOM 2921 C C . SER A 1 365 ? 3.273 9.652 9.561 1.00 87.31 365 SER A C 1
ATOM 2923 O O . SER A 1 365 ? 3.557 8.538 9.112 1.00 87.31 365 SER A O 1
ATOM 2925 N N . TYR A 1 366 ? 2.011 10.046 9.743 1.00 85.19 366 TYR A N 1
ATOM 2926 C CA . TYR A 1 366 ? 0.851 9.223 9.389 1.00 85.19 366 TYR A CA 1
ATOM 2927 C C . TYR A 1 366 ? 0.617 9.137 7.873 1.00 85.19 366 TYR A C 1
ATOM 2929 O O . TYR A 1 366 ? -0.036 8.200 7.415 1.00 85.19 366 TYR A O 1
ATOM 2937 N N . GLY A 1 367 ? 1.195 10.047 7.085 1.00 93.69 367 GLY A N 1
ATOM 2938 C CA . GLY A 1 367 ? 0.908 10.180 5.657 1.00 93.69 367 GLY A CA 1
ATOM 2939 C C . GLY A 1 367 ? -0.362 10.993 5.396 1.00 93.69 367 GLY A C 1
ATOM 2940 O O . GLY A 1 367 ? -1.333 10.889 6.143 1.00 93.69 367 GLY A O 1
ATOM 2941 N N . TRP A 1 368 ? -0.360 11.809 4.346 1.00 95.62 368 TRP A N 1
ATOM 2942 C CA . TRP A 1 368 ? -1.522 12.582 3.894 1.00 95.62 368 TRP A CA 1
ATOM 2943 C C . TRP A 1 368 ? -2.434 11.808 2.945 1.00 95.62 368 TRP A C 1
ATOM 2945 O O . TRP A 1 368 ? -3.576 12.211 2.745 1.00 95.62 368 TRP A O 1
ATOM 2955 N N . VAL A 1 369 ? -1.971 10.683 2.395 1.00 96.06 369 VAL A N 1
ATOM 2956 C CA . VAL A 1 369 ? -2.777 9.828 1.519 1.00 96.06 369 VAL A CA 1
ATOM 2957 C C . VAL A 1 369 ? -2.991 8.462 2.153 1.00 96.06 369 VAL A C 1
ATOM 2959 O O . VAL A 1 369 ? -2.047 7.776 2.556 1.00 96.06 369 VAL A O 1
ATOM 2962 N N . LYS A 1 370 ? -4.260 8.058 2.227 1.00 94.12 370 LYS A N 1
ATOM 2963 C CA . LYS A 1 370 ? -4.674 6.702 2.583 1.00 94.12 370 LYS A CA 1
ATOM 2964 C C . LYS A 1 370 ? -4.868 5.897 1.305 1.00 94.12 370 LYS A C 1
ATOM 2966 O O . LYS A 1 370 ? -5.450 6.368 0.330 1.00 94.12 370 LYS A O 1
ATOM 2971 N N . PHE A 1 371 ? -4.394 4.662 1.345 1.00 94.62 371 PHE A N 1
ATOM 2972 C CA . PHE A 1 371 ? -4.503 3.703 0.259 1.00 94.62 371 PHE A CA 1
ATOM 2973 C C . PHE A 1 371 ? -5.453 2.622 0.743 1.00 94.62 371 PHE A C 1
ATOM 2975 O O . PHE A 1 371 ? -5.247 2.099 1.834 1.00 94.62 371 PHE A O 1
ATOM 2982 N N . ASN A 1 372 ? -6.468 2.289 -0.043 1.00 91.75 372 ASN A N 1
ATOM 2983 C CA . ASN A 1 372 ? -7.424 1.233 0.261 1.00 91.75 372 ASN A CA 1
ATOM 2984 C C . ASN A 1 372 ? -7.644 0.360 -0.970 1.00 91.75 372 ASN A C 1
ATOM 2986 O O . ASN A 1 372 ? -7.449 0.795 -2.106 1.00 91.75 372 ASN A O 1
ATOM 2990 N N . LEU A 1 373 ? -8.073 -0.875 -0.728 1.00 89.38 373 LEU A N 1
ATOM 2991 C CA . LEU A 1 373 ? -8.460 -1.790 -1.783 1.00 89.38 373 LEU A CA 1
ATOM 2992 C C . LEU A 1 373 ? -9.751 -2.491 -1.404 1.00 89.38 373 LEU A C 1
ATOM 2994 O O . LEU A 1 373 ? -9.906 -2.987 -0.287 1.00 89.38 373 LEU A O 1
ATOM 2998 N N . THR A 1 374 ? -10.666 -2.533 -2.359 1.00 88.44 374 THR A N 1
ATOM 2999 C CA . THR A 1 374 ? -11.939 -3.236 -2.221 1.00 88.44 374 THR A CA 1
ATOM 3000 C C . THR A 1 374 ? -12.077 -4.265 -3.332 1.00 88.44 374 THR A C 1
ATOM 3002 O O . THR A 1 374 ? -11.378 -4.204 -4.343 1.00 88.44 374 THR A O 1
ATOM 3005 N N . GLU A 1 375 ? -12.917 -5.270 -3.084 1.00 86.88 375 GLU A N 1
ATOM 3006 C CA . GLU A 1 375 ? -13.299 -6.275 -4.086 1.00 86.88 375 GLU A CA 1
ATOM 3007 C C . GLU A 1 375 ? -12.131 -7.077 -4.688 1.00 86.88 375 GLU A C 1
ATOM 3009 O O . GLU A 1 375 ? -12.257 -7.671 -5.752 1.00 86.88 375 GLU A O 1
ATOM 3014 N N . GLY A 1 376 ? -11.009 -7.164 -3.964 1.00 91.25 376 GLY A N 1
ATOM 3015 C CA . GLY A 1 376 ? -9.836 -7.929 -4.374 1.00 91.25 376 GLY A CA 1
ATOM 3016 C C . GLY A 1 376 ? -10.138 -9.419 -4.561 1.00 91.25 376 GLY A C 1
ATOM 3017 O O . GLY A 1 376 ? -10.507 -10.103 -3.593 1.00 91.25 376 GLY A O 1
ATOM 3018 N N . ARG A 1 377 ? -9.936 -9.924 -5.784 1.00 94.31 377 ARG A N 1
ATOM 3019 C CA . ARG A 1 377 ? -10.093 -11.339 -6.162 1.00 94.31 377 ARG A CA 1
ATOM 3020 C C . ARG A 1 377 ? -8.829 -11.866 -6.830 1.00 94.31 377 ARG A C 1
ATOM 3022 O O . ARG A 1 377 ? -8.130 -11.146 -7.539 1.00 94.31 377 ARG A O 1
ATOM 3029 N N . VAL A 1 378 ? -8.542 -13.141 -6.587 1.00 93.62 378 VAL A N 1
ATOM 3030 C CA . VAL A 1 378 ? -7.399 -13.856 -7.157 1.00 93.62 378 VAL A CA 1
ATOM 3031 C C . VAL A 1 378 ? -7.931 -15.045 -7.943 1.00 93.62 378 VAL A C 1
ATOM 3033 O O . VAL A 1 378 ? -8.646 -15.879 -7.393 1.00 93.62 378 VAL A O 1
ATOM 3036 N N . PHE A 1 379 ? -7.544 -15.127 -9.207 1.00 93.12 379 PHE A N 1
ATOM 3037 C CA . PHE A 1 379 ? -7.789 -16.251 -10.096 1.00 93.12 379 PHE A CA 1
ATOM 3038 C C . PHE A 1 379 ? -6.428 -16.910 -10.359 1.00 93.12 379 PHE A C 1
ATOM 3040 O O . PHE A 1 379 ? -5.604 -16.347 -11.081 1.00 93.12 379 PHE A O 1
ATOM 3047 N N . PRO A 1 380 ? -6.112 -18.034 -9.696 1.00 84.62 380 PRO A N 1
ATOM 3048 C CA . PRO A 1 380 ? -4.780 -18.623 -9.765 1.00 84.62 380 PRO A CA 1
ATOM 3049 C C . PRO A 1 380 ? -4.447 -19.126 -11.174 1.00 84.62 380 PRO A C 1
ATOM 3051 O O . PRO A 1 380 ? -5.329 -19.526 -11.932 1.00 84.62 380 PRO A O 1
ATOM 3054 N N . GLU A 1 381 ? -3.152 -19.142 -11.495 1.00 83.06 381 GLU A N 1
ATOM 3055 C CA . GLU A 1 381 ? -2.651 -19.755 -12.725 1.00 83.06 381 GLU A CA 1
ATOM 3056 C C . GLU A 1 381 ? -2.941 -21.264 -12.720 1.00 83.06 381 GLU A C 1
ATOM 3058 O O . GLU A 1 381 ? -2.737 -21.954 -11.717 1.00 83.06 381 GLU A O 1
ATOM 3063 N N . THR A 1 382 ? -3.400 -21.775 -13.858 1.00 81.56 382 THR A N 1
ATOM 3064 C CA . THR A 1 382 ? -3.611 -23.206 -14.112 1.00 81.56 382 THR A CA 1
ATOM 3065 C C . THR A 1 382 ? -2.817 -23.622 -15.350 1.00 81.56 382 THR A C 1
ATOM 3067 O O . THR A 1 382 ? -2.166 -22.792 -15.985 1.00 81.56 382 THR A O 1
ATOM 3070 N N . LYS A 1 383 ? -2.852 -24.906 -15.730 1.00 75.81 383 LYS A N 1
ATOM 3071 C CA . LYS A 1 383 ? -2.195 -25.357 -16.971 1.00 75.81 383 LYS A CA 1
ATOM 3072 C C . LYS A 1 383 ? -2.711 -24.615 -18.216 1.00 75.81 383 LYS A C 1
ATOM 3074 O O . LYS A 1 383 ? -1.914 -24.365 -19.122 1.00 75.81 383 LYS A O 1
ATOM 3079 N N . ASP A 1 384 ? -3.988 -24.227 -18.198 1.00 76.19 384 ASP A N 1
ATOM 3080 C CA . ASP A 1 384 ? -4.721 -23.696 -19.355 1.00 76.19 384 ASP A CA 1
ATOM 3081 C C . ASP A 1 384 ? -5.054 -22.202 -19.242 1.00 76.19 384 ASP A C 1
ATOM 3083 O O . ASP A 1 384 ? -5.538 -21.604 -20.200 1.00 76.19 384 ASP A O 1
ATOM 3087 N N . ARG A 1 385 ? -4.827 -21.580 -18.077 1.00 81.94 385 ARG A N 1
ATOM 3088 C CA . ARG A 1 385 ? -5.176 -20.172 -17.826 1.00 81.94 385 ARG A CA 1
ATOM 3089 C C . ARG A 1 385 ? -4.070 -19.442 -17.089 1.00 81.94 385 ARG A C 1
ATOM 3091 O O . ARG A 1 385 ? -3.547 -19.940 -16.091 1.00 81.94 385 ARG A O 1
ATOM 3098 N N . VAL A 1 386 ? -3.778 -18.235 -17.560 1.00 87.81 386 VAL A N 1
ATOM 3099 C CA . VAL A 1 386 ? -2.866 -17.291 -16.911 1.00 87.81 386 VAL A CA 1
ATOM 3100 C C . VAL A 1 386 ? -3.456 -16.872 -15.564 1.00 87.81 386 VAL A C 1
ATOM 3102 O O . VAL A 1 386 ? -4.671 -16.752 -15.413 1.00 87.81 386 VAL A O 1
ATOM 3105 N N . GLY A 1 387 ? -2.594 -16.671 -14.567 1.00 90.56 387 GLY A N 1
ATOM 3106 C CA . GLY A 1 387 ? -3.021 -16.107 -13.293 1.00 90.56 387 GLY A CA 1
ATOM 3107 C C . GLY A 1 387 ? -3.515 -14.671 -13.469 1.00 90.56 387 GLY A C 1
ATOM 3108 O O . GLY A 1 387 ? -2.870 -13.874 -14.151 1.00 90.56 387 GLY A O 1
ATOM 3109 N N . LYS A 1 388 ? -4.623 -14.338 -12.803 1.00 94.31 388 LYS A N 1
ATOM 3110 C CA . LYS A 1 388 ? -5.282 -13.031 -12.865 1.00 94.31 388 LYS A CA 1
ATOM 3111 C C . LYS A 1 388 ? -5.653 -12.506 -11.478 1.00 94.31 388 LYS A C 1
ATOM 3113 O O . LYS A 1 388 ? -5.991 -13.263 -10.567 1.00 94.31 388 LYS A O 1
ATOM 3118 N N . GLN A 1 389 ? -5.602 -11.193 -11.304 1.00 95.31 389 GLN A N 1
ATOM 3119 C CA . GLN A 1 389 ? -6.025 -10.485 -10.099 1.00 95.31 389 GLN A CA 1
ATOM 3120 C C . GLN A 1 389 ? -6.897 -9.298 -10.475 1.00 95.31 389 GLN A C 1
ATOM 3122 O O . GLN A 1 389 ? -6.550 -8.563 -11.387 1.00 95.31 389 GLN A O 1
ATOM 3127 N N . THR A 1 390 ? -7.994 -9.088 -9.756 1.00 96.50 390 THR A N 1
ATOM 3128 C CA . THR A 1 390 ? -8.875 -7.934 -9.978 1.00 96.50 390 THR A CA 1
ATOM 3129 C C . THR A 1 390 ? -9.143 -7.203 -8.673 1.00 96.50 390 THR A C 1
ATOM 3131 O O . THR A 1 390 ? -9.063 -7.798 -7.592 1.00 96.50 390 THR A O 1
ATOM 3134 N N . GLY A 1 391 ? -9.473 -5.920 -8.760 1.00 95.00 391 GLY A N 1
ATOM 3135 C CA . GLY A 1 391 ? -9.944 -5.149 -7.619 1.00 95.00 391 GLY A CA 1
ATOM 3136 C C . GLY A 1 391 ? -10.071 -3.664 -7.920 1.00 95.00 391 GLY A C 1
ATOM 3137 O O . GLY A 1 391 ? -9.810 -3.202 -9.028 1.00 95.00 391 GLY A O 1
ATOM 3138 N N . THR A 1 392 ? -10.432 -2.912 -6.888 1.00 94.19 392 THR A N 1
ATOM 3139 C CA . THR A 1 392 ? -10.579 -1.461 -6.968 1.00 94.19 392 THR A CA 1
ATOM 3140 C C . THR A 1 392 ? -9.615 -0.795 -5.998 1.00 94.19 392 THR A C 1
ATOM 3142 O O . THR A 1 392 ? -9.778 -0.904 -4.777 1.00 94.19 392 THR A O 1
ATOM 3145 N N . LEU A 1 393 ? -8.619 -0.090 -6.535 1.00 94.31 393 LEU A N 1
ATOM 3146 C CA . LEU A 1 393 ? -7.730 0.781 -5.771 1.00 94.31 393 LEU A CA 1
ATOM 3147 C C . LEU A 1 393 ? -8.444 2.105 -5.487 1.00 94.31 393 LEU A C 1
ATOM 3149 O O . LEU A 1 393 ? -8.951 2.755 -6.399 1.00 94.31 393 LEU A O 1
ATOM 3153 N N . ILE A 1 394 ? -8.455 2.520 -4.224 1.00 94.25 394 ILE A N 1
ATOM 3154 C CA . ILE A 1 394 ? -9.064 3.776 -3.786 1.00 94.25 394 ILE A CA 1
ATOM 3155 C C . ILE A 1 394 ? -8.015 4.567 -3.012 1.00 94.25 394 ILE A C 1
ATOM 3157 O O . ILE A 1 394 ? -7.481 4.085 -2.009 1.00 94.25 394 ILE A O 1
ATOM 3161 N N . LEU A 1 395 ? -7.734 5.787 -3.463 1.00 95.81 395 LEU A N 1
ATOM 3162 C CA . LEU A 1 395 ? -6.923 6.746 -2.718 1.00 95.81 395 LEU A CA 1
ATOM 3163 C C . LEU A 1 395 ? -7.838 7.798 -2.103 1.00 95.81 395 LEU A C 1
ATOM 3165 O O . LEU A 1 395 ? -8.703 8.337 -2.791 1.00 95.81 395 LEU A O 1
ATOM 3169 N N . THR A 1 396 ? -7.639 8.119 -0.830 1.00 94.75 396 THR A N 1
ATOM 3170 C CA . THR A 1 396 ? -8.380 9.184 -0.138 1.00 94.75 396 THR A CA 1
ATOM 3171 C C . THR A 1 396 ? -7.415 10.085 0.617 1.00 94.75 396 THR A C 1
ATOM 3173 O O . THR A 1 396 ? -6.322 9.659 1.006 1.00 94.75 396 THR A O 1
ATOM 3176 N N . HIS A 1 397 ? -7.831 11.322 0.878 1.00 93.88 397 HIS A N 1
ATOM 3177 C CA . HIS A 1 397 ? -7.112 12.184 1.814 1.00 93.88 397 HIS A CA 1
ATOM 3178 C C . HIS A 1 397 ? -7.172 11.576 3.217 1.00 93.88 397 HIS A C 1
ATOM 3180 O O . HIS A 1 397 ? -8.195 11.032 3.640 1.00 93.88 397 HIS A O 1
ATOM 3186 N N . ALA A 1 398 ? -6.053 11.614 3.931 1.00 90.25 398 ALA A N 1
ATOM 3187 C CA . ALA A 1 398 ? -6.008 11.278 5.343 1.00 90.25 398 ALA A CA 1
ATOM 3188 C C . ALA A 1 398 ? -6.539 12.452 6.176 1.00 90.25 398 ALA A C 1
ATOM 3190 O O . ALA A 1 398 ? -6.423 13.608 5.785 1.00 90.25 398 ALA A O 1
ATOM 3191 N N . ASN A 1 399 ? -7.059 12.183 7.373 1.00 83.88 399 ASN A N 1
ATOM 3192 C CA . ASN A 1 399 ? -7.675 13.220 8.213 1.00 83.88 399 ASN A CA 1
ATOM 3193 C C . ASN A 1 399 ? -6.680 14.270 8.736 1.00 83.88 399 ASN A C 1
ATOM 3195 O O . ASN A 1 399 ? -7.082 15.244 9.362 1.00 83.88 399 ASN A O 1
ATOM 3199 N N . ASN A 1 400 ? -5.379 14.018 8.611 1.00 84.88 400 ASN A N 1
ATOM 3200 C CA . ASN A 1 400 ? -4.296 14.943 8.946 1.00 84.88 400 ASN A CA 1
ATOM 3201 C C . ASN A 1 400 ? -3.733 15.666 7.707 1.00 84.88 400 ASN A C 1
ATOM 3203 O O . ASN A 1 400 ? -2.744 16.381 7.842 1.00 84.88 400 ASN A O 1
ATOM 3207 N N . ALA A 1 401 ? -4.307 15.454 6.518 1.00 91.88 401 ALA A N 1
ATOM 3208 C CA . ALA A 1 401 ? -3.939 16.180 5.310 1.00 91.88 401 ALA A CA 1
ATOM 3209 C C . ALA A 1 401 ? -4.565 17.590 5.328 1.00 91.88 401 ALA A C 1
ATOM 3211 O O . ALA A 1 401 ? -5.783 17.687 5.510 1.00 91.88 401 ALA A O 1
ATOM 3212 N N . PRO A 1 402 ? -3.785 18.667 5.118 1.00 92.75 402 PRO A N 1
ATOM 3213 C CA . PRO A 1 402 ? -4.305 20.033 5.103 1.00 92.75 402 PRO A CA 1
ATOM 3214 C C . PRO A 1 402 ? -5.356 20.231 4.003 1.00 92.75 402 PRO A C 1
ATOM 3216 O O . PRO A 1 402 ? -5.075 19.966 2.835 1.00 92.75 402 PRO A O 1
ATOM 3219 N N . GLU A 1 403 ? -6.551 20.714 4.361 1.00 91.56 403 GLU A N 1
ATOM 3220 C CA . GLU A 1 403 ? -7.671 20.889 3.416 1.00 91.56 403 GLU A CA 1
ATOM 3221 C C . GLU A 1 403 ? -7.312 21.823 2.248 1.00 91.56 403 GLU A C 1
ATOM 3223 O O . GLU A 1 403 ? -7.622 21.530 1.095 1.00 91.56 403 GLU A O 1
ATOM 3228 N N . ASN A 1 404 ? -6.543 22.884 2.511 1.00 93.75 404 ASN A N 1
ATOM 3229 C CA . ASN A 1 404 ? -6.049 23.808 1.484 1.00 93.75 404 ASN A CA 1
ATOM 3230 C C . ASN A 1 404 ? -5.073 23.167 0.476 1.00 93.75 404 ASN A C 1
ATOM 3232 O O . ASN A 1 404 ? -4.819 23.748 -0.574 1.00 93.75 404 ASN A O 1
ATOM 3236 N N . GLN A 1 405 ? -4.535 21.980 0.771 1.00 95.94 405 GLN A N 1
ATOM 3237 C CA . GLN A 1 405 ? -3.620 21.238 -0.102 1.00 95.94 405 GLN A CA 1
ATOM 3238 C C . GLN A 1 405 ? -4.311 20.082 -0.845 1.00 95.94 405 GLN A C 1
ATOM 3240 O O . GLN A 1 405 ? -3.690 19.441 -1.695 1.00 95.94 405 GLN A O 1
ATOM 3245 N N . HIS A 1 406 ? -5.591 19.794 -0.571 1.00 95.38 406 HIS A N 1
ATOM 3246 C CA . HIS A 1 406 ? -6.287 18.620 -1.125 1.00 95.38 406 HIS A CA 1
ATOM 3247 C C . HIS A 1 406 ? -6.295 18.591 -2.655 1.00 95.38 406 HIS A C 1
ATOM 3249 O O . HIS A 1 406 ? -6.085 17.526 -3.241 1.00 95.38 406 HIS A O 1
ATOM 3255 N N . ASN A 1 407 ? -6.478 19.736 -3.315 1.00 96.25 407 ASN A N 1
ATOM 3256 C CA . ASN A 1 407 ? -6.466 19.811 -4.779 1.00 96.25 407 ASN A CA 1
ATOM 3257 C C . ASN A 1 407 ? -5.085 19.472 -5.355 1.00 96.25 407 ASN A C 1
ATOM 3259 O O . ASN A 1 407 ? -4.986 18.660 -6.273 1.00 96.25 407 ASN A O 1
ATOM 3263 N N . LEU A 1 408 ? -4.015 20.013 -4.765 1.00 97.38 408 LEU A N 1
ATOM 3264 C CA . LEU A 1 408 ? -2.640 19.747 -5.196 1.00 97.38 408 LEU A CA 1
ATOM 3265 C C . LEU A 1 408 ? -2.253 18.283 -4.981 1.00 97.38 408 LEU A C 1
ATOM 3267 O O . LEU A 1 408 ? -1.712 17.647 -5.883 1.00 97.38 408 LEU A O 1
ATOM 3271 N N . ILE A 1 409 ? -2.604 17.715 -3.824 1.00 97.62 409 ILE A N 1
ATOM 3272 C CA . ILE A 1 409 ? -2.403 16.289 -3.532 1.00 97.62 409 ILE A CA 1
ATOM 3273 C C . ILE A 1 409 ? -3.182 15.425 -4.534 1.00 97.62 409 ILE A C 1
ATOM 3275 O O . ILE A 1 409 ? -2.658 14.427 -5.028 1.00 97.62 409 ILE A O 1
ATOM 3279 N N . THR A 1 410 ? -4.414 15.816 -4.872 1.00 97.44 410 THR A N 1
ATOM 3280 C CA . THR A 1 410 ? -5.254 15.083 -5.829 1.00 97.44 410 THR A CA 1
ATOM 3281 C C . THR A 1 410 ? -4.623 15.061 -7.218 1.00 97.44 410 THR A C 1
ATOM 3283 O O . THR A 1 410 ? -4.476 13.988 -7.806 1.00 97.44 410 THR A O 1
ATOM 3286 N N . THR A 1 411 ? -4.198 16.219 -7.727 1.00 97.38 411 THR A N 1
ATOM 3287 C CA . THR A 1 411 ? -3.531 16.330 -9.031 1.00 97.38 411 THR A CA 1
ATOM 3288 C C . THR A 1 411 ? -2.209 15.566 -9.048 1.00 97.38 411 THR A C 1
ATOM 3290 O O . THR A 1 411 ? -1.966 14.788 -9.974 1.00 97.38 411 THR A O 1
ATOM 3293 N N . LEU A 1 412 ? -1.392 15.698 -7.997 1.00 98.50 412 LEU A N 1
ATOM 3294 C CA . LEU A 1 412 ? -0.133 14.966 -7.858 1.00 98.50 412 LEU A CA 1
ATOM 3295 C C . LEU A 1 412 ? -0.359 13.450 -7.952 1.00 98.50 412 LEU A C 1
ATOM 3297 O O . LEU A 1 412 ? 0.298 12.777 -8.744 1.00 98.50 412 LEU A O 1
ATOM 3301 N N . PHE A 1 413 ? -1.301 12.902 -7.177 1.00 98.31 413 PHE A N 1
ATOM 3302 C CA . PHE A 1 413 ? -1.530 11.456 -7.118 1.00 98.31 413 PHE A CA 1
ATOM 3303 C C . PHE A 1 413 ? -2.246 10.890 -8.343 1.00 98.31 413 PHE A C 1
ATOM 3305 O O . PHE A 1 413 ? -1.961 9.750 -8.714 1.00 98.31 413 PHE A O 1
ATOM 3312 N N . LYS A 1 414 ? -3.118 11.655 -9.013 1.00 97.69 414 LYS A N 1
ATOM 3313 C CA . LYS A 1 414 ? -3.689 11.238 -10.305 1.00 97.69 414 LYS A CA 1
ATOM 3314 C C . LYS A 1 414 ? -2.597 11.077 -11.361 1.00 97.69 414 LYS A C 1
ATOM 3316 O O . LYS A 1 414 ? -2.517 10.025 -11.994 1.00 97.69 414 LYS A O 1
ATOM 3321 N N . ASN A 1 415 ? -1.711 12.065 -11.490 1.00 98.19 415 ASN A N 1
ATOM 3322 C CA . ASN A 1 415 ? -0.608 12.010 -12.451 1.00 98.19 415 ASN A CA 1
ATOM 3323 C C . ASN A 1 415 ? 0.440 10.959 -12.075 1.00 98.19 415 ASN A C 1
ATOM 3325 O O . ASN A 1 415 ? 0.860 10.186 -12.930 1.00 98.19 415 ASN A O 1
ATOM 3329 N N . LEU A 1 416 ? 0.792 10.845 -10.792 1.00 98.50 416 LEU A N 1
ATOM 3330 C CA . LEU A 1 416 ? 1.689 9.795 -10.309 1.00 98.50 416 LEU A CA 1
ATOM 3331 C C . LEU A 1 416 ? 1.135 8.389 -10.582 1.00 98.50 416 LEU A C 1
ATOM 3333 O O . LEU A 1 416 ? 1.889 7.503 -10.975 1.00 98.50 416 LEU A O 1
ATOM 3337 N N . THR A 1 417 ? -0.169 8.178 -10.389 1.00 97.75 417 THR A N 1
ATOM 3338 C CA . THR A 1 417 ? -0.812 6.881 -10.654 1.00 97.75 417 THR A CA 1
ATOM 3339 C C . THR A 1 417 ? -0.812 6.563 -12.138 1.00 97.75 417 THR A C 1
ATOM 3341 O O . THR A 1 417 ? -0.446 5.454 -12.520 1.00 97.75 417 THR A O 1
ATOM 3344 N N . TRP A 1 418 ? -1.129 7.551 -12.975 1.00 97.56 418 TRP A N 1
ATOM 3345 C CA . TRP A 1 418 ? -1.050 7.403 -14.423 1.00 97.56 418 TRP A CA 1
ATOM 3346 C C . TRP A 1 418 ? 0.375 7.041 -14.874 1.00 97.56 418 TRP A C 1
ATOM 3348 O O . TRP A 1 418 ? 0.560 6.085 -15.626 1.00 97.56 418 TRP A O 1
ATOM 3358 N N . LEU A 1 419 ? 1.394 7.744 -14.363 1.00 97.56 419 LEU A N 1
ATOM 3359 C CA . LEU A 1 419 ? 2.802 7.471 -14.668 1.00 97.56 419 LEU A CA 1
ATOM 3360 C C . LEU A 1 419 ? 3.221 6.079 -14.181 1.00 97.56 419 LEU A C 1
ATOM 3362 O O . LEU A 1 419 ? 3.849 5.339 -14.929 1.00 97.56 419 LEU A O 1
ATOM 3366 N N . MET A 1 420 ? 2.841 5.683 -12.964 1.00 96.12 420 MET A N 1
ATOM 3367 C CA . MET A 1 420 ? 3.145 4.358 -12.413 1.00 96.12 420 MET A CA 1
ATOM 3368 C C . MET A 1 420 ? 2.614 3.229 -13.310 1.00 96.12 420 MET A C 1
ATOM 3370 O O . MET A 1 420 ? 3.365 2.296 -13.585 1.00 96.12 420 MET A O 1
ATOM 3374 N N . LEU A 1 421 ? 1.359 3.322 -13.769 1.00 94.31 421 LEU A N 1
ATOM 3375 C CA . LEU A 1 421 ? 0.710 2.311 -14.621 1.00 94.31 421 LEU A CA 1
ATOM 3376 C C . LEU A 1 421 ? 1.338 2.211 -16.017 1.00 94.31 421 LEU A C 1
ATOM 3378 O O . LEU A 1 421 ? 1.343 1.140 -16.618 1.00 94.31 421 LEU A O 1
ATOM 3382 N N . ASN A 1 422 ? 1.870 3.322 -16.531 1.00 95.12 422 ASN A N 1
ATOM 3383 C CA . ASN A 1 422 ? 2.408 3.402 -17.888 1.00 95.12 422 ASN A CA 1
ATOM 3384 C C . ASN A 1 422 ? 3.946 3.286 -17.955 1.00 95.12 422 ASN A C 1
ATOM 3386 O O . ASN A 1 422 ? 4.501 3.119 -19.040 1.00 95.12 422 ASN A O 1
ATOM 3390 N N . LEU A 1 423 ? 4.647 3.339 -16.814 1.00 95.56 423 LEU A N 1
ATOM 3391 C CA . LEU A 1 423 ? 6.106 3.159 -16.706 1.00 95.56 423 LEU A CA 1
ATOM 3392 C C . LEU A 1 423 ? 6.517 1.829 -16.061 1.00 95.56 423 LEU A C 1
ATOM 3394 O O . LEU A 1 423 ? 7.677 1.420 -16.171 1.00 95.56 423 LEU A O 1
ATOM 3398 N N . GLY A 1 424 ? 5.594 1.141 -15.388 1.00 91.88 424 GLY A N 1
ATOM 3399 C CA . GLY A 1 424 ? 5.846 -0.170 -14.811 1.00 91.88 424 GLY A CA 1
ATOM 3400 C C . GLY A 1 424 ? 4.574 -0.932 -14.464 1.00 91.88 424 GLY A C 1
ATOM 3401 O O . GLY A 1 424 ? 3.457 -0.511 -14.729 1.00 91.88 424 GLY A O 1
ATOM 3402 N N . GLY A 1 425 ? 4.774 -2.084 -13.841 1.00 90.06 425 GLY A N 1
ATOM 3403 C CA . GLY A 1 425 ? 3.722 -2.892 -13.244 1.00 90.06 425 GLY A CA 1
ATOM 3404 C C . GLY A 1 425 ? 3.742 -2.851 -11.715 1.00 90.06 425 GLY A C 1
ATOM 3405 O O . GLY A 1 425 ? 4.324 -1.964 -11.090 1.00 90.06 425 GLY A O 1
ATOM 3406 N N . VAL A 1 426 ? 3.171 -3.886 -11.100 1.00 90.12 426 VAL A N 1
ATOM 3407 C CA . VAL A 1 426 ? 3.142 -4.082 -9.641 1.00 90.12 426 VAL A CA 1
ATOM 3408 C C . VAL A 1 426 ? 3.643 -5.471 -9.246 1.00 90.12 426 VAL A C 1
ATOM 3410 O O . VAL A 1 426 ? 3.670 -6.404 -10.046 1.00 90.12 426 VAL A O 1
ATOM 3413 N N . GLY A 1 427 ? 4.066 -5.620 -7.989 1.00 85.00 427 GLY A N 1
ATOM 3414 C CA . GLY A 1 427 ? 4.515 -6.907 -7.454 1.00 85.00 427 GLY A CA 1
ATOM 3415 C C . GLY A 1 427 ? 5.803 -7.421 -8.109 1.00 85.00 427 GLY A C 1
ATOM 3416 O O . GLY A 1 427 ? 6.718 -6.653 -8.403 1.00 85.00 427 GLY A O 1
ATOM 3417 N N . GLN A 1 428 ? 5.904 -8.739 -8.313 1.00 79.94 428 GLN A N 1
ATOM 3418 C CA . GLN A 1 428 ? 7.107 -9.353 -8.895 1.00 79.94 428 GLN A CA 1
ATOM 3419 C C . GLN A 1 428 ? 7.279 -9.048 -10.388 1.00 79.94 428 GLN A C 1
ATOM 3421 O O . GLN A 1 428 ? 8.409 -9.016 -10.876 1.00 79.94 428 GLN A O 1
ATOM 3426 N N . GLY A 1 429 ? 6.174 -8.827 -11.103 1.00 80.81 429 GLY A N 1
ATOM 3427 C CA . GLY A 1 429 ? 6.171 -8.520 -12.531 1.00 80.81 429 GLY A CA 1
ATOM 3428 C C . GLY A 1 429 ? 6.548 -7.077 -12.863 1.00 80.81 429 GLY A C 1
ATOM 3429 O O . GLY A 1 429 ? 6.757 -6.775 -14.029 1.00 80.81 429 GLY A O 1
ATOM 3430 N N . ALA A 1 430 ? 6.701 -6.196 -11.868 1.00 90.38 430 ALA A N 1
ATOM 3431 C CA . ALA A 1 430 ? 6.678 -4.748 -12.070 1.00 90.38 430 ALA A CA 1
ATOM 3432 C C . ALA A 1 430 ? 7.644 -4.200 -13.140 1.00 90.38 430 ALA A C 1
ATOM 3434 O O . ALA A 1 430 ? 7.314 -3.241 -13.827 1.00 90.38 430 ALA A O 1
ATOM 3435 N N . ARG A 1 431 ? 8.832 -4.793 -13.309 1.00 93.25 431 ARG A N 1
ATOM 3436 C CA . ARG A 1 431 ? 9.871 -4.277 -14.228 1.00 93.25 431 ARG A CA 1
ATOM 3437 C C . ARG A 1 431 ? 9.804 -4.822 -15.648 1.00 93.25 431 ARG A C 1
ATOM 3439 O O . ARG A 1 431 ? 10.658 -4.468 -16.470 1.00 93.25 431 ARG A O 1
ATOM 3446 N N . ARG A 1 432 ? 8.929 -5.790 -15.906 1.00 93.44 432 ARG A N 1
ATOM 3447 C CA . ARG A 1 432 ? 8.940 -6.567 -17.145 1.00 93.44 432 ARG A CA 1
ATOM 3448 C C . ARG A 1 432 ? 7.533 -6.649 -17.720 1.00 93.44 432 ARG A C 1
ATOM 3450 O O . ARG A 1 432 ? 6.597 -6.882 -16.958 1.00 93.44 432 ARG A O 1
ATOM 3457 N N . PRO A 1 433 ? 7.400 -6.551 -19.049 1.00 93.50 433 PRO A N 1
ATOM 3458 C CA . PRO A 1 433 ? 6.122 -6.766 -19.688 1.00 93.50 433 PRO A CA 1
ATOM 3459 C C . PRO A 1 433 ? 5.753 -8.240 -19.577 1.00 93.50 433 PRO A C 1
ATOM 3461 O O . PRO A 1 433 ? 6.627 -9.101 -19.402 1.00 93.50 433 PRO A O 1
ATOM 3464 N N . TYR A 1 434 ? 4.463 -8.517 -19.693 1.00 92.44 434 TYR A N 1
ATOM 3465 C CA . TYR A 1 434 ? 3.954 -9.872 -19.775 1.00 92.44 434 TYR A CA 1
ATOM 3466 C C . TYR A 1 434 ? 4.551 -10.628 -20.980 1.00 92.44 434 TYR A C 1
ATOM 3468 O O . TYR A 1 434 ? 4.601 -10.108 -22.092 1.00 92.44 434 TYR A O 1
ATOM 3476 N N . TYR A 1 435 ? 5.030 -11.857 -20.763 1.00 91.19 435 TYR A N 1
ATOM 3477 C CA . TYR A 1 435 ? 5.390 -12.790 -21.836 1.00 91.19 435 TYR A CA 1
ATOM 3478 C C . TYR A 1 435 ? 5.365 -14.251 -21.370 1.00 91.19 435 TYR A C 1
ATOM 3480 O O . TYR A 1 435 ? 5.506 -14.554 -20.180 1.00 91.19 435 TYR A O 1
ATOM 3488 N N . THR A 1 436 ? 5.254 -15.165 -22.338 1.00 88.69 436 THR A N 1
ATOM 3489 C CA . THR A 1 436 ? 5.224 -16.619 -22.113 1.00 88.69 436 THR A CA 1
ATOM 3490 C C . THR A 1 436 ? 6.558 -17.271 -22.478 1.00 88.69 436 THR A C 1
ATOM 3492 O O . THR A 1 436 ? 7.229 -16.872 -23.432 1.00 88.69 436 THR A O 1
ATOM 3495 N N . ARG A 1 437 ? 6.957 -18.302 -21.727 1.00 87.00 437 ARG A N 1
ATOM 3496 C CA . ARG A 1 437 ? 8.133 -19.141 -22.003 1.00 87.00 437 ARG A CA 1
ATOM 3497 C C . ARG A 1 437 ? 7.877 -20.609 -21.651 1.00 87.00 437 ARG A C 1
ATOM 3499 O O . ARG A 1 437 ? 6.947 -20.924 -20.922 1.00 87.00 437 ARG A O 1
ATOM 3506 N N . SER A 1 438 ? 8.757 -21.496 -22.107 1.00 81.88 438 SER A N 1
ATOM 3507 C CA . SER A 1 438 ? 8.672 -22.946 -21.866 1.00 81.88 438 SER A CA 1
ATOM 3508 C C . SER A 1 438 ? 9.073 -23.398 -20.451 1.00 81.88 438 SER A C 1
ATOM 3510 O O . SER A 1 438 ? 8.741 -24.507 -20.048 1.00 81.88 438 SER A O 1
ATOM 3512 N N . GLY A 1 439 ? 9.794 -22.571 -19.684 1.00 79.81 439 GLY A N 1
ATOM 3513 C CA . GLY A 1 439 ? 10.282 -22.916 -18.338 1.00 79.81 439 GLY A CA 1
ATOM 3514 C C . GLY A 1 439 ? 9.413 -22.385 -17.193 1.00 79.81 439 GLY A C 1
ATOM 3515 O O . GLY A 1 439 ? 8.589 -21.504 -17.394 1.00 79.81 439 GLY A O 1
ATOM 3516 N N . ASN A 1 440 ? 9.658 -22.844 -15.961 1.00 74.25 440 ASN A N 1
ATOM 3517 C CA . ASN A 1 440 ? 8.925 -22.422 -14.755 1.00 74.25 440 ASN A CA 1
ATOM 3518 C C . ASN A 1 440 ? 9.508 -21.133 -14.115 1.00 74.25 440 ASN A C 1
ATOM 3520 O O . ASN A 1 440 ? 10.735 -21.047 -13.950 1.00 74.25 440 ASN A O 1
ATOM 3524 N N . PRO A 1 441 ? 8.703 -20.105 -13.760 1.00 79.31 441 PRO A N 1
ATOM 3525 C CA . PRO A 1 441 ? 7.293 -19.906 -14.126 1.00 79.31 441 PRO A CA 1
ATOM 3526 C C . PRO A 1 441 ? 7.111 -19.630 -15.617 1.00 79.31 441 PRO A C 1
ATOM 3528 O O . PRO A 1 441 ? 7.963 -18.951 -16.211 1.00 79.31 441 PRO A O 1
ATOM 3531 N N . ARG A 1 442 ? 6.015 -20.173 -16.168 1.00 84.75 442 ARG A N 1
ATOM 3532 C CA . ARG A 1 442 ? 5.626 -20.119 -17.587 1.00 84.75 442 ARG A CA 1
ATOM 3533 C C . ARG A 1 442 ? 5.365 -18.687 -18.037 1.00 84.75 442 ARG A C 1
ATOM 3535 O O . ARG A 1 442 ? 5.845 -18.286 -19.093 1.00 84.75 442 ARG A O 1
ATOM 3542 N N . HIS A 1 443 ? 4.690 -17.912 -17.197 1.00 88.31 443 HIS A N 1
ATOM 3543 C CA . HIS A 1 443 ? 4.404 -16.502 -17.430 1.00 88.31 443 HIS A CA 1
ATOM 3544 C C . HIS A 1 443 ? 5.352 -15.617 -16.607 1.00 88.31 443 HIS A C 1
ATOM 3546 O O . HIS A 1 443 ? 5.684 -15.909 -15.452 1.00 88.31 443 HIS A O 1
ATOM 3552 N N . ARG A 1 444 ? 5.848 -14.542 -17.222 1.00 88.81 444 ARG A N 1
ATOM 3553 C CA . ARG A 1 444 ? 6.779 -13.573 -16.623 1.00 88.81 444 ARG A CA 1
ATOM 3554 C C . ARG A 1 444 ? 6.294 -12.152 -16.884 1.00 88.81 444 ARG A C 1
ATOM 3556 O O . ARG A 1 444 ? 5.669 -11.920 -17.908 1.00 88.81 444 ARG A O 1
ATOM 3563 N N . GLY A 1 445 ? 6.629 -11.223 -15.987 1.00 91.69 445 GLY A N 1
ATOM 3564 C CA . GLY A 1 445 ? 6.134 -9.846 -16.053 1.00 91.69 445 GLY A CA 1
ATOM 3565 C C . GLY A 1 445 ? 4.638 -9.749 -15.772 1.00 91.69 445 GLY A C 1
ATOM 3566 O O . GLY A 1 445 ? 4.028 -10.727 -15.341 1.00 91.69 445 GLY A O 1
ATOM 3567 N N . CYS A 1 446 ? 4.056 -8.578 -15.989 1.00 91.06 446 CYS A N 1
ATOM 3568 C CA . CYS A 1 446 ? 2.617 -8.381 -15.845 1.00 91.06 446 CYS A CA 1
ATOM 3569 C C . CYS A 1 446 ? 2.071 -7.384 -16.867 1.00 91.06 446 CYS A C 1
ATOM 3571 O O . CYS A 1 446 ? 2.828 -6.603 -17.445 1.00 91.06 446 CYS A O 1
ATOM 3573 N N . ILE A 1 447 ? 0.755 -7.411 -17.047 1.00 91.94 447 ILE A N 1
ATOM 3574 C CA . ILE A 1 447 ? -0.008 -6.441 -17.835 1.00 91.94 447 ILE A CA 1
ATOM 3575 C C . ILE A 1 447 ? -1.255 -6.020 -17.053 1.00 91.94 447 ILE A C 1
ATOM 3577 O O . ILE A 1 447 ? -1.800 -6.818 -16.287 1.00 91.94 447 ILE A O 1
ATOM 3581 N N . PHE A 1 448 ? -1.652 -4.758 -17.213 1.00 92.06 448 PHE A N 1
ATOM 3582 C CA . PHE A 1 448 ? -2.863 -4.200 -16.625 1.00 92.06 448 PHE A CA 1
ATOM 3583 C C . PHE A 1 448 ? -3.955 -4.051 -17.678 1.00 92.06 448 PHE A C 1
ATOM 3585 O O . PHE A 1 448 ? -3.679 -3.569 -18.773 1.00 92.06 448 PHE A O 1
ATOM 3592 N N . TYR A 1 449 ? -5.189 -4.350 -17.287 1.00 92.56 449 TYR A N 1
ATOM 3593 C CA . TYR A 1 449 ? -6.392 -3.928 -17.996 1.00 92.56 449 TYR A CA 1
ATOM 3594 C C . TYR A 1 449 ? -7.223 -3.062 -17.055 1.00 92.56 449 TYR A C 1
ATOM 3596 O O . TYR A 1 449 ? -7.421 -3.395 -15.885 1.00 92.56 449 TYR A O 1
ATOM 3604 N N . LEU A 1 450 ? -7.645 -1.911 -17.557 1.00 92.88 450 LEU A N 1
ATOM 3605 C CA . LEU A 1 450 ? -8.307 -0.843 -16.812 1.00 92.88 450 LEU A CA 1
ATOM 3606 C C . LEU A 1 450 ? -9.632 -0.501 -17.499 1.00 92.88 450 LEU A C 1
ATOM 3608 O O . LEU A 1 450 ? -9.724 -0.577 -18.723 1.00 92.88 450 LEU A O 1
ATOM 3612 N N . GLU A 1 451 ? -10.650 -0.110 -16.736 1.00 86.69 451 GLU A N 1
ATOM 3613 C CA . GLU A 1 451 ? -11.975 0.179 -17.314 1.00 86.69 451 GLU A CA 1
ATOM 3614 C C . GLU A 1 451 ? -12.089 1.579 -17.944 1.00 86.69 451 GLU A C 1
ATOM 3616 O O . GLU A 1 451 ? -12.843 1.771 -18.893 1.00 86.69 451 GLU A O 1
ATOM 3621 N N . ASP A 1 452 ? -11.347 2.567 -17.436 1.00 87.38 452 ASP A N 1
ATOM 3622 C CA . ASP A 1 452 ? -11.446 3.968 -17.870 1.00 87.38 452 ASP A CA 1
ATOM 3623 C C . ASP A 1 452 ? -10.333 4.336 -18.872 1.00 87.38 452 ASP A C 1
ATOM 3625 O O . ASP A 1 452 ? -9.138 4.182 -18.596 1.00 87.38 452 ASP A O 1
ATOM 3629 N N . ASN A 1 453 ? -10.737 4.886 -20.023 1.00 86.19 453 ASN A N 1
ATOM 3630 C CA . ASN A 1 453 ? -9.856 5.345 -21.100 1.00 86.19 453 ASN A CA 1
ATOM 3631 C C . ASN A 1 453 ? -8.831 6.402 -20.657 1.00 86.19 453 ASN A C 1
ATOM 3633 O O . ASN A 1 453 ? -7.771 6.509 -21.273 1.00 86.19 453 ASN A O 1
ATOM 3637 N N . TYR A 1 454 ? -9.095 7.152 -19.581 1.00 89.88 454 TYR A N 1
ATOM 3638 C CA . TYR A 1 454 ? -8.161 8.132 -19.017 1.00 89.88 454 TYR A CA 1
ATOM 3639 C C . TYR A 1 454 ? -6.775 7.539 -18.715 1.00 89.88 454 TYR A C 1
ATOM 3641 O O . TYR A 1 454 ? -5.759 8.236 -18.805 1.00 89.88 454 TYR A O 1
ATOM 3649 N N . TRP A 1 455 ? -6.720 6.262 -18.330 1.00 92.00 455 TRP A N 1
ATOM 3650 C CA . TRP A 1 455 ? -5.484 5.608 -17.900 1.00 92.00 455 TRP A CA 1
ATOM 3651 C C . TRP A 1 455 ? -4.621 5.087 -19.047 1.00 92.00 455 TRP A C 1
ATOM 3653 O O . TRP A 1 455 ? -3.448 4.780 -18.824 1.00 92.00 455 TRP A O 1
ATOM 3663 N N . TYR A 1 456 ? -5.184 5.009 -20.251 1.00 89.31 456 TYR A N 1
ATOM 3664 C CA . TYR A 1 456 ? -4.501 4.484 -21.421 1.00 89.31 456 TYR A CA 1
ATOM 3665 C C . TYR A 1 456 ? -3.718 5.561 -22.167 1.00 89.31 456 TYR A C 1
ATOM 3667 O O . TYR A 1 456 ? -3.901 6.771 -22.005 1.00 89.31 456 TYR A O 1
ATOM 3675 N N . LEU A 1 457 ? -2.803 5.081 -23.000 1.00 88.06 457 LEU A N 1
ATOM 3676 C CA . LEU A 1 457 ? -2.025 5.906 -23.908 1.00 88.06 457 LEU A CA 1
ATOM 3677 C C . LEU A 1 457 ? -2.847 6.255 -25.150 1.00 88.06 457 LEU A C 1
ATOM 3679 O O . LEU A 1 457 ? -3.829 5.596 -25.482 1.00 88.06 457 LEU A O 1
ATOM 3683 N N . ALA A 1 458 ? -2.427 7.301 -25.855 1.00 89.19 458 ALA A N 1
ATOM 3684 C CA . ALA A 1 458 ? -3.055 7.686 -27.108 1.00 89.19 458 ALA A CA 1
ATOM 3685 C C . ALA A 1 458 ? -2.756 6.668 -28.225 1.00 89.19 458 ALA A C 1
ATOM 3687 O O . ALA A 1 458 ? -1.778 5.919 -28.187 1.00 89.19 458 ALA A O 1
ATOM 3688 N N . ASP A 1 459 ? -3.552 6.709 -29.295 1.00 86.75 459 ASP A N 1
ATOM 3689 C CA . ASP A 1 459 ? -3.463 5.735 -30.393 1.00 86.75 459 ASP A CA 1
ATOM 3690 C C . ASP A 1 459 ? -2.150 5.746 -31.174 1.00 86.75 459 ASP A C 1
ATOM 3692 O O . ASP A 1 459 ? -1.841 4.783 -31.875 1.00 86.75 459 ASP A O 1
ATOM 3696 N N . THR A 1 460 ? -1.376 6.830 -31.075 1.00 87.88 460 THR A N 1
ATOM 3697 C CA . THR A 1 460 ? -0.123 6.984 -31.818 1.00 87.88 460 THR A CA 1
ATOM 3698 C C . THR A 1 460 ? 1.053 7.211 -30.871 1.00 87.88 460 THR A C 1
ATOM 3700 O O . THR A 1 460 ? 0.912 7.957 -29.897 1.00 87.88 460 THR A O 1
ATOM 3703 N N . PRO A 1 461 ? 2.243 6.675 -31.197 1.00 87.00 461 PRO A N 1
ATOM 3704 C CA . PRO A 1 461 ? 3.482 6.942 -30.474 1.00 87.00 461 PRO A CA 1
ATOM 3705 C C . PRO A 1 461 ? 3.749 8.421 -30.159 1.00 87.00 461 PRO A C 1
ATOM 3707 O O . PRO A 1 461 ? 4.110 8.764 -29.036 1.00 87.00 461 PRO A O 1
ATOM 3710 N N . ARG A 1 462 ? 3.530 9.316 -31.132 1.00 89.31 462 ARG A N 1
ATOM 3711 C CA . ARG A 1 462 ? 3.775 10.756 -30.970 1.00 89.31 462 ARG A CA 1
ATOM 3712 C C . ARG A 1 462 ? 2.828 11.386 -29.948 1.00 89.31 462 ARG A C 1
ATOM 3714 O O . ARG A 1 462 ? 3.300 11.991 -28.993 1.00 89.31 462 ARG A O 1
ATOM 3721 N N . ARG A 1 463 ? 1.511 11.186 -30.105 1.00 92.31 463 ARG A N 1
ATOM 3722 C CA . ARG A 1 463 ? 0.512 11.707 -29.151 1.00 92.31 463 ARG A CA 1
ATOM 3723 C C . ARG A 1 463 ? 0.729 11.146 -27.746 1.00 92.31 463 ARG A C 1
ATOM 3725 O O . ARG A 1 463 ? 0.558 11.867 -26.772 1.00 92.31 463 ARG A O 1
ATOM 3732 N N . SER A 1 464 ? 1.146 9.887 -27.638 1.00 93.50 464 SER A N 1
ATOM 3733 C CA . SER A 1 464 ? 1.469 9.261 -26.354 1.00 93.50 464 SER A CA 1
ATOM 3734 C C . SER A 1 464 ? 2.703 9.875 -25.703 1.00 93.50 464 SER A C 1
ATOM 3736 O O . SER A 1 464 ? 2.691 10.123 -24.501 1.00 93.50 464 SER A O 1
ATOM 3738 N N . ALA A 1 465 ? 3.746 10.183 -26.479 1.00 92.44 465 ALA A N 1
ATOM 3739 C CA . ALA A 1 465 ? 4.911 10.899 -25.965 1.00 92.44 465 ALA A CA 1
ATOM 3740 C C . ALA A 1 465 ? 4.547 12.309 -25.462 1.00 92.44 465 ALA A C 1
ATOM 3742 O O . ALA A 1 465 ? 5.033 12.719 -24.407 1.00 92.44 465 ALA A O 1
ATOM 3743 N N . ASP A 1 466 ? 3.671 13.025 -26.171 1.00 93.19 466 ASP A N 1
ATOM 3744 C CA . ASP A 1 466 ? 3.183 14.343 -25.748 1.00 93.19 466 ASP A CA 1
ATOM 3745 C C . ASP A 1 466 ? 2.315 14.247 -24.481 1.00 93.19 466 ASP A C 1
ATOM 3747 O O . ASP A 1 466 ? 2.496 15.030 -23.549 1.00 93.19 466 ASP A O 1
ATOM 3751 N N . LEU A 1 467 ? 1.454 13.227 -24.385 1.00 95.56 467 LEU A N 1
ATOM 3752 C CA . LEU A 1 467 ? 0.670 12.945 -23.181 1.00 95.56 467 LEU A CA 1
ATOM 3753 C C . LEU A 1 467 ? 1.571 12.676 -21.970 1.00 95.56 467 LEU A C 1
ATOM 3755 O O . LEU A 1 467 ? 1.352 13.255 -20.910 1.00 95.56 467 LEU A O 1
ATOM 3759 N N . PHE A 1 468 ? 2.619 11.860 -22.122 1.00 95.31 468 PHE A N 1
ATOM 3760 C CA . PHE A 1 468 ? 3.597 11.634 -21.055 1.00 95.31 468 PHE A CA 1
ATOM 3761 C C . PHE A 1 468 ? 4.238 12.938 -20.575 1.00 95.31 468 PHE A C 1
ATOM 3763 O O . PHE A 1 468 ? 4.325 13.160 -19.369 1.00 95.31 468 PHE A O 1
ATOM 3770 N N . LYS A 1 469 ? 4.673 13.803 -21.500 1.00 94.38 469 LYS A N 1
ATOM 3771 C CA . LYS A 1 469 ? 5.259 15.105 -21.147 1.00 94.38 469 LYS A CA 1
ATOM 3772 C C . LYS A 1 469 ? 4.275 15.953 -20.346 1.00 94.38 469 LYS A C 1
ATOM 3774 O O . LYS A 1 469 ? 4.670 16.475 -19.309 1.00 94.38 469 LYS A O 1
ATOM 3779 N N . GLY A 1 470 ? 3.006 16.002 -20.758 1.00 95.88 470 GLY A N 1
ATOM 3780 C CA . GLY A 1 470 ? 1.944 16.672 -20.001 1.00 95.88 470 GLY A CA 1
ATOM 3781 C C . GLY A 1 470 ? 1.774 16.096 -18.590 1.00 95.88 470 GLY A C 1
ATOM 3782 O O . GLY A 1 470 ? 1.769 16.835 -17.613 1.00 95.88 470 GLY A O 1
ATOM 3783 N N . LYS A 1 471 ? 1.752 14.765 -18.447 1.00 97.38 471 LYS A N 1
ATOM 3784 C CA . LYS A 1 471 ? 1.638 14.097 -17.135 1.00 97.38 471 LYS A CA 1
ATOM 3785 C C . LYS A 1 471 ? 2.821 14.383 -16.210 1.00 97.38 471 LYS A C 1
ATOM 3787 O O . LYS A 1 471 ? 2.625 14.553 -15.007 1.00 97.38 471 LYS A O 1
ATOM 3792 N N . PHE A 1 472 ? 4.036 14.452 -16.752 1.00 97.25 472 PHE A N 1
ATOM 3793 C CA . PHE A 1 472 ? 5.207 14.885 -15.991 1.00 97.25 472 PHE A CA 1
ATOM 3794 C C . PHE A 1 472 ? 5.124 16.363 -15.599 1.00 97.25 472 PHE A C 1
ATOM 3796 O O . PHE A 1 472 ? 5.416 16.688 -14.452 1.00 97.25 472 PHE A O 1
ATOM 3803 N N . GLN A 1 473 ? 4.711 17.241 -16.516 1.00 96.31 473 GLN A N 1
ATOM 3804 C CA . GLN A 1 473 ? 4.527 18.668 -16.238 1.00 96.31 473 GLN A CA 1
ATOM 3805 C C . GLN A 1 473 ? 3.523 18.878 -15.102 1.00 96.31 473 GLN A C 1
ATOM 3807 O O . GLN A 1 473 ? 3.873 19.502 -14.106 1.00 96.31 473 GLN A O 1
ATOM 3812 N N . ASP A 1 474 ? 2.341 18.263 -15.172 1.00 97.25 474 ASP A N 1
ATOM 3813 C CA . ASP A 1 474 ? 1.316 18.384 -14.129 1.00 97.25 474 ASP A CA 1
ATOM 3814 C C . ASP A 1 474 ? 1.790 17.836 -12.770 1.00 97.25 474 ASP A C 1
ATOM 3816 O O . ASP A 1 474 ? 1.497 18.408 -11.710 1.00 97.25 474 ASP A O 1
ATOM 3820 N N . PHE A 1 475 ? 2.542 16.726 -12.784 1.00 98.19 475 PHE A N 1
ATOM 3821 C CA . PHE A 1 475 ? 3.173 16.178 -11.583 1.00 98.19 475 PHE A CA 1
ATOM 3822 C C . PHE A 1 475 ? 4.165 17.179 -10.976 1.00 98.19 475 PHE A C 1
ATOM 3824 O O . PHE A 1 475 ? 4.071 17.482 -9.785 1.00 98.19 475 PHE A O 1
ATOM 3831 N N . TYR A 1 476 ? 5.081 17.724 -11.780 1.00 97.62 476 TYR A N 1
ATOM 3832 C CA . TYR A 1 476 ? 6.097 18.665 -11.312 1.00 97.62 476 TYR A CA 1
ATOM 3833 C C . TYR A 1 476 ? 5.504 20.004 -10.875 1.00 97.62 476 TYR A C 1
ATOM 3835 O O . TYR A 1 476 ? 5.908 20.515 -9.836 1.00 97.62 476 TYR A O 1
ATOM 3843 N N . SER A 1 477 ? 4.492 20.533 -11.566 1.00 97.38 477 SER A N 1
ATOM 3844 C CA . SER A 1 477 ? 3.783 21.745 -11.142 1.00 97.38 477 SER A CA 1
ATOM 3845 C C . SER A 1 477 ? 3.095 21.565 -9.788 1.00 97.38 477 SER A C 1
ATOM 3847 O O . SER A 1 477 ? 3.129 22.472 -8.954 1.00 97.38 477 SER A O 1
ATOM 3849 N N . SER A 1 478 ? 2.504 20.392 -9.536 1.00 97.75 478 SER A N 1
ATOM 3850 C CA . SER A 1 478 ? 1.906 20.074 -8.231 1.00 97.75 478 SER A CA 1
ATOM 3851 C C . SER A 1 478 ? 2.980 19.928 -7.147 1.00 97.75 478 SER A C 1
ATOM 3853 O O . SER A 1 478 ? 2.828 20.451 -6.044 1.00 97.75 478 SER A O 1
ATOM 3855 N N . LEU A 1 479 ? 4.091 19.253 -7.464 1.00 97.81 479 LEU A N 1
ATOM 3856 C CA . LEU A 1 479 ? 5.219 19.067 -6.551 1.00 97.81 479 LEU A CA 1
ATOM 3857 C C . LEU A 1 479 ? 5.895 20.398 -6.190 1.00 97.81 479 LEU A C 1
ATOM 3859 O O . LEU A 1 479 ? 6.211 20.623 -5.023 1.00 97.81 479 LEU A O 1
ATOM 3863 N N . GLN A 1 480 ? 6.074 21.295 -7.158 1.00 97.56 480 GLN A N 1
ATOM 3864 C CA . GLN A 1 480 ? 6.635 22.629 -6.954 1.00 97.56 480 GLN A CA 1
ATOM 3865 C C . GLN A 1 480 ? 5.773 23.458 -6.005 1.00 97.56 480 GLN A C 1
ATOM 3867 O O . GLN A 1 480 ? 6.299 24.044 -5.064 1.00 97.56 480 GLN A O 1
ATOM 3872 N N . GLN A 1 481 ? 4.451 23.467 -6.196 1.00 97.31 481 GLN A N 1
ATOM 3873 C CA . GLN A 1 481 ? 3.538 24.199 -5.311 1.00 97.31 481 GLN A CA 1
ATOM 3874 C C . GLN A 1 481 ? 3.519 23.632 -3.889 1.00 97.31 481 GLN A C 1
ATOM 3876 O O . GLN A 1 481 ? 3.469 24.392 -2.927 1.00 97.31 481 GLN A O 1
ATOM 3881 N N . LEU A 1 482 ? 3.602 22.307 -3.748 1.00 96.75 482 LEU A N 1
ATOM 3882 C CA . LEU A 1 482 ? 3.676 21.657 -2.441 1.00 96.75 482 LEU A CA 1
ATOM 3883 C C . LEU A 1 482 ? 4.998 21.964 -1.727 1.00 96.75 482 LEU A C 1
ATOM 3885 O O . LEU A 1 482 ? 5.007 22.275 -0.540 1.00 96.75 482 LEU A O 1
ATOM 3889 N N . THR A 1 483 ? 6.121 21.872 -2.441 1.00 96.38 483 THR A N 1
ATOM 3890 C CA . THR A 1 483 ? 7.467 21.931 -1.848 1.00 96.38 483 THR A CA 1
ATOM 3891 C C . THR A 1 483 ? 8.063 23.335 -1.774 1.00 96.38 483 THR A C 1
ATOM 3893 O O . THR A 1 483 ? 9.024 23.534 -1.027 1.00 96.38 483 THR A O 1
ATOM 3896 N N . GLY A 1 484 ? 7.547 24.281 -2.563 1.00 95.19 484 GLY A N 1
ATOM 3897 C CA . GLY A 1 484 ? 8.145 25.598 -2.783 1.00 95.19 484 GLY A CA 1
ATOM 3898 C C . GLY A 1 484 ? 9.469 25.563 -3.557 1.00 95.19 484 GLY A C 1
ATOM 3899 O O . GLY A 1 484 ? 10.217 26.533 -3.508 1.00 95.19 484 GLY A O 1
ATOM 3900 N N . GLN A 1 485 ? 9.804 24.448 -4.216 1.00 94.44 485 GLN A N 1
ATOM 3901 C CA . GLN A 1 485 ? 11.051 24.265 -4.969 1.00 94.44 485 GLN A CA 1
ATOM 3902 C C . GLN A 1 485 ? 10.775 24.223 -6.472 1.00 94.44 485 GLN A C 1
ATOM 3904 O O . GLN A 1 485 ? 9.793 23.619 -6.902 1.00 94.44 485 GLN A O 1
ATOM 3909 N N . THR A 1 486 ? 11.662 24.805 -7.279 1.00 92.62 486 THR A N 1
ATOM 3910 C CA . THR A 1 486 ? 11.571 24.730 -8.743 1.00 92.62 486 THR A CA 1
ATOM 3911 C C . THR A 1 486 ? 11.625 23.276 -9.205 1.00 92.62 486 THR A C 1
ATOM 3913 O O . THR A 1 486 ? 12.578 22.563 -8.899 1.00 92.62 486 THR A O 1
ATOM 3916 N N . CYS A 1 487 ? 10.605 22.835 -9.942 1.00 93.94 487 CYS A N 1
ATOM 3917 C CA . CYS A 1 487 ? 10.541 21.493 -10.513 1.00 93.94 487 CYS A CA 1
ATOM 3918 C C . CYS A 1 487 ? 10.286 21.601 -12.020 1.00 93.94 487 CYS A C 1
ATOM 3920 O O . CYS A 1 487 ? 9.159 21.868 -12.431 1.00 93.94 487 CYS A O 1
ATOM 3922 N N . ASP A 1 488 ? 11.314 21.373 -12.841 1.00 88.12 488 ASP A N 1
ATOM 3923 C CA . ASP A 1 488 ? 11.205 21.447 -14.301 1.00 88.12 488 ASP A CA 1
ATOM 3924 C C . ASP A 1 488 ? 11.815 20.209 -14.974 1.00 88.12 488 ASP A C 1
ATOM 3926 O O . ASP A 1 488 ? 12.973 19.852 -14.755 1.00 88.12 488 ASP A O 1
ATOM 3930 N N . ILE A 1 489 ? 11.028 19.571 -15.841 1.00 87.19 489 ILE A N 1
ATOM 3931 C CA . ILE A 1 489 ? 11.453 18.432 -16.660 1.00 87.19 489 ILE A CA 1
ATOM 3932 C C . ILE A 1 489 ? 12.539 18.803 -17.679 1.00 87.19 489 ILE A C 1
ATOM 3934 O O . ILE A 1 489 ? 13.289 17.934 -18.119 1.00 87.19 489 ILE A O 1
ATOM 3938 N N . GLN A 1 490 ? 12.635 20.072 -18.079 1.00 87.81 490 GLN A N 1
ATOM 3939 C CA . GLN A 1 490 ? 13.669 20.537 -19.005 1.00 87.81 490 GLN A CA 1
ATOM 3940 C C . GLN A 1 490 ? 15.018 20.751 -18.307 1.00 87.81 490 GLN A C 1
ATOM 3942 O O . GLN A 1 490 ? 16.051 20.791 -18.974 1.00 87.81 490 GLN A O 1
ATOM 3947 N N . GLN A 1 491 ? 15.020 20.838 -16.973 1.00 89.31 491 GLN A N 1
ATOM 3948 C CA . GLN A 1 491 ? 16.191 21.122 -16.144 1.00 89.31 491 GLN A CA 1
ATOM 3949 C C . GLN A 1 491 ? 16.390 20.035 -15.081 1.00 89.31 491 GLN A C 1
ATOM 3951 O O . GLN A 1 491 ? 16.478 20.307 -13.886 1.00 89.31 491 GLN A O 1
ATOM 3956 N N . LEU A 1 492 ? 16.454 18.773 -15.516 1.00 93.81 492 LEU A N 1
ATOM 3957 C CA . LEU A 1 492 ? 16.728 17.659 -14.608 1.00 93.81 492 LEU A CA 1
ATOM 3958 C C . LEU A 1 492 ? 18.142 17.759 -14.027 1.00 93.81 492 LEU A C 1
ATOM 3960 O O . LEU A 1 492 ? 19.125 17.933 -14.753 1.00 93.81 492 LEU A O 1
ATOM 3964 N N . ASN A 1 493 ? 18.245 17.551 -12.717 1.00 92.62 493 ASN A N 1
ATOM 3965 C CA . ASN A 1 493 ? 19.512 17.486 -12.003 1.00 92.62 493 ASN A CA 1
ATOM 3966 C C . ASN A 1 493 ? 20.376 16.319 -12.515 1.00 92.62 493 ASN A C 1
ATOM 3968 O O . ASN A 1 493 ? 19.906 15.397 -13.183 1.00 92.62 493 ASN A O 1
ATOM 3972 N N . SER A 1 494 ? 21.666 16.324 -12.184 1.00 92.56 494 SER A N 1
ATOM 3973 C CA . SER A 1 494 ? 22.509 15.124 -12.243 1.00 92.56 494 SER A CA 1
ATOM 3974 C C . SER A 1 494 ? 22.626 14.579 -10.827 1.00 92.56 494 SER A C 1
ATOM 3976 O O . SER A 1 494 ? 23.379 15.136 -10.032 1.00 92.56 494 SER A O 1
ATOM 3978 N N . PHE A 1 495 ? 21.878 13.520 -10.494 1.00 88.81 495 PHE A N 1
ATOM 3979 C CA . PHE A 1 495 ? 21.854 13.003 -9.122 1.00 88.81 495 PHE A CA 1
ATOM 3980 C C . PHE A 1 495 ? 23.226 12.465 -8.713 1.00 88.81 495 PHE A C 1
ATOM 3982 O O . PHE A 1 495 ? 23.737 12.799 -7.651 1.00 88.81 495 PHE A O 1
ATOM 3989 N N . ASN A 1 496 ? 23.812 11.632 -9.573 1.00 90.56 496 ASN A N 1
ATOM 3990 C CA . ASN A 1 496 ? 25.177 11.125 -9.482 1.00 90.56 496 ASN A CA 1
ATOM 3991 C C . ASN A 1 496 ? 25.605 10.596 -10.854 1.00 90.56 496 ASN A C 1
ATOM 3993 O O . ASN A 1 496 ? 24.775 10.108 -11.623 1.00 90.56 496 ASN A O 1
ATOM 3997 N N . THR A 1 497 ? 26.905 10.617 -11.138 1.00 93.81 497 THR A N 1
ATOM 3998 C CA . THR A 1 497 ? 27.433 10.066 -12.391 1.00 93.81 497 THR A CA 1
ATOM 3999 C C . THR A 1 497 ? 27.352 8.533 -12.377 1.00 93.81 497 THR A C 1
ATOM 4001 O O . THR A 1 497 ? 27.936 7.899 -11.491 1.00 93.81 497 THR A O 1
ATOM 4004 N N . PRO A 1 498 ? 26.642 7.895 -13.326 1.00 95.19 498 PRO A N 1
ATOM 4005 C CA . PRO A 1 498 ? 26.611 6.441 -13.424 1.00 95.19 498 PRO A CA 1
ATOM 4006 C C . PRO A 1 498 ? 27.972 5.894 -13.876 1.00 95.19 498 PRO A C 1
ATOM 4008 O O . PRO A 1 498 ? 28.697 6.531 -14.632 1.00 95.19 498 PRO A O 1
ATOM 4011 N N . THR A 1 499 ? 28.292 4.667 -13.468 1.00 95.94 499 THR A N 1
ATOM 4012 C CA . THR A 1 499 ? 29.475 3.922 -13.936 1.00 95.94 499 THR A CA 1
ATOM 4013 C C . THR A 1 499 ? 29.039 2.598 -14.544 1.00 95.94 499 THR A C 1
ATOM 4015 O O . THR A 1 499 ? 27.894 2.174 -14.362 1.00 95.94 499 THR A O 1
ATOM 4018 N N . ALA A 1 500 ? 29.939 1.859 -15.193 1.00 92.69 500 ALA A N 1
ATOM 4019 C CA . ALA A 1 500 ? 29.583 0.543 -15.722 1.00 92.69 500 ALA A CA 1
ATOM 4020 C C . ALA A 1 500 ? 28.950 -0.382 -14.670 1.00 92.69 500 ALA A C 1
ATOM 4022 O O . ALA A 1 500 ? 27.981 -1.100 -14.935 1.00 92.69 500 ALA A O 1
ATOM 4023 N N . ASN A 1 501 ? 29.438 -0.286 -13.435 1.00 91.31 501 ASN A N 1
ATOM 4024 C CA . ASN A 1 501 ? 28.999 -1.102 -12.317 1.00 91.31 501 ASN A CA 1
ATOM 4025 C C . ASN A 1 501 ? 28.004 -0.393 -11.396 1.00 91.31 501 ASN A C 1
ATOM 4027 O O . ASN A 1 501 ? 27.607 -1.003 -10.413 1.00 91.31 501 ASN A O 1
ATOM 4031 N N . GLN A 1 502 ? 27.558 0.834 -11.665 1.00 91.31 502 GLN A N 1
ATOM 4032 C CA . GLN A 1 502 ? 26.678 1.571 -10.753 1.00 91.31 502 GLN A CA 1
ATOM 4033 C C . GLN A 1 502 ? 25.678 2.449 -11.504 1.00 91.31 502 GLN A C 1
ATOM 4035 O O . GLN A 1 502 ? 26.016 3.132 -12.464 1.00 91.31 502 GLN A O 1
ATOM 4040 N N . TRP A 1 503 ? 24.426 2.410 -11.061 1.00 93.44 503 TRP A N 1
ATOM 4041 C CA . TRP A 1 503 ? 23.339 3.242 -11.563 1.00 93.44 503 TRP A CA 1
ATOM 4042 C C . TRP A 1 503 ? 22.422 3.601 -10.403 1.00 93.44 503 TRP A C 1
ATOM 4044 O O . TRP A 1 503 ? 22.394 2.905 -9.385 1.00 93.44 503 TRP A O 1
ATOM 4054 N N . TYR A 1 504 ? 21.653 4.663 -10.595 1.00 92.50 504 TYR A N 1
ATOM 4055 C CA . TYR A 1 504 ? 20.711 5.176 -9.615 1.00 92.50 504 TYR A CA 1
ATOM 4056 C C . TYR A 1 504 ? 19.325 5.185 -10.242 1.00 92.50 504 TYR A C 1
ATOM 4058 O O . TYR A 1 504 ? 19.168 5.556 -11.400 1.00 92.50 504 TYR A O 1
ATOM 4066 N N . GLU A 1 505 ? 18.323 4.736 -9.496 1.00 93.06 505 GLU A N 1
ATOM 4067 C CA . GLU A 1 505 ? 16.938 4.697 -9.964 1.00 93.06 505 GLU A CA 1
ATOM 4068 C C . GLU A 1 505 ? 16.305 6.079 -9.808 1.00 93.06 505 GLU A C 1
ATOM 4070 O O . GLU A 1 505 ? 15.512 6.320 -8.901 1.00 93.06 505 GLU A O 1
ATOM 4075 N N . VAL A 1 506 ? 16.744 7.002 -10.661 1.00 95.00 506 VAL A N 1
ATOM 4076 C CA . VAL A 1 506 ? 16.337 8.405 -10.670 1.00 95.00 506 VAL A CA 1
ATOM 4077 C C . VAL A 1 506 ? 16.088 8.831 -12.110 1.00 95.00 506 VAL A C 1
ATOM 4079 O O . VAL A 1 506 ? 16.859 8.485 -13.004 1.00 95.00 506 VAL A O 1
ATOM 4082 N N . ILE A 1 507 ? 15.011 9.577 -12.344 1.00 96.44 507 ILE A N 1
ATOM 4083 C CA . ILE A 1 507 ? 14.777 10.259 -13.620 1.00 96.44 507 ILE A CA 1
ATOM 4084 C C . ILE A 1 507 ? 15.565 11.570 -13.598 1.00 96.44 507 ILE A C 1
ATOM 4086 O O . ILE A 1 507 ? 15.032 12.633 -13.316 1.00 96.44 507 ILE A O 1
ATOM 4090 N N . ASP A 1 508 ? 16.870 11.460 -13.818 1.00 96.06 508 ASP A N 1
ATOM 4091 C CA . ASP A 1 508 ? 17.815 12.572 -13.860 1.00 96.06 508 ASP A CA 1
ATOM 4092 C C . ASP A 1 508 ? 18.346 12.782 -15.292 1.00 96.06 508 ASP A C 1
ATOM 4094 O O . ASP A 1 508 ? 17.897 12.136 -16.246 1.00 96.06 508 ASP A O 1
ATOM 4098 N N . SER A 1 509 ? 19.338 13.657 -15.463 1.00 95.81 509 SER A N 1
ATOM 4099 C CA . SER A 1 509 ? 19.970 13.915 -16.768 1.00 95.81 509 SER A CA 1
ATOM 4100 C C . SER A 1 509 ? 20.626 12.679 -17.420 1.00 95.81 509 SER A C 1
ATOM 4102 O O . SER A 1 509 ? 20.849 12.667 -18.642 1.00 95.81 509 SER A O 1
ATOM 4104 N N . HIS A 1 510 ? 20.862 11.598 -16.664 1.00 97.25 510 HIS A N 1
ATOM 4105 C CA . HIS A 1 510 ? 21.397 10.322 -17.152 1.00 97.25 510 HIS A CA 1
ATOM 4106 C C . HIS A 1 510 ? 20.316 9.284 -17.474 1.00 97.25 510 HIS A C 1
ATOM 4108 O O . HIS A 1 510 ? 20.630 8.237 -18.045 1.00 97.25 510 HIS A O 1
ATOM 4114 N N . CYS A 1 511 ? 19.051 9.539 -17.144 1.00 97.81 511 CYS A N 1
ATOM 4115 C CA . CYS A 1 511 ? 17.927 8.660 -17.458 1.00 97.81 511 CYS A CA 1
ATOM 4116 C C . CYS A 1 511 ? 17.373 8.925 -18.863 1.00 97.81 511 CYS A C 1
ATOM 4118 O O . CYS A 1 511 ? 17.386 10.054 -19.350 1.00 97.81 511 CYS A O 1
ATOM 4120 N N . ARG A 1 512 ? 16.864 7.890 -19.536 1.00 97.44 512 ARG A N 1
ATOM 4121 C CA . ARG A 1 512 ? 16.075 8.050 -20.766 1.00 97.44 512 ARG A CA 1
ATOM 4122 C C . ARG A 1 512 ? 14.762 7.303 -20.642 1.00 97.44 512 ARG A C 1
ATOM 4124 O O . ARG A 1 512 ? 14.760 6.143 -20.229 1.00 97.44 512 ARG A O 1
ATOM 4131 N N . ILE A 1 513 ? 13.678 7.955 -21.053 1.00 97.56 513 ILE A N 1
ATOM 4132 C CA . ILE A 1 513 ? 12.370 7.317 -21.213 1.00 97.56 513 ILE A CA 1
ATOM 4133 C C . ILE A 1 513 ? 11.989 7.410 -22.681 1.00 97.56 513 ILE A C 1
ATOM 4135 O O . ILE A 1 513 ? 11.961 8.496 -23.267 1.00 97.56 513 ILE A O 1
ATOM 4139 N N . LEU A 1 514 ? 11.733 6.255 -23.278 1.00 95.81 514 LEU A N 1
ATOM 4140 C CA . LEU A 1 514 ? 11.483 6.115 -24.701 1.00 95.81 514 LEU A CA 1
ATOM 4141 C C . LEU A 1 514 ? 10.192 5.355 -24.938 1.00 95.81 514 LEU A C 1
ATOM 4143 O O . LEU A 1 514 ? 9.881 4.411 -24.218 1.00 95.81 514 LEU A O 1
ATOM 4147 N N . LEU A 1 515 ? 9.514 5.715 -26.014 1.00 95.56 515 LEU A N 1
ATOM 4148 C CA . LEU A 1 515 ? 8.457 4.918 -26.605 1.00 95.56 515 LEU A CA 1
ATOM 4149 C C . LEU A 1 515 ? 8.997 4.322 -27.903 1.00 95.56 515 LEU A C 1
ATOM 4151 O O . LEU A 1 515 ? 9.494 5.064 -28.752 1.00 95.56 515 LEU A O 1
ATOM 4155 N N . CYS A 1 516 ? 8.927 3.002 -28.060 1.00 93.69 516 CYS A N 1
ATOM 4156 C CA . CYS A 1 516 ? 9.427 2.310 -29.241 1.00 93.69 516 CYS A CA 1
ATOM 4157 C C . CYS A 1 516 ? 8.435 1.296 -29.819 1.00 93.69 516 CYS A C 1
ATOM 4159 O O . CYS A 1 516 ? 7.580 0.740 -29.130 1.00 93.69 516 CYS A O 1
ATOM 4161 N N . THR A 1 517 ? 8.580 1.043 -31.118 1.00 92.56 517 THR A N 1
ATOM 4162 C CA . THR A 1 517 ? 7.882 -0.021 -31.851 1.00 92.56 517 THR A CA 1
ATOM 4163 C C . THR A 1 517 ? 8.902 -0.847 -32.613 1.00 92.56 517 THR A C 1
ATOM 4165 O O . THR A 1 517 ? 9.881 -0.308 -33.129 1.00 92.56 517 THR A O 1
ATOM 4168 N N . GLY A 1 518 ? 8.676 -2.150 -32.720 1.00 89.75 518 GLY A N 1
ATOM 4169 C CA . GLY A 1 518 ? 9.570 -3.037 -33.452 1.00 89.75 518 GLY A CA 1
ATOM 4170 C C . GLY A 1 518 ? 8.997 -4.440 -33.563 1.00 89.75 518 GLY A C 1
ATOM 4171 O O . GLY A 1 518 ? 8.055 -4.800 -32.859 1.00 89.75 518 GLY A O 1
ATOM 4172 N N . SER A 1 519 ? 9.557 -5.222 -34.478 1.00 85.56 519 SER A N 1
ATOM 4173 C CA . SER A 1 519 ? 9.185 -6.624 -34.663 1.00 85.56 519 SER A CA 1
ATOM 4174 C C . SER A 1 519 ? 10.049 -7.501 -33.763 1.00 85.56 519 SER A C 1
ATOM 4176 O O . SER A 1 519 ? 11.265 -7.335 -33.728 1.00 85.56 519 SER A O 1
ATOM 4178 N N . SER A 1 520 ? 9.436 -8.441 -33.044 1.00 82.31 520 SER A N 1
ATOM 4179 C CA . SER A 1 520 ? 10.176 -9.414 -32.241 1.00 82.31 520 SER A CA 1
ATOM 4180 C C . SER A 1 520 ? 10.227 -10.771 -32.944 1.00 82.31 520 SER A C 1
ATOM 4182 O O . SER A 1 520 ? 9.179 -11.264 -33.355 1.00 82.31 520 SER A O 1
ATOM 4184 N N . PRO A 1 521 ? 11.402 -11.412 -33.056 1.00 73.12 521 PRO A N 1
ATOM 4185 C CA . PRO A 1 521 ? 11.527 -12.743 -33.653 1.00 73.12 521 PRO A CA 1
ATOM 4186 C C . PRO A 1 521 ? 11.101 -13.880 -32.706 1.00 73.12 521 PRO A C 1
ATOM 4188 O O . PRO A 1 521 ? 11.221 -15.050 -33.052 1.00 73.12 521 PRO A O 1
ATOM 4191 N N . ASN A 1 522 ? 10.679 -13.574 -31.477 1.00 79.56 522 ASN A N 1
ATOM 4192 C CA . ASN A 1 522 ? 10.362 -14.559 -30.445 1.00 79.56 522 ASN A CA 1
ATOM 4193 C C . ASN A 1 522 ? 9.122 -14.137 -29.640 1.00 79.56 522 ASN A C 1
ATOM 4195 O O . ASN A 1 522 ? 8.614 -13.032 -29.793 1.00 79.56 522 ASN A O 1
ATOM 4199 N N . HIS A 1 523 ? 8.660 -14.997 -28.727 1.00 84.25 523 HIS A N 1
ATOM 4200 C CA . HIS A 1 523 ? 7.496 -14.734 -27.863 1.00 84.25 523 HIS A CA 1
ATOM 4201 C C . HIS A 1 523 ? 7.692 -13.602 -26.831 1.00 84.25 523 HIS A C 1
ATOM 4203 O O . HIS A 1 523 ? 6.857 -13.441 -25.943 1.00 84.25 523 HIS A O 1
ATOM 4209 N N . LYS A 1 524 ? 8.803 -12.852 -26.880 1.00 91.50 524 LYS A N 1
ATOM 4210 C CA . LYS A 1 524 ? 9.035 -11.697 -26.004 1.00 91.50 524 LYS A CA 1
ATOM 4211 C C . LYS A 1 524 ? 8.647 -10.410 -26.731 1.00 91.50 524 LYS A C 1
ATOM 4213 O O . LYS A 1 524 ? 8.930 -10.298 -27.922 1.00 91.50 524 LYS A O 1
ATOM 4218 N N . PRO A 1 525 ? 8.138 -9.399 -26.013 1.00 93.56 525 PRO A N 1
ATOM 4219 C CA . PRO A 1 525 ? 7.995 -8.051 -26.549 1.00 93.56 525 PRO A CA 1
ATOM 4220 C C . PRO A 1 525 ? 9.319 -7.517 -27.105 1.00 93.56 525 PRO A C 1
ATOM 4222 O O . PRO A 1 525 ? 10.389 -7.807 -26.562 1.00 93.56 525 PRO A O 1
ATOM 4225 N N . PHE A 1 526 ? 9.252 -6.752 -28.198 1.00 95.06 526 PHE A N 1
ATOM 4226 C CA . PHE A 1 526 ? 10.425 -6.276 -28.947 1.00 95.06 526 PHE A CA 1
ATOM 4227 C C . PHE A 1 526 ? 11.552 -5.697 -28.070 1.00 95.06 526 PHE A C 1
ATOM 4229 O O . PHE A 1 526 ? 12.670 -6.205 -28.132 1.00 95.06 526 PHE A O 1
ATOM 4236 N N . ALA A 1 527 ? 11.290 -4.717 -27.199 1.00 96.31 527 ALA A N 1
ATOM 4237 C CA . ALA A 1 527 ? 12.338 -4.115 -26.370 1.00 96.31 527 ALA A CA 1
ATOM 4238 C C . ALA A 1 527 ? 12.965 -5.139 -25.408 1.00 96.31 527 ALA A C 1
ATOM 4240 O O . ALA A 1 527 ? 14.179 -5.156 -25.194 1.00 96.31 527 ALA A O 1
ATOM 4241 N N . LEU A 1 528 ? 12.152 -6.058 -24.876 1.00 95.50 528 LEU A N 1
ATOM 4242 C CA . LEU A 1 528 ? 12.633 -7.148 -24.030 1.00 95.50 528 LEU A CA 1
ATOM 4243 C C . LEU A 1 528 ? 13.458 -8.178 -24.818 1.00 95.50 528 LEU A C 1
ATOM 4245 O O . LEU A 1 528 ? 14.366 -8.804 -24.265 1.00 95.50 528 LEU A O 1
ATOM 4249 N N . SER A 1 529 ? 13.136 -8.380 -26.092 1.00 95.25 529 SER A N 1
ATOM 4250 C CA . SER A 1 529 ? 13.892 -9.229 -27.010 1.00 95.25 529 SER A CA 1
ATOM 4251 C C . SER A 1 529 ? 15.270 -8.627 -27.296 1.00 95.25 529 SER A C 1
ATOM 4253 O O . SER A 1 529 ? 16.274 -9.323 -27.134 1.00 95.25 529 SER A O 1
ATOM 4255 N N . VAL A 1 530 ? 15.335 -7.315 -27.569 1.00 96.19 530 VAL A N 1
ATOM 4256 C CA . VAL A 1 530 ? 16.597 -6.566 -27.715 1.00 96.19 530 VAL A CA 1
ATOM 4257 C C . VAL A 1 530 ? 17.434 -6.669 -26.440 1.00 96.19 530 VAL A C 1
ATOM 4259 O O . VAL A 1 530 ? 18.601 -7.048 -26.517 1.00 96.19 530 VAL A O 1
ATOM 4262 N N . LEU A 1 531 ? 16.841 -6.427 -25.263 1.00 96.31 531 LEU A N 1
ATOM 4263 C CA . LEU A 1 531 ? 17.529 -6.506 -23.965 1.00 96.31 531 LEU A CA 1
ATOM 4264 C C . LEU A 1 531 ? 18.164 -7.883 -23.709 1.00 96.31 531 LEU A C 1
ATOM 4266 O O . LEU A 1 531 ? 19.204 -7.985 -23.066 1.00 96.31 531 LEU A O 1
ATOM 4270 N N . HIS A 1 532 ? 17.531 -8.949 -24.202 1.00 94.50 532 HIS A N 1
ATOM 4271 C CA . HIS A 1 532 ? 17.978 -10.331 -24.028 1.00 94.50 532 HIS A CA 1
ATOM 4272 C C . HIS A 1 532 ? 18.775 -10.887 -25.219 1.00 94.50 532 HIS A C 1
ATOM 4274 O O . HIS A 1 532 ? 19.041 -12.097 -25.256 1.00 94.50 532 HIS A O 1
ATOM 4280 N N . SER A 1 533 ? 19.128 -10.042 -26.187 1.00 94.50 533 SER A N 1
ATOM 4281 C CA . SER A 1 533 ? 19.896 -10.431 -27.369 1.00 94.50 533 SER A CA 1
ATOM 4282 C C . SER A 1 533 ? 21.334 -10.825 -27.010 1.00 94.50 533 SER A C 1
ATOM 4284 O O . SER A 1 533 ? 21.882 -10.410 -25.988 1.00 94.50 533 SER A O 1
ATOM 4286 N N . ASN A 1 534 ? 21.958 -11.656 -27.849 1.00 94.25 534 ASN A N 1
ATOM 4287 C CA . ASN A 1 534 ? 23.310 -12.165 -27.598 1.00 94.25 534 ASN A CA 1
ATOM 4288 C C . ASN A 1 534 ? 24.387 -11.072 -27.416 1.00 94.25 534 ASN A C 1
ATOM 4290 O O . ASN A 1 534 ? 25.213 -11.255 -26.525 1.00 94.25 534 ASN A O 1
ATOM 4294 N N . PRO A 1 535 ? 24.370 -9.932 -28.140 1.00 94.94 535 PRO A N 1
ATOM 4295 C CA . PRO A 1 535 ? 25.354 -8.861 -27.939 1.00 94.94 535 PRO A CA 1
ATOM 4296 C C . PRO A 1 535 ? 25.336 -8.205 -26.550 1.00 94.94 535 PRO A C 1
ATOM 4298 O O . PRO A 1 535 ? 26.297 -7.534 -26.187 1.00 94.94 535 PRO A O 1
ATOM 4301 N N . LEU A 1 536 ? 24.250 -8.371 -25.786 1.00 95.75 536 LEU A N 1
ATOM 4302 C CA . LEU A 1 536 ? 24.093 -7.828 -24.431 1.00 95.75 536 LEU A CA 1
ATOM 4303 C C . LEU A 1 536 ? 24.263 -8.893 -23.338 1.00 95.75 536 LEU A C 1
ATOM 4305 O O . LEU A 1 536 ? 24.031 -8.620 -22.159 1.00 95.75 536 LEU A O 1
ATOM 4309 N N . LYS A 1 537 ? 24.633 -10.123 -23.709 1.00 95.19 537 LYS A N 1
ATOM 4310 C CA . LYS A 1 537 ? 24.913 -11.202 -22.759 1.00 95.19 537 LYS A CA 1
ATOM 4311 C C . LYS A 1 537 ? 26.384 -11.211 -22.362 1.00 95.19 537 LYS A C 1
ATOM 4313 O O . LYS A 1 537 ? 27.263 -10.968 -23.180 1.00 95.19 537 LYS A O 1
ATOM 4318 N N . VAL A 1 538 ? 26.646 -11.598 -21.118 1.00 91.94 538 VAL A N 1
ATOM 4319 C CA . VAL A 1 538 ? 27.998 -11.804 -20.585 1.00 91.94 538 VAL A CA 1
ATOM 4320 C C . VAL A 1 538 ? 28.179 -13.295 -20.326 1.00 91.94 538 VAL A C 1
ATOM 4322 O O . VAL A 1 538 ? 27.418 -13.890 -19.562 1.00 91.94 538 VAL A O 1
ATOM 4325 N N . GLY A 1 539 ? 29.140 -13.926 -21.008 1.00 89.88 539 GLY A N 1
ATOM 4326 C CA . GLY A 1 539 ? 29.378 -15.373 -20.898 1.00 89.88 539 GLY A CA 1
ATOM 4327 C C . GLY A 1 539 ? 28.140 -16.218 -21.229 1.00 89.88 539 GLY A C 1
ATOM 4328 O O . GLY A 1 539 ? 27.839 -17.173 -20.521 1.00 89.88 539 GLY A O 1
ATOM 4329 N N . GLY A 1 540 ? 27.349 -15.802 -22.227 1.00 90.00 540 GLY A N 1
ATOM 4330 C CA . GLY A 1 540 ? 26.103 -16.476 -22.620 1.00 90.00 540 GLY A CA 1
ATOM 4331 C C . GLY A 1 540 ? 24.909 -16.266 -21.673 1.00 90.00 540 GLY A C 1
ATOM 4332 O O . GLY A 1 540 ? 23.802 -16.706 -21.988 1.00 90.00 540 GLY A O 1
ATOM 4333 N N . ASN A 1 541 ? 25.091 -15.551 -20.560 1.00 91.56 541 ASN A N 1
ATOM 4334 C CA . ASN A 1 541 ? 24.056 -15.267 -19.566 1.00 91.56 541 ASN A CA 1
ATOM 4335 C C . ASN A 1 541 ? 23.555 -13.819 -19.652 1.00 91.56 541 ASN A C 1
ATOM 4337 O O . ASN A 1 541 ? 24.234 -12.939 -20.181 1.00 91.56 541 ASN A O 1
ATOM 4341 N N . TYR A 1 542 ? 22.358 -13.554 -19.122 1.00 92.56 542 TYR A N 1
ATOM 4342 C CA . TYR A 1 542 ? 21.838 -12.187 -19.022 1.00 92.56 542 TYR A CA 1
ATOM 4343 C C . TYR A 1 542 ? 22.744 -11.327 -18.142 1.00 92.56 542 TYR A C 1
ATOM 4345 O O . TYR A 1 542 ? 23.061 -11.726 -17.023 1.00 92.56 542 TYR A O 1
ATOM 4353 N N . ASP A 1 543 ? 23.121 -10.144 -18.632 1.00 94.06 543 ASP A N 1
ATOM 4354 C CA . ASP A 1 543 ? 23.981 -9.228 -17.887 1.00 94.06 543 ASP A CA 1
ATOM 4355 C C . ASP A 1 543 ? 23.259 -8.710 -16.626 1.00 94.06 543 ASP A C 1
ATOM 4357 O O . ASP A 1 543 ? 22.239 -8.017 -16.747 1.00 94.06 543 ASP A O 1
ATOM 4361 N N . PRO A 1 544 ? 23.769 -8.972 -15.405 1.00 91.88 544 PRO A N 1
ATOM 4362 C CA . PRO A 1 544 ? 23.207 -8.428 -14.168 1.00 91.88 544 PRO A CA 1
ATOM 4363 C C . PRO A 1 544 ? 23.161 -6.893 -14.134 1.00 91.88 544 PRO A C 1
ATOM 4365 O O . PRO A 1 544 ? 22.343 -6.315 -13.418 1.00 91.88 544 PRO A O 1
ATOM 4368 N N . LYS A 1 545 ? 24.004 -6.213 -14.922 1.00 94.56 545 LYS A N 1
ATOM 4369 C CA . LYS A 1 545 ? 24.049 -4.748 -15.057 1.00 94.56 545 LYS A CA 1
ATOM 4370 C C . LYS A 1 545 ? 22.935 -4.188 -15.943 1.00 94.56 545 LYS A C 1
ATOM 4372 O O . LYS A 1 545 ? 22.749 -2.976 -15.976 1.00 94.56 545 LYS A O 1
ATOM 4377 N N . LEU A 1 546 ? 22.187 -5.055 -16.626 1.00 95.31 546 LEU A N 1
ATOM 4378 C CA . LEU A 1 546 ? 20.999 -4.725 -17.417 1.00 95.31 546 LEU A CA 1
ATOM 4379 C C . LEU A 1 546 ? 19.740 -5.384 -16.843 1.00 95.31 546 LEU A C 1
ATOM 4381 O O . LEU A 1 546 ? 18.680 -4.766 -16.778 1.00 95.31 546 LEU A O 1
ATOM 4385 N N . CYS A 1 547 ? 19.846 -6.625 -16.372 1.00 92.94 547 CYS A N 1
ATOM 4386 C CA . CYS A 1 547 ? 18.719 -7.436 -15.913 1.00 92.94 547 CYS A CA 1
ATOM 4387 C C . CYS A 1 547 ? 18.548 -7.480 -14.387 1.00 92.94 547 CYS A C 1
ATOM 4389 O O . CYS A 1 547 ? 17.521 -7.969 -13.915 1.00 92.94 547 CYS A O 1
ATOM 4391 N N . GLY A 1 548 ? 19.490 -6.916 -13.627 1.00 89.88 548 GLY A N 1
ATOM 4392 C CA . GLY A 1 548 ? 19.523 -7.001 -12.168 1.00 89.88 548 GLY A CA 1
ATOM 4393 C C . GLY A 1 548 ? 19.996 -8.367 -11.659 1.00 89.88 548 GLY A C 1
ATOM 4394 O O . GLY A 1 548 ? 20.151 -9.320 -12.421 1.00 89.88 548 GLY A O 1
ATOM 4395 N N . THR A 1 549 ? 20.209 -8.468 -10.348 1.00 83.88 549 THR A N 1
ATOM 4396 C CA . THR A 1 549 ? 20.488 -9.732 -9.653 1.00 83.88 549 THR A CA 1
ATOM 4397 C C . THR A 1 549 ? 19.698 -9.822 -8.352 1.00 83.88 549 THR A C 1
ATOM 4399 O O . THR A 1 549 ? 19.505 -8.834 -7.643 1.00 83.88 549 THR A O 1
ATOM 4402 N N . VAL A 1 550 ? 19.246 -11.035 -8.043 1.00 72.94 550 VAL A N 1
ATOM 4403 C CA . VAL A 1 550 ? 18.559 -11.391 -6.791 1.00 72.94 550 VAL A CA 1
ATOM 4404 C C . VAL A 1 550 ? 19.389 -12.347 -5.928 1.00 72.94 550 VAL A C 1
ATOM 4406 O O . VAL A 1 550 ? 18.936 -12.752 -4.864 1.00 72.94 550 VAL A O 1
ATOM 4409 N N . ARG A 1 551 ? 20.583 -12.747 -6.391 1.00 66.69 551 ARG A N 1
ATOM 4410 C CA . ARG A 1 551 ? 21.514 -13.620 -5.661 1.00 66.69 551 ARG A CA 1
ATOM 4411 C C . ARG A 1 551 ? 22.744 -12.812 -5.251 1.00 66.69 551 ARG A C 1
ATOM 4413 O O . ARG A 1 551 ? 23.288 -12.079 -6.076 1.00 66.69 551 ARG A O 1
ATOM 4420 N N . GLY A 1 552 ? 23.184 -12.970 -4.003 1.00 74.75 552 GLY A N 1
ATOM 4421 C CA . GLY A 1 552 ? 24.264 -12.166 -3.425 1.00 74.75 552 GLY A CA 1
ATOM 4422 C C . GLY A 1 552 ? 23.790 -10.749 -3.096 1.00 74.75 552 GLY A C 1
ATOM 4423 O O . GLY A 1 552 ? 22.715 -10.578 -2.524 1.00 74.75 552 GLY A O 1
ATOM 4424 N N . GLN A 1 553 ? 24.570 -9.734 -3.475 1.00 75.56 553 GLN A N 1
ATOM 4425 C CA . GLN A 1 553 ? 24.168 -8.336 -3.324 1.00 75.56 553 GLN A CA 1
ATOM 4426 C C . GLN A 1 553 ? 23.005 -8.027 -4.276 1.00 75.56 553 GLN A C 1
ATOM 4428 O O . GLN A 1 553 ? 23.196 -7.906 -5.487 1.00 75.56 553 GLN A O 1
ATOM 4433 N N . VAL A 1 554 ? 21.791 -7.928 -3.726 1.00 76.69 554 VAL A N 1
ATOM 4434 C CA . VAL A 1 554 ? 20.575 -7.639 -4.496 1.00 76.69 554 VAL A CA 1
ATOM 4435 C C . VAL A 1 554 ? 20.742 -6.318 -5.231 1.00 76.69 554 VAL A C 1
ATOM 4437 O O . VAL A 1 554 ? 21.029 -5.286 -4.624 1.00 76.69 554 VAL A O 1
ATOM 4440 N N . LYS A 1 555 ? 20.528 -6.348 -6.548 1.00 83.25 555 LYS A N 1
ATOM 4441 C CA . LYS A 1 555 ? 20.641 -5.164 -7.391 1.00 83.25 555 LYS A CA 1
ATOM 4442 C C . LYS A 1 555 ? 19.498 -5.082 -8.399 1.00 83.25 555 LYS A C 1
ATOM 4444 O O . LYS A 1 555 ? 19.378 -5.964 -9.252 1.00 83.25 555 LYS A O 1
ATOM 4449 N N . PRO A 1 556 ? 18.652 -4.044 -8.332 1.00 88.06 556 PRO A N 1
ATOM 4450 C CA . PRO A 1 556 ? 17.491 -3.922 -9.205 1.00 88.06 556 PRO A CA 1
ATOM 4451 C C . PRO A 1 556 ? 17.894 -3.589 -10.644 1.00 88.06 556 PRO A C 1
ATOM 4453 O O . PRO A 1 556 ? 18.755 -2.746 -10.856 1.00 88.06 556 PRO A O 1
ATOM 4456 N N . SER A 1 557 ? 17.243 -4.195 -11.642 1.00 93.44 557 SER A N 1
ATOM 4457 C CA . SER A 1 557 ? 17.491 -3.890 -13.064 1.00 93.44 557 SER A CA 1
ATOM 4458 C C . SER A 1 557 ? 17.357 -2.386 -13.364 1.00 93.44 557 SER A C 1
ATOM 4460 O O . SER A 1 557 ? 16.330 -1.812 -13.010 1.00 93.44 557 SER A O 1
ATOM 4462 N N . PRO A 1 558 ? 18.310 -1.751 -14.072 1.00 95.88 558 PRO A N 1
ATOM 4463 C CA . PRO A 1 558 ? 18.201 -0.346 -14.477 1.00 95.88 558 PRO A CA 1
ATOM 4464 C C . PRO A 1 558 ? 17.177 -0.103 -15.589 1.00 95.88 558 PRO A C 1
ATOM 4466 O O . PRO A 1 558 ? 16.936 1.044 -15.949 1.00 95.88 558 PRO A O 1
ATOM 4469 N N . VAL A 1 559 ? 16.627 -1.168 -16.172 1.00 97.69 559 VAL A N 1
ATOM 4470 C CA . VAL A 1 559 ? 15.730 -1.103 -17.320 1.00 97.69 559 VAL A CA 1
ATOM 4471 C C . VAL A 1 559 ? 14.335 -1.513 -16.869 1.00 97.69 559 VAL A C 1
ATOM 4473 O O . VAL A 1 559 ? 14.165 -2.611 -16.337 1.00 97.69 559 VAL A O 1
ATOM 4476 N N . TRP A 1 560 ? 13.345 -0.662 -17.104 1.00 97.69 560 TRP A N 1
ATOM 4477 C CA . TRP A 1 560 ? 11.926 -1.005 -17.017 1.00 97.69 560 TRP A CA 1
ATOM 4478 C C . TRP A 1 560 ? 11.345 -1.051 -18.417 1.00 97.69 560 TRP A C 1
ATOM 4480 O O . TRP A 1 560 ? 11.711 -0.235 -19.261 1.00 97.69 560 TRP A O 1
ATOM 4490 N N . ILE A 1 561 ? 10.476 -2.027 -18.660 1.00 97.19 561 ILE A N 1
ATOM 4491 C CA . ILE A 1 561 ? 9.782 -2.178 -19.935 1.00 97.19 561 ILE A CA 1
ATOM 4492 C C . ILE A 1 561 ? 8.314 -2.445 -19.625 1.00 97.19 561 ILE A C 1
ATOM 4494 O O . ILE A 1 561 ? 8.009 -3.368 -18.867 1.00 97.19 561 ILE A O 1
ATOM 4498 N N . VAL A 1 562 ? 7.440 -1.654 -20.234 1.00 94.88 562 VAL A N 1
ATOM 4499 C CA . VAL A 1 562 ? 5.992 -1.869 -20.269 1.00 94.88 562 VAL A CA 1
ATOM 4500 C C . VAL A 1 562 ? 5.590 -2.081 -21.715 1.00 94.88 562 VAL A C 1
ATOM 4502 O O . VAL A 1 562 ? 6.086 -1.389 -22.604 1.00 94.88 562 VAL A O 1
ATOM 4505 N N . ASP A 1 563 ? 4.714 -3.050 -21.939 1.00 92.00 563 ASP A N 1
ATOM 4506 C CA . ASP A 1 563 ? 4.133 -3.326 -23.245 1.00 92.00 563 ASP A CA 1
ATOM 4507 C C . ASP A 1 563 ? 2.661 -2.925 -23.219 1.00 92.00 563 ASP A C 1
ATOM 4509 O O . ASP A 1 563 ? 1.931 -3.334 -22.320 1.00 92.00 563 ASP A O 1
ATOM 4513 N N . GLN A 1 564 ? 2.270 -2.076 -24.165 1.00 86.94 564 GLN A N 1
ATOM 4514 C CA . GLN A 1 564 ? 0.921 -1.519 -24.313 1.00 86.94 564 GLN A CA 1
ATOM 4515 C C . GLN A 1 564 ? 0.327 -1.948 -25.661 1.00 86.94 564 GLN A C 1
A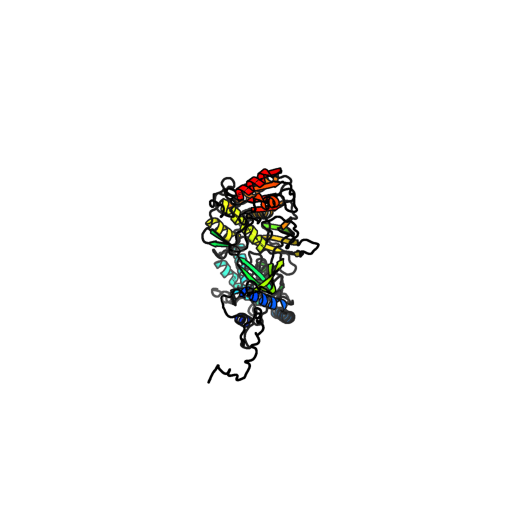TOM 4517 O O . GLN A 1 564 ? -0.398 -1.190 -26.303 1.00 86.94 564 GLN A O 1
ATOM 4522 N N . GLU A 1 565 ? 0.715 -3.144 -26.120 1.00 81.06 565 GLU A N 1
ATOM 4523 C CA . GLU A 1 565 ? 0.349 -3.801 -27.382 1.00 81.06 565 GLU A CA 1
ATOM 4524 C C . GLU A 1 565 ? 0.843 -3.069 -28.639 1.00 81.06 565 GLU A C 1
ATOM 4526 O O . GLU A 1 565 ? 1.629 -3.609 -29.419 1.00 81.06 565 GLU A O 1
ATOM 4531 N N . LYS A 1 566 ? 0.417 -1.816 -28.838 1.00 83.94 566 LYS A N 1
ATOM 4532 C CA . LYS A 1 566 ? 0.763 -0.986 -30.003 1.00 83.94 566 LYS A CA 1
ATOM 4533 C C . LYS A 1 566 ? 2.221 -0.529 -29.976 1.00 83.94 566 LYS A C 1
ATOM 4535 O O . LYS A 1 566 ? 2.839 -0.345 -31.024 1.00 83.94 566 LYS A O 1
ATOM 4540 N N . PHE A 1 567 ? 2.764 -0.295 -28.787 1.00 90.69 567 PHE A N 1
ATOM 4541 C CA . PHE A 1 567 ? 4.136 0.152 -28.571 1.00 90.69 567 PHE A CA 1
ATOM 4542 C C . PHE A 1 567 ? 4.597 -0.167 -27.149 1.00 90.69 567 PHE A C 1
ATOM 4544 O O . PHE A 1 567 ? 3.800 -0.456 -26.260 1.00 90.69 567 PHE A O 1
ATOM 4551 N N . GLN A 1 568 ? 5.909 -0.094 -26.939 1.00 94.38 568 GLN A N 1
ATOM 4552 C CA . GLN A 1 568 ? 6.547 -0.335 -25.651 1.00 94.38 568 GLN A CA 1
ATOM 4553 C C . GLN A 1 568 ? 7.141 0.945 -25.084 1.00 94.38 568 GLN A C 1
ATOM 4555 O O . GLN A 1 568 ? 7.661 1.785 -25.820 1.00 94.38 568 GLN A O 1
ATOM 4560 N N . ILE A 1 569 ? 7.103 1.058 -23.762 1.00 96.56 569 ILE A N 1
ATOM 4561 C CA . ILE A 1 569 ? 7.704 2.148 -23.003 1.00 96.56 569 ILE A CA 1
ATOM 4562 C C . ILE A 1 569 ? 8.904 1.583 -22.263 1.00 96.56 569 ILE A C 1
ATOM 4564 O O . ILE A 1 569 ? 8.799 0.574 -21.565 1.00 96.56 569 ILE A O 1
ATOM 4568 N N . VAL A 1 570 ? 10.057 2.220 -22.443 1.00 97.88 570 VAL A N 1
ATOM 4569 C CA . VAL A 1 570 ? 11.332 1.771 -21.892 1.00 97.88 570 VAL A CA 1
ATOM 4570 C C . VAL A 1 570 ? 11.956 2.893 -21.077 1.00 97.88 570 VAL A C 1
ATOM 4572 O O . VAL A 1 570 ? 12.332 3.928 -21.627 1.00 97.88 570 VAL A O 1
ATOM 4575 N N . THR A 1 571 ? 12.123 2.655 -19.779 1.00 98.44 571 THR A N 1
ATOM 4576 C CA . THR A 1 571 ? 12.886 3.529 -18.876 1.00 98.44 571 THR A CA 1
ATOM 4577 C C . THR A 1 571 ? 14.261 2.917 -18.654 1.00 98.44 571 THR A C 1
ATOM 4579 O O . THR A 1 571 ? 14.363 1.756 -18.258 1.00 98.44 571 THR A O 1
ATOM 4582 N N . ILE A 1 572 ? 15.321 3.684 -18.908 1.00 98.38 572 ILE A N 1
ATOM 4583 C CA . ILE A 1 572 ? 16.715 3.249 -18.775 1.00 98.38 572 ILE A CA 1
ATOM 4584 C C . ILE A 1 572 ? 17.434 4.219 -17.838 1.00 98.38 572 ILE A C 1
ATOM 4586 O O . ILE A 1 572 ? 17.780 5.333 -18.228 1.00 98.38 572 ILE A O 1
ATOM 4590 N N . PHE A 1 573 ? 17.690 3.786 -16.608 1.00 97.75 573 PHE A N 1
ATOM 4591 C CA . PHE A 1 573 ? 18.462 4.558 -15.634 1.00 97.75 573 PHE A CA 1
ATOM 4592 C C . PHE A 1 573 ? 19.952 4.531 -15.961 1.00 97.75 573 PHE A C 1
ATOM 4594 O O . PHE A 1 573 ? 20.480 3.460 -16.231 1.00 97.75 573 PHE A O 1
ATOM 4601 N N . GLY A 1 574 ? 20.661 5.662 -15.906 1.00 97.06 574 GLY A N 1
ATOM 4602 C CA . GLY A 1 574 ? 22.098 5.700 -16.217 1.00 97.06 574 GLY A CA 1
ATOM 4603 C C . GLY A 1 574 ? 22.419 5.295 -17.663 1.00 97.06 574 GLY A C 1
ATOM 4604 O O . GLY A 1 574 ? 23.405 4.597 -17.913 1.00 97.06 574 GLY A O 1
ATOM 4605 N N . ALA A 1 575 ? 21.556 5.681 -18.603 1.00 97.69 575 ALA A N 1
ATOM 4606 C CA . ALA A 1 575 ? 21.619 5.361 -20.028 1.00 97.69 575 ALA A CA 1
ATOM 4607 C C . ALA A 1 575 ? 22.798 6.018 -20.768 1.00 97.69 575 ALA A C 1
ATOM 4609 O O . ALA A 1 575 ? 23.061 5.699 -21.928 1.00 97.69 575 ALA A O 1
ATOM 4610 N N . THR A 1 576 ? 23.503 6.940 -20.117 1.00 96.94 576 THR A N 1
ATOM 4611 C CA . THR A 1 576 ? 24.702 7.614 -20.633 1.00 96.94 576 THR A CA 1
ATOM 4612 C C . THR A 1 576 ? 25.957 6.740 -20.573 1.00 96.94 576 THR A C 1
ATOM 4614 O O . THR A 1 576 ? 26.923 7.044 -21.275 1.00 96.94 576 THR A O 1
ATOM 4617 N N . GLU A 1 577 ? 25.915 5.623 -19.835 1.00 97.81 577 GLU A N 1
ATOM 4618 C CA . GLU A 1 577 ? 27.067 4.760 -19.553 1.00 97.81 577 GLU A CA 1
ATOM 4619 C C . GLU A 1 577 ? 26.841 3.298 -19.981 1.00 97.81 577 GLU A C 1
ATOM 4621 O O . GLU A 1 577 ? 25.718 2.782 -19.934 1.00 97.81 577 GLU A O 1
ATOM 4626 N N . ASN A 1 578 ? 27.896 2.601 -20.416 1.00 96.94 578 ASN A N 1
ATOM 4627 C CA . ASN A 1 578 ? 27.802 1.188 -20.800 1.00 96.94 578 ASN A CA 1
ATOM 4628 C C . ASN A 1 578 ? 27.548 0.300 -19.572 1.00 96.94 578 ASN A C 1
ATOM 4630 O O . ASN A 1 578 ? 27.964 0.652 -18.480 1.00 96.94 578 ASN A O 1
ATOM 4634 N N . PRO A 1 579 ? 26.858 -0.847 -19.694 1.00 97.00 579 PRO A N 1
ATOM 4635 C CA . PRO A 1 579 ? 26.279 -1.437 -20.911 1.00 97.00 579 PRO A CA 1
ATOM 4636 C C . PRO A 1 579 ? 24.923 -0.829 -21.318 1.00 97.00 579 PRO A C 1
ATOM 4638 O O . PRO A 1 579 ? 24.353 -1.171 -22.351 1.00 97.00 579 PRO A O 1
ATOM 4641 N N . ARG A 1 580 ? 24.372 0.095 -20.526 1.00 98.06 580 ARG A N 1
ATOM 4642 C CA . ARG A 1 580 ? 23.022 0.649 -20.732 1.00 98.06 580 ARG A CA 1
ATOM 4643 C C . ARG A 1 580 ? 22.958 1.573 -21.945 1.00 98.06 580 ARG A C 1
ATOM 4645 O O . ARG A 1 580 ? 21.978 1.545 -22.684 1.00 98.06 580 ARG A O 1
ATOM 4652 N N . LYS A 1 581 ? 24.037 2.312 -22.206 1.00 98.31 581 LYS A N 1
ATOM 4653 C CA . LYS A 1 581 ? 24.239 3.084 -23.438 1.00 98.31 581 LYS A CA 1
ATOM 4654 C C . LYS A 1 581 ? 24.210 2.201 -24.686 1.00 98.31 581 LYS A C 1
ATOM 4656 O O . LYS A 1 581 ? 23.602 2.583 -25.682 1.00 98.31 581 LYS A O 1
ATOM 4661 N N . GLN A 1 582 ? 24.828 1.019 -24.634 1.00 98.12 582 GLN A N 1
ATOM 4662 C CA . GLN A 1 582 ? 24.782 0.046 -25.727 1.00 98.12 582 GLN A CA 1
ATOM 4663 C C . GLN A 1 582 ? 23.357 -0.470 -25.953 1.00 98.12 582 GLN A C 1
ATOM 4665 O O . GLN A 1 582 ? 22.893 -0.458 -27.090 1.00 98.12 582 GLN A O 1
ATOM 4670 N N . TYR A 1 583 ? 22.634 -0.838 -24.888 1.00 98.31 583 TYR A N 1
ATOM 4671 C CA . TYR A 1 583 ? 21.223 -1.227 -25.000 1.00 98.31 583 TYR A CA 1
ATOM 4672 C C . TYR A 1 583 ? 20.366 -0.116 -25.630 1.00 98.31 583 TYR A C 1
ATOM 4674 O O . TYR A 1 583 ? 19.606 -0.382 -26.557 1.00 98.31 583 TYR A O 1
ATOM 4682 N N . LEU A 1 584 ? 20.538 1.138 -25.195 1.00 98.19 584 LEU A N 1
ATOM 4683 C CA . LEU A 1 584 ? 19.851 2.298 -25.772 1.00 98.19 584 LEU A CA 1
ATOM 4684 C C . LEU A 1 584 ? 20.138 2.467 -27.274 1.00 98.19 584 LEU A C 1
ATOM 4686 O O . LEU A 1 584 ? 19.220 2.770 -28.034 1.00 98.19 584 LEU A O 1
ATOM 4690 N N . ARG A 1 585 ? 21.395 2.295 -27.703 1.00 97.88 585 ARG A N 1
ATOM 4691 C CA . ARG A 1 585 ? 21.778 2.359 -29.125 1.00 97.88 585 ARG A CA 1
ATOM 4692 C C . ARG A 1 585 ? 21.093 1.258 -29.926 1.00 97.88 585 ARG A C 1
ATOM 4694 O O . ARG A 1 585 ? 20.350 1.567 -30.843 1.00 97.88 585 ARG A O 1
ATOM 4701 N N . MET A 1 586 ? 21.222 0.004 -29.491 1.00 97.00 586 MET A N 1
ATOM 4702 C CA . MET A 1 586 ? 20.584 -1.132 -30.166 1.00 97.00 586 MET A CA 1
ATOM 4703 C C . MET A 1 586 ? 19.067 -0.976 -30.258 1.00 97.00 586 MET A C 1
ATOM 4705 O O . MET A 1 586 ? 18.475 -1.308 -31.280 1.00 97.00 586 MET A O 1
ATOM 4709 N N . LEU A 1 587 ? 18.435 -0.448 -29.206 1.00 96.25 587 LEU A N 1
ATOM 4710 C CA . LEU A 1 587 ? 17.004 -0.186 -29.221 1.00 96.25 587 LEU A CA 1
ATOM 4711 C C . LEU A 1 587 ? 16.642 0.850 -30.291 1.00 96.25 587 LEU A C 1
ATOM 4713 O O . LEU A 1 587 ? 15.663 0.647 -30.998 1.00 96.25 587 LEU A O 1
ATOM 4717 N N . LYS A 1 588 ? 17.422 1.927 -30.444 1.00 95.81 588 LYS A N 1
ATOM 4718 C CA . LYS A 1 588 ? 17.215 2.932 -31.501 1.00 95.81 588 LYS A CA 1
ATOM 4719 C C . LYS A 1 588 ? 17.412 2.349 -32.893 1.00 95.81 588 LYS A C 1
ATOM 4721 O O . LYS A 1 588 ? 16.544 2.537 -33.734 1.00 95.81 588 LYS A O 1
ATOM 4726 N N . ASP A 1 589 ? 18.499 1.614 -33.092 1.00 95.06 589 ASP A N 1
ATOM 4727 C CA . ASP A 1 589 ? 18.890 1.099 -34.406 1.00 95.06 589 ASP A CA 1
ATOM 4728 C C . ASP A 1 589 ? 17.909 0.036 -34.928 1.00 95.06 589 ASP A C 1
ATOM 4730 O O . ASP A 1 589 ? 17.701 -0.089 -36.129 1.00 95.06 589 ASP A O 1
ATOM 4734 N N . GLN A 1 590 ? 17.288 -0.731 -34.024 1.00 94.00 590 GLN A N 1
ATOM 4735 C CA . GLN A 1 590 ? 16.375 -1.827 -34.374 1.00 94.00 590 GLN A CA 1
ATOM 4736 C C . GLN A 1 590 ? 14.890 -1.437 -34.313 1.00 94.00 590 GLN A C 1
ATOM 4738 O O . GLN A 1 590 ? 14.028 -2.241 -34.675 1.00 94.00 590 GLN A O 1
ATOM 4743 N N . SER A 1 591 ? 14.558 -0.242 -33.812 1.00 92.81 591 SER A N 1
ATOM 4744 C CA . SER A 1 591 ? 13.166 0.217 -33.725 1.00 92.81 591 SER A CA 1
ATOM 4745 C C . SER A 1 591 ? 12.656 0.684 -35.084 1.00 92.81 591 SER A C 1
ATOM 4747 O O . SER A 1 591 ? 13.355 1.380 -35.810 1.00 92.81 591 SER A O 1
ATOM 4749 N N . LYS A 1 592 ? 11.387 0.394 -35.387 1.00 89.25 592 LYS A N 1
ATOM 4750 C CA . LYS A 1 592 ? 10.680 0.991 -36.533 1.00 89.25 592 LYS A CA 1
ATOM 4751 C C . LYS A 1 592 ? 10.375 2.465 -36.285 1.00 89.25 592 LYS A C 1
ATOM 4753 O O . LYS A 1 592 ? 10.607 3.303 -37.142 1.00 89.25 592 LYS A O 1
ATOM 4758 N N . ASN A 1 593 ? 9.866 2.769 -35.092 1.00 88.00 593 ASN A N 1
ATOM 4759 C CA . ASN A 1 593 ? 9.659 4.132 -34.615 1.00 88.00 593 ASN A CA 1
ATOM 4760 C C . ASN A 1 593 ? 10.153 4.246 -33.181 1.00 88.00 593 ASN A C 1
ATOM 4762 O O . ASN A 1 593 ? 9.924 3.334 -32.380 1.00 88.00 593 ASN A O 1
ATOM 4766 N N . ILE A 1 594 ? 10.762 5.383 -32.851 1.00 92.62 594 ILE A N 1
ATOM 4767 C CA . ILE A 1 594 ? 11.214 5.698 -31.502 1.00 92.62 594 ILE A CA 1
ATOM 4768 C C . ILE A 1 594 ? 10.979 7.175 -31.184 1.00 92.62 594 ILE A C 1
ATOM 4770 O O . ILE A 1 594 ? 11.320 8.055 -31.969 1.00 92.62 594 ILE A O 1
ATOM 4774 N N . TYR A 1 595 ? 10.410 7.444 -30.014 1.00 93.81 595 TYR A N 1
ATOM 4775 C CA . TYR A 1 595 ? 10.140 8.791 -29.521 1.00 93.81 595 TYR A CA 1
ATOM 4776 C C . TYR A 1 595 ? 10.728 8.949 -28.130 1.00 93.81 595 TYR A C 1
ATOM 4778 O O . TYR A 1 595 ? 10.575 8.081 -27.270 1.00 93.81 595 TYR A O 1
ATOM 4786 N N . ARG A 1 596 ? 11.412 10.071 -27.907 1.00 92.44 596 ARG A N 1
ATOM 4787 C CA . ARG A 1 596 ? 11.988 10.408 -26.608 1.00 92.44 596 ARG A CA 1
ATOM 4788 C C . ARG A 1 596 ? 10.986 11.206 -25.781 1.00 92.44 596 ARG A C 1
ATOM 4790 O O . ARG A 1 596 ? 10.474 12.223 -26.247 1.00 92.44 596 ARG A O 1
ATOM 4797 N N . ILE A 1 597 ? 10.753 10.741 -24.559 1.00 93.00 597 ILE A N 1
ATOM 4798 C CA . ILE A 1 597 ? 9.962 11.435 -23.541 1.00 93.00 597 ILE A CA 1
ATOM 4799 C C . ILE A 1 597 ? 10.910 12.233 -22.638 1.00 93.00 597 ILE A C 1
ATOM 4801 O O . ILE A 1 597 ? 10.716 13.437 -22.493 1.00 93.00 597 ILE A O 1
ATOM 4805 N N . ILE A 1 598 ? 11.956 11.571 -22.113 1.00 90.00 598 ILE A N 1
ATOM 4806 C CA . ILE A 1 598 ? 13.022 12.148 -21.266 1.00 90.00 598 ILE A CA 1
ATOM 4807 C C . ILE A 1 598 ? 14.397 11.808 -21.815 1.00 90.00 598 ILE A C 1
ATOM 4809 O O . ILE A 1 598 ? 14.604 10.688 -22.341 1.00 90.00 598 ILE A O 1
#

Sequence (598 aa):
MRDRPIPRNSNNQPRTTNSSLPMTTPSSPNPWLNEPINPDNTASFVEYLRWMRPYSDDKYREGTKLEIMQKAVKNADYRQRLELLSDRTKKIAGEGNYFQVKCPWRIRVGGHRGPESILLPAFDALGMPYIPSATLKGIARNQAIRAKIKTQNLSWEAAEKAIAPYFGSLDTANPANQAGKVVFLDAYPIPTQTGGLNLDMANNIWQWEGNQLKYSPNPNTFYSLQKSTFLIGIRLASTCKDLNILKQVKQWLIEGLKDGIGAQVNSGYGQLITAGEKNNTASILKLEFELEGQLIHGYQEFERWQWHDPSSSYRLRTKPCAEVRTTAFKSMLRYWFRVISLGVLTPNKVKEWEAILFGAIDPQSYGWVKFNLTEGRVFPETKDRVGKQTGTLILTHANNAPENQHNLITTLFKNLTWLMLNLGGVGQGARRPYYTRSGNPRHRGCIFYLEDNYWYLADTPRRSADLFKGKFQDFYSSLQQLTGQTCDIQQLNSFNTPTANQWYEVIDSHCRILLCTGSSPNHKPFALSVLHSNPLKVGGNYDPKLCGTVRGQVKPSPVWIVDQEKFQIVTIFGATENPRKQYLRMLKDQSKNIYRII

Radius of gyration: 30.24 Å; Cα contacts (8 Å, |Δi|>4): 1173; chains: 1; bounding box: 105×106×76 Å

Solvent-accessible surface area (backbone atoms only — not comparable to full-atom values): 32569 Å² total; per-residue (Å²): 132,89,81,88,86,84,85,86,83,78,88,86,82,84,82,73,82,79,73,77,70,76,83,72,75,76,79,73,89,67,63,58,60,95,60,90,76,80,72,59,94,83,60,34,43,68,53,52,52,46,62,45,55,82,92,75,96,59,90,62,52,67,52,32,48,47,42,49,56,50,50,53,47,75,69,42,72,40,33,74,59,26,44,55,49,50,53,49,40,49,66,72,26,35,88,88,33,52,52,50,30,30,26,75,45,36,32,33,34,57,54,63,77,41,53,94,70,29,52,36,42,28,54,47,69,84,55,48,66,38,44,56,23,69,55,53,48,50,37,20,49,53,33,46,28,51,52,36,24,71,78,66,74,40,53,70,70,57,16,53,60,71,44,14,76,50,62,26,32,87,90,50,94,49,76,84,22,42,54,42,35,58,43,59,43,63,23,39,29,48,64,34,50,46,41,29,50,35,83,36,50,49,61,49,53,58,46,78,59,84,79,41,82,44,68,58,72,48,78,43,70,31,50,31,28,44,53,28,40,31,47,42,24,32,35,64,26,96,92,41,85,62,62,63,59,51,54,52,48,51,48,26,30,55,56,27,30,52,70,28,40,61,51,61,33,36,43,32,20,19,33,28,37,51,66,92,58,80,89,81,71,75,56,60,44,76,44,56,40,33,39,39,34,32,62,37,63,46,40,72,43,71,73,47,80,39,80,36,78,97,70,77,41,75,40,77,40,65,45,81,37,72,34,74,53,37,52,46,55,52,52,44,46,53,49,47,50,49,21,52,42,43,7,49,41,54,55,67,58,44,54,52,50,48,19,49,41,59,28,33,80,82,66,74,32,71,20,28,36,27,33,33,51,43,80,60,40,73,45,76,62,53,99,90,41,74,20,35,36,36,32,33,44,35,34,26,72,26,97,82,38,60,75,95,45,48,66,44,53,31,50,28,50,53,30,45,50,43,48,39,65,60,54,27,50,52,53,82,6,18,51,32,35,51,35,63,52,96,52,91,72,41,50,38,15,23,46,77,49,64,84,59,73,87,69,55,76,53,99,43,76,66,57,28,3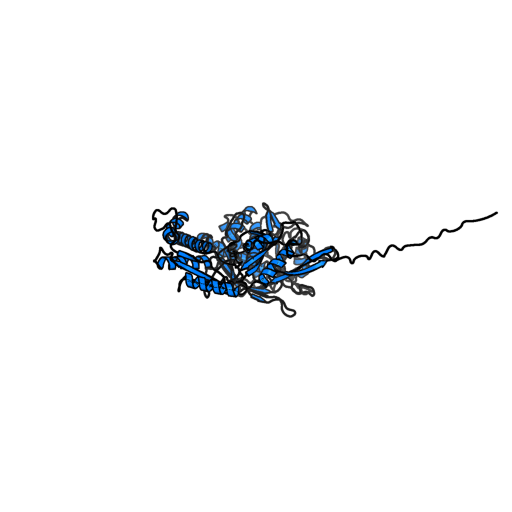9,52,50,50,47,50,40,51,49,51,27,28,55,28,48,19,69,74,68,76,44,80,44,46,89,91,63,41,37,74,80,69,87,50,45,66,90,43,67,55,84,34,50,22,64,40,25,33,32,35,41,37,31,55,84,46,100,54,72,40,55,32,72,61,40,60,63,68,31,72,93,55,35,54,94,88,35,82,29,51,80,52,66,21,38,84,69,82,78,59,36,82,41,42,44,26,32,26,64,67,88,83,39,32,33,37,39,31,30,26,32,80,27,49,68,40,30,54,52,55,49,55,51,58,75,63,32,78,46,77,46,76,62,78

Foldseek 3Di:
DDDDDDDDDDDDDDDDDPPPDPPPQPDDDDLADPDDDPPDPQAFPLNVQQRRDDDDDDPCNVQSVLVVLQVCQVPFFCQVVLVVVLVVLCVVQDPPQKFKWWQQWWAAFDADLGHPRAGARDADRHGAHWHDQVQLLVLLLVLQLLVCCVPVVDDSVVSNLVCLCADADPPDPDPNSNHHFKGWDIKQFHRDGRLQKDKFWDWDQWDDDDLDIAGDTDIHIHIIRTGTMIMIGMHTDPSDDDVVSSVSSVVSSQVSLQCAGHPPSLLAYGRIHGPPDDDPADFLDKWWKKKWFDAAFGDWRFDDWDQDVVVSDTDTDTDTHHWDGSNQLLVLLLLLQLQAVLQFDGSVLNVVVSCQARNDVVVGHPHQKGKHKHPWDWDQDDPVDTTMIITMITIHTRSPHDPVLSVLSSLLSVLSSLCSLQQFDTHQQTQFEWFADPDPVRIHHMHMDTDDPVSDADPDQVSRLVVNLVSSVSNQVSVCVVRVGHGDPVQTACSDQAEQQGFDSHPHPQKWKKKFAADAPDRGHPLVNLQQDPVCADPNHRDCQACFDPPDRGGHHQWGWYPPPRIIIIMGTRCVYPPNVVSVVSRVVRTPDMDTND

Mean predicted aligned error: 8.8 Å